Protein AF-A0A554RRV7-F1 (afdb_monomer)

pLDDT: mean 79.74, std 20.58, range [24.09, 98.69]

Secondary structure (DSSP, 8-state):
--HHHHHHHHEEEEEGGGS--TTS--SEE-SGGGGSTT---EE--TTS--EEEEEEEEEEPTT-SBSPPPPPP-SEEEEEE-SSEEEEEEEEESSTT--GGG-EEEEEEETTEEEEE-TT-EEEEEESS-EEEEEEEEEPPPPPPP----------------------------TT--TTSSHHHHHHHHTTTTSHHHHHHHHHHHHHHTSTT-TT--PEEPTTS-GGG-SEEEEESS--HHHHHHTEE-TTSSSHHHHHHHHHHHHHT--GGGEEEEESS-S--B-TTSS-BPPPPHHHHHHHHHHHHHHHHH-TT--EEEEEHHHHHTTHHHHHHH-TTSEEEEE--SSHHHHTT-THHHHHHHHHHHHHHHT---

Nearest PDB structures (foldseek):
  7pwh-assembly1_AAA  TM=6.010E-01  e=2.369E-03  Streptomyces griseus
  1nzc-assembly2_C  TM=7.116E-01  e=1.217E-02  Streptococcus suis
  4liv-assembly1_A-2  TM=4.230E-01  e=2.369E-03  Escherichia coli K-12
  2c0z-assembly1_A-2  TM=5.271E-01  e=1.217E-02  Streptomyces niveus NCIMB 11891
  1dzt-assembly1_B  TM=5.351E-01  e=1.977E-02  Salmonella enterica subsp. enterica serovar Typhimurium

Mean predicted aligned error: 16.97 Å

Structure (mmCIF, N/CA/C/O backbone):
data_AF-A0A554RRV7-F1
#
_entry.id   AF-A0A554RRV7-F1
#
loop_
_atom_site.group_PDB
_atom_site.id
_atom_site.type_symbol
_atom_site.label_atom_id
_atom_site.label_alt_id
_atom_site.label_comp_id
_atom_site.label_asym_id
_atom_site.label_entity_id
_atom_site.label_seq_id
_atom_site.pdbx_PDB_ins_code
_atom_site.Cartn_x
_atom_site.Cartn_y
_atom_site.Cartn_z
_atom_site.occupancy
_atom_site.B_iso_or_equiv
_atom_site.auth_seq_id
_atom_site.auth_comp_id
_atom_site.auth_asym_id
_atom_site.auth_atom_id
_atom_site.pdbx_PDB_model_num
ATOM 1 N N . MET A 1 1 ? 14.641 5.296 -44.514 1.00 53.41 1 MET A N 1
ATOM 2 C CA . MET A 1 1 ? 15.667 5.953 -43.671 1.00 53.41 1 MET A CA 1
ATOM 3 C C . MET A 1 1 ? 16.506 4.840 -43.055 1.00 53.41 1 MET A C 1
ATOM 5 O O . MET A 1 1 ? 15.909 3.837 -42.683 1.00 53.41 1 MET A O 1
ATOM 9 N N . GLN A 1 2 ? 17.839 4.934 -43.034 1.00 66.88 2 GLN A N 1
ATOM 10 C CA . GLN A 1 2 ? 18.681 3.851 -42.491 1.00 66.88 2 GLN A CA 1
ATOM 11 C C . GLN A 1 2 ? 18.382 3.661 -40.984 1.00 66.88 2 GLN A C 1
ATOM 13 O O . GLN A 1 2 ? 18.232 4.675 -40.298 1.00 66.88 2 GLN A O 1
ATOM 18 N N . PRO A 1 3 ? 18.301 2.432 -40.436 1.00 64.88 3 PRO A N 1
ATOM 19 C CA . PRO A 1 3 ? 17.929 2.182 -39.032 1.00 64.88 3 PRO A CA 1
ATOM 20 C C . PRO A 1 3 ? 18.721 3.010 -38.006 1.00 64.88 3 PRO A C 1
ATOM 22 O O . PRO A 1 3 ? 18.150 3.574 -37.072 1.00 64.88 3 PRO A O 1
ATOM 25 N N . LYS A 1 4 ? 20.026 3.200 -38.239 1.00 63.03 4 LYS A N 1
ATOM 26 C CA . LYS A 1 4 ? 20.892 4.066 -37.418 1.00 63.03 4 LYS A CA 1
ATOM 27 C C . LYS A 1 4 ? 20.501 5.547 -37.427 1.00 63.03 4 LYS A C 1
ATOM 29 O O . LYS A 1 4 ? 20.642 6.209 -36.404 1.00 63.03 4 LYS A O 1
ATOM 34 N N . GLN A 1 5 ? 19.998 6.071 -38.544 1.00 63.53 5 GLN A N 1
ATOM 35 C CA . GLN A 1 5 ? 19.524 7.459 -38.627 1.00 63.53 5 GLN A CA 1
ATOM 36 C C . GLN A 1 5 ? 18.229 7.658 -37.829 1.00 63.53 5 GLN A C 1
ATOM 38 O O . GLN A 1 5 ? 18.055 8.707 -37.218 1.00 63.53 5 GLN A O 1
ATOM 43 N N . LEU A 1 6 ? 17.356 6.644 -37.784 1.00 66.81 6 LEU A N 1
ATOM 44 C CA . LEU A 1 6 ? 16.133 6.677 -36.977 1.00 66.81 6 LEU A CA 1
ATOM 45 C C . LEU A 1 6 ? 16.454 6.667 -35.473 1.00 66.81 6 LEU A C 1
ATOM 47 O O . LEU A 1 6 ? 15.858 7.417 -34.706 1.00 66.81 6 LEU A O 1
ATOM 51 N N . LEU A 1 7 ? 17.433 5.856 -35.055 1.00 73.31 7 LEU A N 1
ATOM 52 C CA . LEU A 1 7 ? 17.905 5.828 -33.667 1.00 73.31 7 LEU A CA 1
ATOM 53 C C . LEU A 1 7 ? 18.587 7.136 -33.265 1.00 73.31 7 LEU A C 1
ATOM 55 O O . LEU A 1 7 ? 18.308 7.644 -32.187 1.00 73.31 7 LEU A O 1
ATOM 59 N N . ALA A 1 8 ? 19.416 7.718 -34.133 1.00 65.06 8 ALA A N 1
ATOM 60 C CA . ALA A 1 8 ? 20.088 8.989 -33.857 1.00 65.06 8 ALA A CA 1
ATOM 61 C C . ALA A 1 8 ? 19.119 10.175 -33.669 1.00 65.06 8 ALA A C 1
ATOM 63 O O . ALA A 1 8 ? 19.478 11.157 -33.032 1.00 65.06 8 ALA A O 1
ATOM 64 N N . GLN A 1 9 ? 17.896 10.091 -34.204 1.00 68.56 9 GLN A N 1
ATOM 65 C CA . GLN A 1 9 ? 16.844 11.095 -33.995 1.00 68.56 9 GLN A CA 1
ATOM 66 C C . GLN A 1 9 ? 16.010 10.841 -32.731 1.00 68.56 9 GLN A C 1
ATOM 68 O O . GLN A 1 9 ? 15.385 11.763 -32.214 1.00 68.56 9 GLN A O 1
ATOM 73 N N . ASN A 1 10 ? 15.984 9.598 -32.242 1.00 75.94 10 ASN A N 1
ATOM 74 C CA . ASN A 1 10 ? 15.117 9.160 -31.146 1.00 75.94 10 ASN A CA 1
ATOM 75 C C . ASN A 1 10 ? 15.860 8.823 -29.855 1.00 75.94 10 ASN A C 1
ATOM 77 O O . ASN A 1 10 ? 15.196 8.501 -28.870 1.00 75.94 10 ASN A O 1
ATOM 81 N N . VAL A 1 11 ? 17.191 8.856 -29.858 1.00 82.50 11 VAL A N 1
ATOM 82 C CA . VAL A 1 11 ? 18.039 8.586 -28.700 1.00 82.50 11 VAL A CA 1
ATOM 83 C C . VAL A 1 11 ? 19.031 9.728 -28.546 1.00 82.50 11 VAL A C 1
ATOM 85 O O . VAL A 1 11 ? 19.747 10.080 -29.479 1.00 82.50 11 VAL A O 1
ATOM 88 N N . GLU A 1 12 ? 19.082 10.285 -27.348 1.00 84.88 12 GLU A N 1
ATOM 89 C CA . GLU A 1 12 ? 19.907 11.427 -26.999 1.00 84.88 12 GLU A CA 1
ATOM 90 C C . GLU A 1 12 ? 20.758 11.109 -25.773 1.00 84.88 12 GLU A C 1
ATOM 92 O O . GLU A 1 12 ? 20.279 10.496 -24.820 1.00 84.88 12 GLU A O 1
ATOM 97 N N . PHE A 1 13 ? 22.012 11.557 -25.780 1.00 87.69 13 PHE A N 1
ATOM 98 C CA . PHE A 1 13 ? 22.973 11.333 -24.702 1.00 87.69 13 PHE A CA 1
ATOM 99 C C . PHE A 1 13 ? 23.538 12.661 -24.205 1.00 87.69 13 PHE A C 1
ATOM 101 O O . PHE A 1 13 ? 23.663 13.613 -24.974 1.00 87.69 13 PHE A O 1
ATOM 108 N N . GLY A 1 14 ? 23.948 12.718 -22.942 1.00 85.44 14 GLY A N 1
ATOM 109 C CA . GLY A 1 14 ? 24.644 13.882 -22.404 1.00 85.44 14 GLY A CA 1
ATOM 110 C C . GLY A 1 14 ? 25.081 13.688 -20.961 1.00 85.44 14 GLY A C 1
ATOM 111 O O . GLY A 1 14 ? 25.009 12.587 -20.422 1.00 85.44 14 GLY A O 1
ATOM 112 N N . ASN A 1 15 ? 25.538 14.766 -20.327 1.00 85.69 15 ASN A N 1
ATOM 113 C CA . ASN A 1 15 ? 25.838 14.785 -18.899 1.00 85.69 15 ASN A CA 1
ATOM 114 C C . ASN A 1 15 ? 25.137 15.975 -18.251 1.00 85.69 15 ASN A C 1
ATOM 116 O O . ASN A 1 15 ? 25.365 17.108 -18.658 1.00 85.69 15 ASN A O 1
ATOM 120 N N . ALA A 1 16 ? 24.305 15.718 -17.244 1.00 79.00 16 ALA A N 1
ATOM 121 C CA . ALA A 1 16 ? 23.486 16.730 -16.586 1.00 79.00 16 ALA A CA 1
ATOM 122 C C . ALA A 1 16 ? 24.318 17.866 -15.969 1.00 79.00 16 ALA A C 1
ATOM 124 O O . ALA A 1 16 ? 23.889 19.012 -16.004 1.00 79.00 16 ALA A O 1
ATOM 125 N N . GLY A 1 17 ? 25.517 17.568 -15.457 1.00 71.31 17 GLY A N 1
ATOM 126 C CA . GLY A 1 17 ? 26.434 18.574 -14.913 1.00 71.31 17 GLY A CA 1
ATOM 127 C C . GLY A 1 17 ? 27.217 19.352 -15.974 1.00 71.31 17 GLY A C 1
ATOM 128 O O . GLY A 1 17 ? 27.840 20.353 -15.646 1.00 71.31 17 GLY A O 1
ATOM 129 N N . GLY A 1 18 ? 27.204 18.899 -17.230 1.00 68.94 18 GLY A N 1
ATOM 130 C CA . GLY A 1 18 ? 27.850 19.573 -18.359 1.00 68.94 18 GLY A CA 1
ATOM 131 C C . GLY A 1 18 ? 26.887 20.348 -19.258 1.00 68.94 18 GLY A C 1
ATOM 132 O O . GLY A 1 18 ? 27.328 20.888 -20.269 1.00 68.94 18 GLY A O 1
ATOM 133 N N . LEU A 1 19 ? 25.588 20.365 -18.942 1.00 71.00 19 LEU A N 1
ATOM 134 C CA . LEU A 1 19 ? 24.603 21.124 -19.706 1.00 71.00 19 LEU A CA 1
ATOM 135 C C . LEU A 1 19 ? 24.594 22.585 -19.265 1.00 71.00 19 LEU A C 1
ATOM 137 O O . LEU A 1 19 ? 24.569 22.882 -18.071 1.00 71.00 19 LEU A O 1
ATOM 141 N N . ASP A 1 20 ? 24.539 23.485 -20.241 1.00 66.19 20 ASP A N 1
ATOM 142 C CA . ASP A 1 20 ? 24.200 24.875 -19.977 1.00 66.19 20 ASP A CA 1
ATOM 143 C C . ASP A 1 20 ? 22.692 24.980 -19.722 1.00 66.19 20 ASP A C 1
ATOM 145 O O . ASP A 1 20 ? 21.862 24.790 -20.615 1.00 66.19 20 ASP A O 1
ATOM 149 N N . THR A 1 21 ? 22.349 25.200 -18.457 1.00 66.12 21 THR A N 1
ATOM 150 C CA . THR A 1 21 ? 20.963 25.334 -17.988 1.00 66.12 21 THR A CA 1
ATOM 151 C C . THR A 1 21 ? 20.521 26.791 -17.868 1.00 66.12 21 THR A C 1
ATOM 153 O O . THR A 1 21 ? 19.436 27.036 -17.336 1.00 66.12 21 THR A O 1
ATOM 156 N N . ASP A 1 22 ? 21.358 27.745 -18.297 1.00 63.75 22 ASP A N 1
ATOM 157 C CA . ASP A 1 22 ? 21.140 29.187 -18.142 1.00 63.75 22 ASP A CA 1
ATOM 158 C C . ASP A 1 22 ? 20.790 29.584 -16.692 1.00 63.75 22 ASP A C 1
ATOM 160 O O . ASP A 1 22 ? 19.808 30.261 -16.397 1.00 63.75 22 ASP A O 1
ATOM 164 N N . GLY A 1 23 ? 21.545 29.040 -15.732 1.00 56.34 23 GLY A N 1
ATOM 165 C CA . GLY A 1 23 ? 21.371 29.312 -14.299 1.00 56.34 23 GLY A CA 1
ATOM 166 C C . GLY A 1 23 ? 20.131 28.687 -13.644 1.00 56.34 23 GLY A C 1
ATOM 167 O O . GLY A 1 23 ? 19.972 28.796 -12.429 1.00 56.34 23 GLY A O 1
ATOM 168 N N . THR A 1 24 ? 19.270 27.999 -14.399 1.00 66.06 24 THR A N 1
ATOM 169 C CA . THR A 1 24 ? 18.028 27.424 -13.857 1.00 66.06 24 THR A CA 1
ATOM 170 C C . THR A 1 24 ? 18.251 26.124 -13.081 1.00 66.06 24 THR A C 1
ATOM 172 O O . THR A 1 24 ? 17.445 25.774 -12.219 1.00 66.06 24 THR A O 1
ATOM 175 N N . GLY A 1 25 ? 19.323 25.386 -13.395 1.00 62.72 25 GLY A N 1
ATOM 176 C CA . GLY A 1 25 ? 19.598 24.057 -12.843 1.00 62.72 25 GLY A CA 1
ATOM 177 C C . GLY A 1 25 ? 18.693 22.943 -13.386 1.00 62.72 25 GLY A C 1
ATOM 178 O O . GLY A 1 25 ? 18.878 21.777 -13.034 1.00 62.72 25 GLY A O 1
ATOM 179 N N . TRP A 1 26 ? 17.733 23.265 -14.257 1.00 69.94 26 TRP A N 1
ATOM 180 C CA . TRP A 1 26 ? 16.861 22.294 -14.917 1.00 69.94 26 TRP A CA 1
ATOM 181 C C . TRP A 1 26 ? 17.445 21.915 -16.280 1.00 69.94 26 TRP A C 1
ATOM 183 O O . TRP A 1 26 ? 18.065 22.741 -16.933 1.00 69.94 26 TRP A O 1
ATOM 193 N N . PHE A 1 27 ? 17.246 20.677 -16.740 1.00 69.25 27 PHE A N 1
ATOM 194 C CA . PHE A 1 27 ? 17.651 20.250 -18.095 1.00 69.25 27 PHE A CA 1
ATOM 195 C C . PHE A 1 27 ? 16.566 19.471 -18.866 1.00 69.25 27 PHE A C 1
ATOM 197 O O . PHE A 1 27 ? 16.765 19.043 -20.009 1.00 69.25 27 PHE A O 1
ATOM 204 N N . ILE A 1 28 ? 15.395 19.320 -18.239 1.00 72.31 28 ILE A N 1
ATOM 205 C CA . ILE A 1 28 ? 14.138 18.797 -18.790 1.00 72.31 28 ILE A CA 1
ATOM 206 C C . ILE A 1 28 ? 12.999 19.585 -18.141 1.00 72.31 28 ILE A C 1
ATOM 208 O O . ILE A 1 28 ? 13.049 19.831 -16.935 1.00 72.31 28 ILE A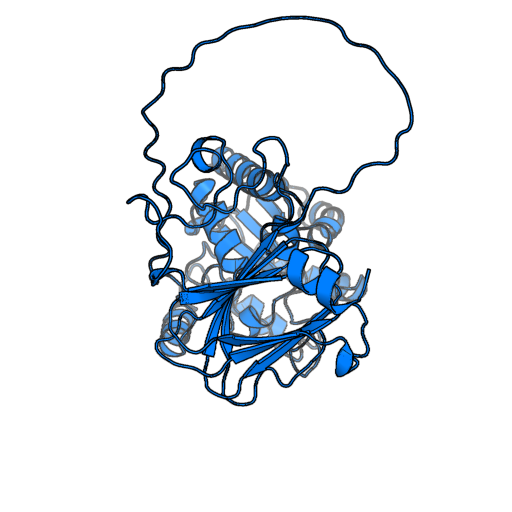 O 1
ATOM 212 N N . GLY A 1 29 ? 11.959 19.936 -18.899 1.00 65.75 29 GLY A N 1
ATOM 213 C CA . GLY A 1 29 ? 10.767 20.552 -18.319 1.00 65.75 29 GLY A CA 1
ATOM 214 C C . GLY A 1 29 ? 9.536 20.529 -19.229 1.00 65.75 29 GLY A C 1
ATOM 215 O O . GLY A 1 29 ? 9.589 20.098 -20.379 1.00 65.75 29 GLY A O 1
ATOM 216 N N . PHE A 1 30 ? 8.403 20.945 -18.662 1.00 59.19 30 PHE A N 1
ATOM 217 C CA . PHE A 1 30 ? 7.052 20.681 -19.188 1.00 59.19 30 PHE A CA 1
ATOM 218 C C . PHE A 1 30 ? 6.216 21.956 -19.411 1.00 59.19 30 PHE A C 1
ATOM 220 O O . PHE A 1 30 ? 5.005 21.873 -19.564 1.00 59.19 30 PHE A O 1
ATOM 227 N N . ASN A 1 31 ? 6.843 23.136 -19.379 1.00 56.94 31 ASN A N 1
ATOM 228 C CA . ASN A 1 31 ? 6.156 24.428 -19.481 1.00 56.94 31 ASN A CA 1
ATOM 229 C C . ASN A 1 31 ? 6.753 25.292 -20.593 1.00 56.94 31 ASN A C 1
ATOM 231 O O . ASN A 1 31 ? 7.929 25.157 -20.933 1.00 56.94 31 ASN A O 1
ATOM 235 N N . ASP A 1 32 ? 5.974 26.260 -21.071 1.00 60.59 32 ASP A N 1
ATOM 236 C CA . ASP A 1 32 ? 6.357 27.169 -22.158 1.00 60.59 32 ASP A CA 1
ATOM 237 C C . ASP A 1 32 ? 7.656 27.950 -21.905 1.00 60.59 32 ASP A C 1
ATOM 239 O O . ASP A 1 32 ? 8.372 28.255 -22.854 1.00 60.59 32 ASP A O 1
ATOM 243 N N . TRP A 1 33 ? 8.025 28.213 -20.646 1.00 59.53 33 TRP A N 1
ATOM 244 C CA . TRP A 1 33 ? 9.301 28.867 -20.315 1.00 59.53 33 TRP A CA 1
ATOM 245 C C . TRP A 1 33 ? 10.529 28.048 -20.747 1.00 59.53 33 TRP A C 1
ATOM 247 O O . TRP A 1 33 ? 11.594 28.614 -20.954 1.00 59.53 33 TRP A O 1
ATOM 257 N N . THR A 1 34 ? 10.368 26.737 -20.955 1.00 60.34 34 THR A N 1
ATOM 258 C CA . THR A 1 34 ? 11.420 25.846 -21.471 1.00 60.34 34 THR A CA 1
ATOM 259 C C . THR A 1 34 ? 11.583 25.897 -22.993 1.00 60.34 34 THR A C 1
ATOM 261 O O . THR A 1 34 ? 12.466 25.238 -23.533 1.00 60.34 34 THR A O 1
ATOM 264 N N . LYS A 1 35 ? 10.734 26.663 -23.700 1.00 55.41 35 LYS A N 1
ATOM 265 C CA . LYS A 1 35 ? 10.824 26.887 -25.154 1.00 55.41 35 LYS A CA 1
ATOM 266 C C . LYS A 1 35 ? 11.796 28.014 -25.522 1.00 55.41 35 LYS A C 1
ATOM 268 O O . LYS A 1 35 ? 12.204 28.098 -26.678 1.00 55.41 35 LYS A O 1
ATOM 273 N N . ASN A 1 36 ? 12.115 28.907 -24.584 1.00 53.72 36 ASN A N 1
ATOM 274 C CA . ASN A 1 36 ? 12.809 30.153 -24.896 1.00 53.72 36 ASN A CA 1
ATOM 275 C C . ASN A 1 36 ? 14.337 29.995 -24.766 1.00 53.72 36 ASN A C 1
ATOM 277 O O . ASN A 1 36 ? 14.803 29.447 -23.762 1.00 53.72 36 ASN A O 1
ATOM 281 N N . PRO A 1 37 ? 15.132 30.491 -25.737 1.00 52.69 37 PRO A N 1
ATOM 282 C CA . PRO A 1 37 ? 16.577 30.642 -25.578 1.00 52.69 37 PRO A CA 1
ATOM 283 C C . PRO A 1 37 ? 16.911 31.470 -24.324 1.00 52.69 37 PRO A C 1
ATOM 285 O O . PRO A 1 37 ? 16.136 32.367 -23.985 1.00 52.69 37 PRO A O 1
ATOM 288 N N . PRO A 1 38 ? 18.040 31.193 -23.651 1.00 48.72 38 PRO A N 1
ATOM 289 C CA . PRO A 1 38 ? 19.128 30.288 -24.044 1.00 48.72 38 PRO A CA 1
ATOM 290 C C . PRO A 1 38 ? 18.877 28.827 -23.645 1.00 48.72 38 PRO A C 1
ATOM 292 O O . PRO A 1 38 ? 19.744 27.975 -23.812 1.00 48.72 38 PRO A O 1
ATOM 295 N N . SER A 1 39 ? 17.697 28.520 -23.106 1.00 47.38 39 SER A N 1
ATOM 296 C CA . SER A 1 39 ? 17.454 27.254 -22.436 1.00 47.38 39 SER A CA 1
ATOM 297 C C . SER A 1 39 ? 17.430 26.086 -23.446 1.00 47.38 39 SER A C 1
ATOM 299 O O . SER A 1 39 ? 16.502 25.917 -24.233 1.00 47.38 39 SER A O 1
ATOM 301 N N . HIS A 1 40 ? 18.473 25.244 -23.444 1.00 48.38 40 HIS A N 1
ATOM 302 C CA . HIS A 1 40 ? 18.541 23.984 -24.208 1.00 48.38 40 HIS A CA 1
ATOM 303 C C . HIS A 1 40 ? 17.686 22.876 -23.560 1.00 48.38 40 HIS A C 1
ATOM 305 O O . HIS A 1 40 ? 18.043 21.694 -23.542 1.00 48.38 40 HIS A O 1
ATOM 311 N N . LEU A 1 41 ? 16.564 23.264 -22.957 1.00 48.28 41 LEU A N 1
ATOM 312 C CA . LEU A 1 41 ? 15.729 22.378 -22.168 1.00 48.28 41 LEU A CA 1
ATOM 313 C C . LEU A 1 41 ? 14.930 21.466 -23.085 1.00 48.28 41 LEU A C 1
ATOM 315 O O . LEU A 1 41 ? 14.350 21.875 -24.090 1.00 48.28 41 LEU A O 1
ATOM 319 N N . ARG A 1 42 ? 14.858 20.195 -22.700 1.00 61.75 42 ARG A N 1
ATOM 320 C CA . ARG A 1 42 ? 14.011 19.225 -23.393 1.00 61.75 42 ARG A CA 1
ATOM 321 C C . ARG A 1 42 ? 12.567 19.499 -23.008 1.00 61.75 42 ARG A C 1
ATOM 323 O O . ARG A 1 42 ? 12.110 19.055 -21.956 1.00 61.75 42 ARG A O 1
ATOM 330 N N . HIS A 1 43 ? 11.896 20.266 -23.857 1.00 50.56 43 HIS A N 1
ATOM 331 C CA . HIS A 1 43 ? 10.513 20.681 -23.689 1.00 50.56 43 HIS A CA 1
ATOM 332 C C . HIS A 1 43 ? 9.531 19.562 -24.075 1.00 50.56 43 HIS A C 1
ATOM 334 O O . HIS A 1 43 ? 9.651 18.906 -25.120 1.00 50.56 43 HIS A O 1
ATOM 340 N N . VAL A 1 44 ? 8.528 19.362 -23.226 1.00 58.28 44 VAL A N 1
ATOM 341 C CA . VAL A 1 44 ? 7.301 18.618 -23.530 1.00 58.28 44 VAL A CA 1
ATOM 342 C C . VAL A 1 44 ? 6.159 19.639 -23.587 1.00 58.28 44 VAL A C 1
ATOM 344 O O . VAL A 1 44 ? 6.016 20.373 -22.612 1.00 58.28 44 VAL A O 1
ATOM 347 N N . PRO A 1 45 ? 5.373 19.714 -24.683 1.00 55.69 45 PRO A N 1
ATOM 348 C CA . PRO A 1 45 ? 4.300 20.700 -24.821 1.00 55.69 45 PRO A CA 1
ATOM 349 C C . PRO A 1 45 ? 3.309 20.684 -23.659 1.00 55.69 45 PRO A C 1
ATOM 351 O O . PRO A 1 45 ? 2.848 19.616 -23.265 1.00 55.69 45 PRO A O 1
ATOM 354 N N . THR A 1 46 ? 2.955 21.865 -23.151 1.00 51.12 46 THR A N 1
ATOM 355 C CA . THR A 1 46 ? 2.031 22.058 -22.020 1.00 51.12 46 THR A CA 1
ATOM 356 C C . THR A 1 46 ? 0.657 21.409 -22.277 1.00 51.12 46 THR A C 1
ATOM 358 O O . THR A 1 46 ? 0.028 20.859 -21.376 1.00 51.12 46 THR A O 1
ATOM 361 N N . GLU A 1 47 ? 0.202 21.419 -23.531 1.00 54.19 47 GLU A N 1
ATOM 362 C CA . GLU A 1 47 ? -1.027 20.782 -24.017 1.00 54.19 47 GLU A CA 1
ATOM 363 C C . GLU A 1 47 ? -0.921 19.255 -24.209 1.00 54.19 47 GLU A C 1
ATOM 365 O O . GLU A 1 47 ? -1.932 18.562 -24.364 1.00 54.19 47 GLU A O 1
ATOM 370 N N . GLU A 1 48 ? 0.293 18.702 -24.190 1.00 55.84 48 GLU A N 1
ATOM 371 C CA . GLU A 1 48 ? 0.540 17.268 -24.261 1.00 55.84 48 GLU A CA 1
ATOM 372 C C . GLU A 1 48 ? 0.418 16.668 -22.857 1.00 55.84 48 GLU A C 1
ATOM 374 O O . GLU A 1 48 ? 1.392 16.548 -22.112 1.00 55.84 48 GLU A O 1
ATOM 379 N N . LEU A 1 49 ? -0.813 16.285 -22.488 1.00 55.00 49 LEU A N 1
ATOM 380 C CA . LEU A 1 49 ? -1.075 15.581 -21.232 1.00 55.00 49 LEU A CA 1
ATOM 381 C C . LEU A 1 49 ? -0.060 14.444 -21.065 1.00 55.00 49 LEU A C 1
ATOM 383 O O . LEU A 1 49 ? 0.113 13.617 -21.954 1.00 55.00 49 LEU A O 1
ATOM 387 N N . THR A 1 50 ? 0.621 14.400 -19.927 1.00 62.66 50 THR A N 1
ATOM 388 C CA . THR A 1 50 ? 1.568 13.331 -19.619 1.00 62.66 50 THR A CA 1
ATOM 389 C C . THR A 1 50 ? 0.847 12.250 -18.821 1.00 62.66 50 THR A C 1
ATOM 391 O O . THR A 1 50 ? 0.282 12.523 -17.766 1.00 62.66 50 THR A O 1
ATOM 394 N N . ALA A 1 51 ? 0.856 11.011 -19.310 1.00 60.56 51 ALA A N 1
ATOM 395 C CA . ALA A 1 51 ? 0.260 9.866 -18.630 1.00 60.56 51 ALA A CA 1
ATOM 396 C C . ALA A 1 51 ? 1.337 8.876 -18.171 1.00 60.56 51 ALA A C 1
ATOM 398 O O . ALA A 1 51 ? 2.389 8.727 -18.797 1.00 60.56 51 ALA A O 1
ATOM 399 N N . GLY A 1 52 ? 1.056 8.165 -17.076 1.00 62.41 52 GLY A N 1
ATOM 400 C CA . GLY A 1 52 ? 1.901 7.062 -16.619 1.00 62.41 52 GLY A CA 1
ATOM 401 C C . GLY A 1 52 ? 3.329 7.473 -16.247 1.00 62.41 52 GLY A C 1
ATOM 402 O O . GLY A 1 52 ? 4.258 6.706 -16.510 1.00 62.41 52 GLY A O 1
ATOM 403 N N . LEU A 1 53 ? 3.512 8.664 -15.656 1.00 80.44 53 LEU A N 1
ATOM 404 C CA . LEU A 1 53 ? 4.805 9.097 -15.121 1.00 80.44 53 LEU A CA 1
ATOM 405 C C . LEU A 1 53 ? 5.294 8.086 -14.073 1.00 80.44 53 LEU A C 1
ATOM 407 O O . LEU A 1 53 ? 4.621 7.813 -13.081 1.00 80.44 53 LEU A O 1
ATOM 411 N N . CYS A 1 54 ? 6.473 7.529 -14.307 1.00 73.06 54 CYS A N 1
ATOM 412 C CA . CYS A 1 54 ? 7.127 6.560 -13.444 1.00 73.06 54 CYS A CA 1
ATOM 413 C C . CYS A 1 54 ? 8.541 7.047 -13.142 1.00 73.06 54 CYS A C 1
ATOM 415 O O . CYS A 1 54 ? 9.278 7.386 -14.066 1.00 73.06 54 CYS A O 1
ATOM 417 N N . VAL A 1 55 ? 8.947 7.000 -11.876 1.00 89.88 55 VAL A N 1
ATOM 418 C CA . VAL A 1 55 ? 10.335 7.230 -11.464 1.00 89.88 55 VAL A CA 1
ATOM 419 C C . VAL A 1 55 ? 10.791 6.040 -10.632 1.00 89.88 55 VAL A C 1
ATOM 421 O O . VAL A 1 55 ? 10.055 5.567 -9.768 1.00 89.88 55 VAL A O 1
ATOM 424 N N . LYS A 1 56 ? 11.992 5.537 -10.905 1.00 83.88 56 LYS A N 1
ATOM 425 C CA . LYS A 1 56 ? 12.663 4.525 -10.083 1.00 83.88 56 LYS A CA 1
ATOM 426 C C . LYS A 1 56 ? 14.152 4.818 -10.020 1.00 83.88 56 LYS A C 1
ATOM 428 O O . LYS A 1 56 ? 14.701 5.339 -10.982 1.00 83.88 56 LYS A O 1
ATOM 433 N N . TRP A 1 57 ? 14.819 4.403 -8.956 1.00 91.12 57 TRP A N 1
ATOM 434 C CA . TRP A 1 57 ? 16.271 4.246 -8.945 1.00 91.12 57 TRP A CA 1
ATOM 435 C C . TRP A 1 57 ? 16.609 2.822 -8.530 1.00 91.12 57 TRP A C 1
ATOM 437 O O . TRP A 1 57 ? 15.868 2.198 -7.768 1.00 91.12 57 TRP A O 1
ATOM 447 N N . PHE A 1 58 ? 17.696 2.284 -9.065 1.00 87.44 58 PHE A N 1
ATOM 448 C CA . PHE A 1 58 ? 18.145 0.945 -8.717 1.00 87.44 58 PHE A CA 1
ATOM 449 C C . PHE A 1 58 ? 19.667 0.875 -8.730 1.00 87.44 58 PHE A C 1
ATOM 451 O O . PHE A 1 58 ? 20.300 1.317 -9.690 1.00 87.44 58 PHE A O 1
ATOM 458 N N . CYS A 1 59 ? 20.230 0.310 -7.662 1.00 90.06 59 CYS A N 1
ATOM 459 C CA . CYS A 1 59 ? 21.648 -0.002 -7.555 1.00 90.06 59 CYS A CA 1
ATOM 460 C C . CYS A 1 59 ? 21.889 -1.395 -8.132 1.00 90.06 59 CYS A C 1
ATOM 462 O O . CYS A 1 59 ? 21.592 -2.409 -7.504 1.00 90.06 59 CYS A O 1
ATOM 464 N N . HIS A 1 60 ? 22.413 -1.427 -9.343 1.00 89.81 60 HIS A N 1
ATOM 465 C CA . HIS A 1 60 ? 22.836 -2.632 -10.020 1.00 89.81 60 HIS A CA 1
ATOM 466 C C . HIS A 1 60 ? 24.200 -3.099 -9.488 1.00 89.81 60 HIS A C 1
ATOM 468 O O . HIS A 1 60 ? 25.129 -2.287 -9.456 1.00 89.81 60 HIS A O 1
ATOM 474 N N . PRO A 1 61 ? 24.362 -4.373 -9.084 1.00 87.88 61 PRO A N 1
ATOM 475 C CA . PRO A 1 61 ? 25.687 -4.960 -8.901 1.00 87.88 61 PRO A CA 1
ATOM 476 C C . PRO A 1 61 ? 26.376 -5.173 -10.259 1.00 87.88 61 PRO A C 1
ATOM 478 O O . PRO A 1 61 ? 25.721 -5.195 -11.301 1.00 87.88 61 PRO A O 1
ATOM 481 N N . ALA A 1 62 ? 27.696 -5.373 -10.251 1.00 91.69 62 ALA A N 1
ATOM 482 C CA . ALA A 1 62 ? 28.428 -5.753 -11.459 1.00 91.69 62 ALA A CA 1
ATOM 483 C C . ALA A 1 62 ? 27.853 -7.046 -12.067 1.00 91.69 62 ALA A C 1
ATOM 485 O O . ALA A 1 62 ? 27.478 -7.972 -11.349 1.00 91.69 62 ALA A O 1
ATOM 486 N N . GLY A 1 63 ? 27.773 -7.098 -13.393 1.00 88.88 63 GLY A N 1
ATOM 487 C CA . GLY A 1 63 ? 27.145 -8.178 -14.148 1.00 88.88 63 GLY A CA 1
ATOM 488 C C . GLY A 1 63 ? 25.615 -8.108 -14.223 1.00 88.88 63 GLY A C 1
ATOM 489 O O . GLY A 1 63 ? 25.019 -8.956 -14.877 1.00 88.88 63 GLY A O 1
ATOM 490 N N . ASN A 1 64 ? 24.956 -7.129 -13.592 1.00 86.56 64 ASN A N 1
ATOM 491 C CA . ASN A 1 64 ? 23.511 -6.922 -13.689 1.00 86.56 64 ASN A CA 1
ATOM 492 C C . ASN A 1 64 ? 23.208 -5.494 -14.178 1.00 86.56 64 ASN A C 1
ATOM 494 O O . ASN A 1 64 ? 23.839 -4.561 -13.704 1.00 86.56 64 ASN A O 1
ATOM 498 N N . PRO A 1 65 ? 22.242 -5.265 -15.081 1.00 86.25 65 PRO A N 1
ATOM 499 C CA . PRO A 1 65 ? 21.604 -6.259 -15.939 1.00 86.25 65 PRO A CA 1
ATOM 500 C C . PRO A 1 65 ? 22.625 -6.858 -16.920 1.00 86.25 65 PRO A C 1
ATOM 502 O O . PRO A 1 65 ? 23.717 -6.310 -17.077 1.00 86.25 65 PRO A O 1
ATOM 505 N N . ASN A 1 66 ? 22.287 -7.978 -17.560 1.00 92.50 66 ASN A N 1
ATOM 506 C CA . ASN A 1 66 ? 23.194 -8.700 -18.462 1.00 92.50 66 ASN A CA 1
ATOM 507 C C . ASN A 1 66 ? 22.604 -8.851 -19.870 1.00 92.50 66 ASN A C 1
ATOM 509 O O . ASN A 1 66 ? 22.546 -9.940 -20.438 1.00 92.50 66 ASN A O 1
ATOM 513 N N . GLY A 1 67 ? 22.120 -7.744 -20.429 1.00 90.25 67 GLY A N 1
ATOM 514 C CA . GLY A 1 67 ? 21.609 -7.708 -21.794 1.00 90.25 67 GLY A CA 1
ATOM 515 C C . GLY A 1 67 ? 20.199 -8.266 -21.964 1.00 90.25 67 GLY A C 1
ATOM 516 O O . GLY A 1 67 ? 19.795 -8.499 -23.104 1.00 90.25 67 GLY A O 1
ATOM 517 N N . GLU A 1 68 ? 19.427 -8.454 -20.884 1.00 89.06 68 GLU A N 1
ATOM 518 C CA . GLU A 1 68 ? 18.032 -8.872 -21.017 1.00 89.06 68 GLU A CA 1
ATOM 519 C C . GLU A 1 68 ? 17.236 -7.796 -21.765 1.00 89.06 68 GLU A C 1
ATOM 521 O O . GLU A 1 68 ? 17.148 -6.641 -21.324 1.00 89.06 68 GLU A O 1
ATOM 526 N N . SER A 1 69 ? 16.644 -8.187 -22.896 1.00 81.06 69 SER A N 1
ATOM 527 C CA . SER A 1 69 ? 15.826 -7.291 -23.710 1.00 81.06 69 SER A CA 1
ATOM 528 C C . SER A 1 69 ? 14.613 -6.812 -22.917 1.00 81.06 69 SER A C 1
ATOM 530 O O . SER A 1 69 ? 13.916 -7.597 -22.266 1.00 81.06 69 SER A O 1
ATOM 532 N N . LYS A 1 70 ? 14.373 -5.502 -22.940 1.00 84.69 70 LYS A N 1
ATOM 533 C CA . LYS A 1 70 ? 13.193 -4.897 -22.323 1.00 84.69 70 LYS A CA 1
ATOM 534 C C . LYS A 1 70 ? 12.049 -4.827 -23.340 1.00 84.69 70 LYS A C 1
ATOM 536 O O . LYS A 1 70 ? 12.306 -4.815 -24.545 1.00 84.69 70 LYS A O 1
ATOM 541 N N . PRO A 1 71 ? 10.785 -4.754 -22.877 1.00 81.81 71 PRO A N 1
ATOM 542 C CA . PRO A 1 71 ? 9.661 -4.491 -23.766 1.00 81.81 71 PRO A CA 1
ATOM 543 C C . PRO A 1 71 ? 9.903 -3.242 -24.616 1.00 81.81 71 PRO A C 1
ATOM 545 O O . PRO A 1 71 ? 10.587 -2.309 -24.182 1.00 81.81 71 PRO A O 1
ATOM 548 N N . LEU A 1 72 ? 9.310 -3.229 -25.811 1.00 82.62 72 LEU A N 1
ATOM 549 C CA . LEU A 1 72 ? 9.340 -2.077 -26.704 1.00 82.62 72 LEU A CA 1
ATOM 550 C C . LEU A 1 72 ? 8.911 -0.813 -25.948 1.00 82.62 72 LEU A C 1
ATOM 552 O O . LEU A 1 72 ? 7.920 -0.818 -25.217 1.00 82.62 72 LEU A O 1
ATOM 556 N N . SER A 1 73 ? 9.662 0.272 -26.118 1.00 81.44 73 SER A N 1
ATOM 557 C CA . SER A 1 73 ? 9.358 1.522 -25.423 1.00 81.44 73 SER A CA 1
ATOM 558 C C . SER A 1 73 ? 8.038 2.100 -25.944 1.00 81.44 73 SER A C 1
ATOM 560 O O . SER A 1 73 ? 7.932 2.443 -27.115 1.00 81.44 73 SER A O 1
ATOM 562 N N . GLU A 1 74 ? 7.021 2.215 -25.091 1.00 75.81 74 GLU A N 1
ATOM 563 C CA . GLU A 1 74 ? 5.715 2.798 -25.459 1.00 75.81 74 GLU A CA 1
ATOM 564 C C . GLU A 1 74 ? 5.681 4.330 -25.319 1.00 75.81 74 GLU A C 1
ATOM 566 O O . GLU A 1 74 ? 4.849 5.003 -25.924 1.00 75.81 74 GLU A O 1
ATOM 571 N N . GLY A 1 75 ? 6.597 4.888 -24.525 1.00 77.62 75 GLY A N 1
ATOM 572 C CA . GLY A 1 75 ? 6.693 6.313 -24.216 1.00 77.62 75 GLY A CA 1
ATOM 573 C C . GLY A 1 75 ? 8.141 6.794 -24.183 1.00 77.62 75 GLY A C 1
ATOM 574 O O . GLY A 1 75 ? 9.054 6.080 -24.600 1.00 77.62 75 GLY A O 1
ATOM 575 N N . ARG A 1 76 ? 8.358 8.009 -23.676 1.00 84.69 76 ARG A N 1
ATOM 576 C CA . ARG A 1 76 ? 9.701 8.552 -23.459 1.00 84.69 76 ARG A CA 1
ATOM 577 C C . ARG A 1 76 ? 10.292 8.000 -22.168 1.00 84.69 76 ARG A C 1
ATOM 579 O O . ARG A 1 76 ? 9.596 7.884 -21.158 1.00 84.69 76 ARG A O 1
ATOM 586 N N . THR A 1 77 ? 11.578 7.681 -22.200 1.00 88.75 77 THR A N 1
ATOM 587 C CA . THR A 1 77 ? 12.327 7.220 -21.031 1.00 88.75 77 THR A CA 1
ATOM 588 C C . THR A 1 77 ? 13.654 7.955 -20.946 1.00 88.75 77 THR A C 1
ATOM 590 O O . THR A 1 77 ? 14.297 8.192 -21.961 1.00 88.75 77 THR A O 1
ATOM 593 N N . MET A 1 78 ? 14.058 8.308 -19.733 1.00 91.62 78 MET A N 1
ATOM 594 C CA . MET A 1 78 ? 15.375 8.821 -19.396 1.00 91.62 78 MET A CA 1
ATOM 595 C C . MET A 1 78 ? 16.010 7.904 -18.360 1.00 91.62 78 MET A C 1
ATOM 597 O O . MET A 1 78 ? 15.367 7.597 -17.359 1.00 91.62 78 MET A O 1
ATOM 601 N N . SER A 1 79 ? 17.276 7.551 -18.544 1.00 95.06 79 SER A N 1
ATOM 602 C CA . SER A 1 79 ? 18.110 6.929 -17.516 1.00 95.06 79 SER A CA 1
ATOM 603 C C . SER A 1 79 ? 19.319 7.812 -17.226 1.00 95.06 79 SER A C 1
ATOM 605 O O . SER A 1 79 ? 19.972 8.273 -18.155 1.00 95.06 79 SER A O 1
ATOM 607 N N . VAL A 1 80 ? 19.609 8.036 -15.945 1.00 95.00 80 VAL A N 1
ATOM 608 C CA . VAL A 1 80 ? 20.694 8.886 -15.438 1.00 95.00 80 VAL A CA 1
ATOM 609 C C . VAL A 1 80 ? 21.556 8.070 -14.480 1.00 95.00 80 VAL A C 1
ATOM 611 O O . VAL A 1 80 ? 21.033 7.442 -13.557 1.00 95.00 80 VAL A O 1
ATOM 614 N N . LEU A 1 81 ? 22.870 8.094 -14.676 1.00 93.56 81 LEU A N 1
ATOM 615 C CA . LEU A 1 81 ? 23.837 7.538 -13.738 1.00 93.56 81 LEU A CA 1
ATOM 616 C C . LEU A 1 81 ? 23.984 8.486 -12.544 1.00 93.56 81 LEU A C 1
ATOM 618 O O . LEU A 1 81 ? 24.453 9.609 -12.694 1.00 93.56 81 LEU A O 1
ATOM 622 N N . VAL A 1 82 ? 23.591 8.035 -11.355 1.00 91.06 82 VAL A N 1
ATOM 623 C CA . VAL A 1 82 ? 23.625 8.845 -10.119 1.00 91.06 82 VAL A CA 1
ATOM 624 C C . VAL A 1 82 ? 24.675 8.360 -9.116 1.00 91.06 82 VAL A C 1
ATOM 626 O O . VAL A 1 82 ? 24.761 8.872 -8.006 1.00 91.06 82 VAL A O 1
ATOM 629 N N . SER A 1 83 ? 25.500 7.381 -9.493 1.00 83.62 83 SER A N 1
ATOM 630 C CA . SER A 1 83 ? 26.688 6.979 -8.731 1.00 83.62 83 SER A CA 1
ATOM 631 C C . SER A 1 83 ? 27.966 7.660 -9.265 1.00 83.62 83 SER A C 1
ATOM 633 O O . SER A 1 83 ? 28.008 8.004 -10.447 1.00 83.62 83 SER A O 1
ATOM 635 N N . PRO A 1 84 ? 29.016 7.849 -8.435 1.00 69.75 84 PRO A N 1
ATOM 636 C CA . PRO A 1 84 ? 30.203 8.655 -8.770 1.00 69.75 84 PRO A CA 1
ATOM 637 C C . PRO A 1 84 ? 30.988 8.207 -10.016 1.00 69.75 84 PRO A C 1
ATOM 639 O O . PRO A 1 84 ? 31.377 9.044 -10.828 1.00 69.75 84 PRO A O 1
ATOM 642 N N . ALA A 1 85 ? 31.194 6.898 -10.182 1.00 71.50 85 ALA A N 1
ATOM 643 C CA . ALA A 1 85 ? 31.819 6.287 -11.353 1.00 71.50 85 ALA A CA 1
ATOM 644 C C . ALA A 1 85 ? 31.237 4.886 -11.562 1.00 71.50 85 ALA A C 1
ATOM 646 O O . ALA A 1 85 ? 30.958 4.182 -10.590 1.00 71.50 85 ALA A O 1
ATOM 647 N N . SER A 1 86 ? 31.005 4.506 -12.815 1.00 86.62 86 SER A N 1
ATOM 648 C CA . SER A 1 86 ? 30.489 3.184 -13.164 1.00 86.62 86 SER A CA 1
ATOM 649 C C . SER A 1 86 ? 30.789 2.845 -14.623 1.00 86.62 86 SER A C 1
ATOM 651 O O . SER A 1 86 ? 31.336 3.655 -15.365 1.00 86.62 86 SER A O 1
ATOM 653 N N . GLU A 1 87 ? 30.384 1.659 -15.058 1.00 92.81 87 GLU A N 1
ATOM 654 C CA . GLU A 1 87 ? 30.313 1.290 -16.462 1.00 92.81 87 GLU A CA 1
ATOM 655 C C . GLU A 1 87 ? 28.946 0.662 -16.724 1.00 92.81 87 GLU A C 1
ATOM 657 O O . GLU A 1 87 ? 28.749 -0.539 -16.547 1.00 92.81 87 GLU A O 1
ATOM 662 N N . PHE A 1 88 ? 27.983 1.496 -17.119 1.00 95.81 88 PHE A N 1
ATOM 663 C CA . PHE A 1 88 ? 26.626 1.056 -17.428 1.00 95.81 88 PHE A CA 1
ATOM 664 C C . PHE A 1 88 ? 26.324 1.307 -18.902 1.00 95.81 88 PHE A C 1
ATOM 666 O O . PHE A 1 88 ? 26.112 2.444 -19.328 1.00 95.81 88 PHE A O 1
ATOM 673 N N . ARG A 1 89 ? 26.343 0.243 -19.704 1.00 96.81 89 ARG A N 1
ATOM 674 C CA . ARG A 1 89 ? 26.124 0.315 -21.150 1.00 96.81 89 ARG A CA 1
ATOM 675 C C . ARG A 1 89 ? 24.666 0.054 -21.477 1.00 96.81 89 ARG A C 1
ATOM 677 O O . ARG A 1 89 ? 24.093 -0.916 -21.000 1.00 96.81 89 ARG A O 1
ATOM 684 N N . ILE A 1 90 ? 24.085 0.882 -22.332 1.00 96.00 90 ILE A N 1
ATOM 685 C CA . ILE A 1 90 ? 22.738 0.705 -22.863 1.00 96.00 90 ILE A CA 1
ATOM 686 C C . ILE A 1 90 ? 22.841 0.624 -24.382 1.00 96.00 90 ILE A C 1
ATOM 688 O O . ILE A 1 90 ? 23.498 1.441 -25.026 1.00 96.00 90 ILE A O 1
ATOM 692 N N . GLU A 1 91 ? 22.200 -0.393 -24.937 1.00 95.31 91 GLU A N 1
ATOM 693 C CA . GLU A 1 91 ? 22.088 -0.622 -26.368 1.00 95.31 91 GLU A CA 1
ATOM 694 C C . GLU A 1 91 ? 20.649 -0.401 -26.815 1.00 95.31 91 GLU A C 1
ATOM 696 O O . GLU A 1 91 ? 19.710 -0.779 -26.113 1.00 95.31 91 GLU A O 1
ATOM 701 N N . PHE A 1 92 ? 20.494 0.175 -28.002 1.00 93.00 92 PHE A N 1
ATOM 702 C CA . PHE A 1 92 ? 19.229 0.536 -28.622 1.00 93.00 92 PHE A CA 1
ATOM 703 C C . PHE A 1 92 ? 19.139 -0.068 -30.016 1.00 93.00 92 PHE A C 1
ATOM 705 O O . PHE A 1 92 ? 20.125 -0.084 -30.754 1.00 93.00 92 PHE A O 1
ATOM 712 N N . SER A 1 93 ? 17.949 -0.525 -30.391 1.00 91.56 93 SER A N 1
ATOM 713 C CA . SER A 1 93 ? 17.680 -1.049 -31.725 1.00 91.56 93 SER A CA 1
ATOM 714 C C . SER A 1 93 ? 16.265 -0.708 -32.190 1.00 91.56 93 SER A C 1
ATOM 716 O O . SER A 1 93 ? 15.371 -0.413 -31.392 1.00 91.56 93 SER A O 1
ATOM 718 N N . THR A 1 94 ? 16.072 -0.742 -33.506 1.00 86.69 94 THR A N 1
ATOM 719 C CA . THR A 1 94 ? 14.747 -0.667 -34.142 1.00 86.69 94 THR A CA 1
ATOM 720 C C . THR A 1 94 ? 14.076 -2.038 -34.247 1.00 86.69 94 THR A C 1
ATOM 722 O O . THR A 1 94 ? 12.889 -2.110 -34.553 1.00 86.69 94 THR A O 1
ATOM 725 N N . SER A 1 95 ? 14.810 -3.117 -33.953 1.00 87.38 95 SER A N 1
ATOM 726 C CA . SER A 1 95 ? 14.326 -4.494 -34.003 1.00 87.38 95 SER A CA 1
ATOM 727 C C . SER A 1 95 ? 14.647 -5.242 -32.702 1.00 87.38 95 SER A C 1
ATOM 729 O O . SER A 1 95 ? 15.559 -4.871 -31.957 1.00 87.38 95 SER A O 1
ATOM 731 N N . ALA A 1 96 ? 13.882 -6.293 -32.397 1.00 87.00 96 ALA A N 1
ATOM 732 C CA . ALA A 1 96 ? 14.041 -7.056 -31.157 1.00 87.00 96 ALA A CA 1
ATOM 733 C C . ALA A 1 96 ? 15.322 -7.914 -31.145 1.00 87.00 96 ALA A C 1
ATOM 735 O O . ALA A 1 96 ? 15.771 -8.350 -30.086 1.00 87.00 96 ALA A O 1
ATOM 736 N N . GLU A 1 97 ? 15.910 -8.145 -32.317 1.00 89.06 97 GLU A N 1
ATOM 737 C CA . GLU A 1 97 ? 17.061 -9.015 -32.549 1.00 89.06 97 GLU A CA 1
ATOM 738 C C . GLU A 1 97 ? 18.406 -8.336 -32.252 1.00 89.06 97 GLU A C 1
ATOM 740 O O . GLU A 1 97 ? 19.419 -9.026 -32.165 1.00 89.06 97 GLU A O 1
ATOM 745 N N . PHE A 1 98 ? 18.439 -7.004 -32.083 1.00 90.00 98 PHE A N 1
ATOM 746 C CA . PHE A 1 98 ? 19.676 -6.233 -31.867 1.00 90.00 98 PHE A CA 1
ATOM 747 C C . PHE A 1 98 ? 20.770 -6.576 -32.884 1.00 90.00 98 PHE A C 1
ATOM 749 O O . PHE A 1 98 ? 21.909 -6.904 -32.536 1.00 90.00 98 PHE A O 1
ATOM 756 N N . VAL A 1 99 ? 20.414 -6.506 -34.167 1.00 86.94 99 VAL A N 1
ATOM 757 C CA . VAL A 1 99 ? 21.354 -6.776 -35.252 1.00 86.94 99 VAL A CA 1
ATOM 758 C C . VAL A 1 99 ? 22.553 -5.810 -35.140 1.00 86.94 99 VAL A C 1
ATOM 760 O O . VAL A 1 99 ? 22.340 -4.596 -35.032 1.00 86.94 99 VAL A O 1
ATOM 763 N N . PRO A 1 100 ? 23.817 -6.290 -35.138 1.00 82.06 100 PRO A N 1
ATOM 764 C CA . PRO A 1 100 ? 24.972 -5.460 -34.772 1.00 82.06 100 PRO A CA 1
ATOM 765 C C . PRO A 1 100 ? 25.145 -4.188 -35.608 1.00 82.06 100 PRO A C 1
ATOM 767 O O . PRO A 1 100 ? 25.534 -3.145 -35.086 1.00 82.06 100 PRO A O 1
ATOM 770 N N . HIS A 1 101 ? 24.831 -4.242 -36.905 1.00 80.81 101 HIS A N 1
ATOM 771 C CA . HIS A 1 101 ? 24.958 -3.086 -37.794 1.00 80.81 101 HIS A CA 1
ATOM 772 C C . HIS A 1 101 ? 23.881 -2.013 -37.572 1.00 80.81 101 HIS A C 1
ATOM 774 O O . HIS A 1 101 ? 24.132 -0.862 -37.933 1.00 80.81 101 HIS A O 1
ATOM 780 N N . ASP A 1 102 ? 22.779 -2.349 -36.896 1.00 82.31 102 ASP A N 1
ATOM 781 C CA . ASP A 1 102 ? 21.639 -1.466 -36.608 1.00 82.31 102 ASP A CA 1
ATOM 782 C C . ASP A 1 102 ? 21.516 -1.097 -35.124 1.00 82.31 102 ASP A C 1
ATOM 784 O O . ASP A 1 102 ? 20.588 -0.392 -34.729 1.00 82.31 102 ASP A O 1
ATOM 788 N N . THR A 1 103 ? 22.458 -1.552 -34.296 1.00 89.12 103 THR A N 1
ATOM 789 C CA . THR A 1 103 ? 22.466 -1.285 -32.856 1.00 89.12 103 THR A CA 1
ATOM 790 C C . THR A 1 103 ? 23.262 -0.020 -32.544 1.00 89.12 103 THR A C 1
ATOM 792 O O . THR A 1 103 ? 24.395 0.158 -32.999 1.00 89.12 103 THR A O 1
ATOM 795 N N . LEU A 1 104 ? 22.672 0.863 -31.740 1.00 88.69 104 LEU A N 1
ATOM 796 C CA . LEU A 1 104 ? 23.326 2.035 -31.165 1.00 88.69 104 LEU A CA 1
ATOM 797 C C . LEU A 1 104 ? 23.680 1.739 -29.708 1.00 88.69 104 LEU A C 1
ATOM 799 O O . LEU A 1 104 ? 22.806 1.379 -28.928 1.00 88.69 104 LEU A O 1
ATOM 803 N N . SER A 1 105 ? 24.944 1.902 -29.330 1.00 91.94 105 SER A N 1
ATOM 804 C CA . SER A 1 105 ? 25.422 1.641 -27.970 1.00 91.94 105 SER A CA 1
ATOM 805 C C . SER A 1 105 ? 25.939 2.918 -27.325 1.00 91.94 105 SER A C 1
ATOM 807 O O . SER A 1 105 ? 26.684 3.671 -27.951 1.00 91.94 105 SER A O 1
ATOM 809 N N . HIS A 1 106 ? 25.619 3.117 -26.050 1.00 94.06 106 HIS A N 1
ATOM 810 C CA . HIS A 1 106 ? 26.161 4.201 -25.242 1.00 94.06 106 HIS A CA 1
ATOM 811 C C . HIS A 1 106 ? 26.477 3.727 -23.825 1.00 94.06 106 HIS A C 1
ATOM 813 O O . HIS A 1 106 ? 25.734 2.931 -23.256 1.00 94.06 106 HIS A O 1
ATOM 819 N N . THR A 1 107 ? 27.571 4.218 -23.248 1.00 95.81 107 THR A N 1
ATOM 820 C CA . THR A 1 107 ? 28.020 3.813 -21.912 1.00 95.81 107 THR A CA 1
ATOM 821 C C . THR A 1 107 ? 28.080 5.015 -20.988 1.00 95.81 107 THR A C 1
ATOM 823 O O . THR A 1 107 ? 28.867 5.930 -21.220 1.00 95.81 107 THR A O 1
ATOM 826 N N . LEU A 1 108 ? 27.290 4.964 -19.919 1.00 95.06 108 LEU A N 1
ATOM 827 C CA . LEU A 1 108 ? 27.296 5.938 -18.835 1.00 95.06 108 LEU A CA 1
ATOM 828 C C . LEU A 1 108 ? 28.484 5.631 -17.920 1.00 95.06 108 LEU A C 1
ATOM 830 O O . LEU A 1 108 ? 28.597 4.504 -17.424 1.00 95.06 108 LEU A O 1
ATOM 834 N N . ARG A 1 109 ? 29.373 6.609 -17.718 1.00 93.25 109 ARG A N 1
ATOM 835 C CA . ARG A 1 109 ? 30.607 6.430 -16.933 1.00 93.25 109 ARG A CA 1
ATOM 836 C C . ARG A 1 109 ? 30.760 7.401 -15.776 1.00 93.25 109 ARG A C 1
ATOM 838 O O . ARG A 1 109 ? 31.340 7.051 -14.750 1.00 93.25 109 ARG A O 1
ATOM 845 N N . ARG A 1 110 ? 30.249 8.616 -15.937 1.00 87.88 110 ARG A N 1
ATOM 846 C CA . ARG A 1 110 ? 30.364 9.702 -14.966 1.00 87.88 110 ARG A CA 1
ATOM 847 C C . ARG A 1 110 ? 29.018 9.967 -14.321 1.00 87.88 110 ARG A C 1
ATOM 849 O O . ARG A 1 110 ? 27.983 9.911 -14.984 1.00 87.88 110 ARG A O 1
ATOM 856 N N . HIS A 1 111 ? 29.045 10.330 -13.045 1.00 87.81 111 HIS A N 1
ATOM 857 C CA . HIS A 1 111 ? 27.873 10.882 -12.380 1.00 87.81 111 HIS A CA 1
ATOM 858 C C . HIS A 1 111 ? 27.215 11.979 -13.238 1.00 87.81 111 HIS A C 1
ATOM 860 O O . HIS A 1 111 ? 27.884 12.882 -13.748 1.00 87.81 111 HIS A O 1
ATOM 866 N N . GLY A 1 112 ? 25.898 11.890 -13.402 1.00 82.50 112 GLY A N 1
ATOM 867 C CA . GLY A 1 112 ? 25.102 12.784 -14.233 1.00 82.50 112 GLY A CA 1
ATOM 868 C C . GLY A 1 112 ? 25.046 12.409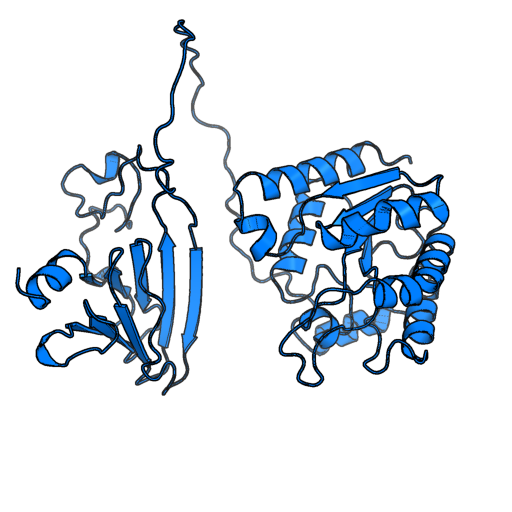 -15.715 1.00 82.50 112 GLY A C 1
ATOM 869 O O . GLY A 1 112 ? 24.263 13.031 -16.430 1.00 82.50 112 GLY A O 1
ATOM 870 N N . ASP A 1 113 ? 25.810 11.419 -16.196 1.00 91.75 113 ASP A N 1
ATOM 871 C CA . ASP A 1 113 ? 25.641 10.912 -17.563 1.00 91.75 113 ASP A CA 1
ATOM 872 C C . ASP A 1 113 ? 24.209 10.387 -17.724 1.00 91.75 113 ASP A C 1
ATOM 874 O O . ASP A 1 113 ? 23.713 9.628 -16.886 1.00 91.75 113 ASP A O 1
ATOM 878 N N . PHE A 1 114 ? 23.538 10.786 -18.799 1.00 92.25 114 PHE A N 1
ATOM 879 C CA . PHE A 1 114 ? 22.171 10.378 -19.082 1.00 92.25 114 PHE A CA 1
ATOM 880 C C . PHE A 1 114 ? 21.994 9.929 -20.526 1.00 92.25 114 PHE A C 1
ATOM 882 O O . PHE A 1 114 ? 22.727 10.320 -21.436 1.00 92.25 114 PHE A O 1
ATOM 889 N N . VAL A 1 115 ? 20.939 9.147 -20.722 1.00 93.00 115 VAL A N 1
ATOM 890 C CA . VAL A 1 115 ? 20.371 8.837 -22.027 1.00 93.00 115 VAL A CA 1
ATOM 891 C C . VAL A 1 115 ? 18.860 9.012 -21.991 1.00 93.00 115 VAL A C 1
ATOM 893 O O . VAL A 1 115 ? 18.212 8.645 -21.010 1.00 93.00 115 VAL A O 1
ATOM 896 N N . ILE A 1 116 ? 18.297 9.567 -23.058 1.00 89.06 116 ILE A N 1
ATOM 897 C CA . ILE A 1 116 ? 16.864 9.780 -23.247 1.00 89.06 116 ILE A CA 1
ATOM 898 C C . ILE A 1 116 ? 16.462 9.139 -24.564 1.00 89.06 116 ILE A C 1
ATOM 900 O O . ILE A 1 116 ? 17.150 9.309 -25.563 1.00 89.06 116 ILE A O 1
ATOM 904 N N . TRP A 1 117 ? 15.351 8.409 -24.581 1.00 89.00 117 TRP A N 1
ATOM 905 C CA . TRP A 1 117 ? 14.837 7.813 -25.804 1.00 89.00 117 TRP A CA 1
ATOM 906 C C . TRP A 1 117 ? 13.316 7.851 -25.902 1.00 89.00 117 TRP A C 1
ATOM 908 O O . TRP A 1 117 ? 12.600 7.919 -24.899 1.00 89.00 117 TRP A O 1
ATOM 918 N N . GLY A 1 118 ? 12.834 7.849 -27.142 1.00 82.38 118 GLY A N 1
ATOM 919 C CA . GLY A 1 118 ? 11.418 7.897 -27.489 1.00 82.38 118 GLY A CA 1
ATOM 920 C C . GLY A 1 118 ? 10.732 6.528 -27.614 1.00 82.38 118 GLY A C 1
ATOM 921 O O . GLY A 1 118 ? 11.362 5.478 -27.453 1.00 82.38 118 GLY A O 1
ATOM 922 N N . PRO A 1 119 ? 9.424 6.533 -27.926 1.00 80.69 119 PRO A N 1
ATOM 923 C CA . PRO A 1 119 ? 8.673 5.314 -28.192 1.00 80.69 119 PRO A CA 1
ATOM 924 C C . PRO A 1 119 ? 9.168 4.591 -29.456 1.00 80.69 119 PRO A C 1
ATOM 926 O O . PRO A 1 119 ? 9.772 5.199 -30.338 1.00 80.69 119 PRO A O 1
ATOM 929 N N . GLY A 1 120 ? 8.877 3.294 -29.566 1.00 80.81 120 GLY A N 1
ATOM 930 C CA . GLY A 1 120 ? 9.248 2.459 -30.714 1.00 80.81 120 GLY A CA 1
ATOM 931 C C . GLY A 1 120 ? 10.708 1.995 -30.721 1.00 80.81 120 GLY A C 1
ATOM 932 O O . GLY A 1 120 ? 11.168 1.466 -31.727 1.00 80.81 120 GLY A O 1
ATOM 933 N N . VAL A 1 121 ? 11.434 2.176 -29.614 1.00 85.88 121 VAL A N 1
ATOM 934 C CA . VAL A 1 121 ? 12.844 1.780 -29.478 1.00 85.88 121 VAL A CA 1
ATOM 935 C C . VAL A 1 121 ? 12.970 0.561 -28.561 1.00 85.88 121 VAL A C 1
ATOM 937 O O . VAL A 1 121 ? 12.508 0.588 -27.411 1.00 85.88 121 VAL A O 1
ATOM 940 N N . PHE A 1 122 ? 13.609 -0.502 -29.055 1.00 89.75 122 PHE A N 1
ATOM 941 C CA . PHE A 1 122 ? 14.057 -1.628 -28.234 1.00 89.75 122 PHE A CA 1
ATOM 942 C C . PHE A 1 122 ? 15.332 -1.241 -27.496 1.00 89.75 122 PHE A C 1
ATOM 944 O O . PHE A 1 122 ? 16.190 -0.564 -28.062 1.00 89.75 122 PHE A O 1
ATOM 951 N N . HIS A 1 123 ? 15.473 -1.677 -26.245 1.00 94.06 123 HIS A N 1
ATOM 952 C CA . HIS A 1 123 ? 16.690 -1.432 -25.478 1.00 94.06 123 HIS A CA 1
ATOM 953 C C . HIS A 1 123 ? 17.055 -2.601 -24.560 1.00 94.06 123 HIS A C 1
ATOM 955 O O . HIS A 1 123 ? 16.193 -3.346 -24.084 1.00 94.06 123 HIS A O 1
ATOM 961 N N . ARG A 1 124 ? 18.354 -2.739 -24.303 1.00 95.31 124 ARG A N 1
ATOM 962 C CA . ARG A 1 124 ? 18.931 -3.658 -23.315 1.00 95.31 124 ARG A CA 1
ATOM 963 C C . ARG A 1 124 ? 20.114 -2.986 -22.635 1.00 95.31 124 ARG A C 1
ATOM 965 O O . ARG A 1 124 ? 20.722 -2.084 -23.206 1.00 95.31 124 ARG A O 1
ATOM 972 N N . ALA A 1 125 ? 20.429 -3.398 -21.415 1.00 95.88 125 ALA A N 1
ATOM 973 C CA . ALA A 1 125 ? 21.480 -2.770 -20.626 1.00 95.88 125 ALA A CA 1
ATOM 974 C C . ALA A 1 125 ? 22.452 -3.802 -20.050 1.00 95.88 125 ALA A C 1
ATOM 976 O O . ALA A 1 125 ? 22.085 -4.957 -19.841 1.00 95.88 125 ALA A O 1
ATOM 977 N N . PHE A 1 126 ? 23.673 -3.355 -19.780 1.00 96.19 126 PHE A N 1
ATOM 978 C CA . PHE A 1 126 ? 24.780 -4.143 -19.258 1.00 96.19 126 PHE A CA 1
ATOM 979 C C . PHE A 1 126 ? 25.463 -3.363 -18.133 1.00 96.19 126 PHE A C 1
ATOM 981 O O . PHE A 1 126 ? 25.975 -2.265 -18.368 1.00 96.19 126 PHE A O 1
ATOM 988 N N . GLY A 1 127 ? 25.479 -3.917 -16.922 1.00 93.25 127 GLY A N 1
ATOM 989 C CA . GLY A 1 127 ? 26.225 -3.348 -15.798 1.00 93.25 127 GLY A CA 1
ATOM 990 C C . GLY A 1 127 ? 27.630 -3.932 -15.729 1.00 93.25 127 GLY A C 1
ATOM 991 O O . GLY A 1 127 ? 27.832 -4.947 -15.076 1.00 93.25 127 GLY A O 1
ATOM 992 N N . GLY A 1 128 ? 28.610 -3.321 -16.394 1.00 91.00 128 GLY A N 1
ATOM 993 C CA . GLY A 1 128 ? 30.014 -3.746 -16.309 1.00 91.00 128 GLY A CA 1
ATOM 994 C C . GLY A 1 128 ? 30.617 -3.529 -14.916 1.00 91.00 128 GLY A C 1
ATOM 995 O O . GLY A 1 128 ? 31.441 -4.317 -14.460 1.00 91.00 128 GLY A O 1
ATOM 996 N N . GLN A 1 129 ? 30.150 -2.500 -14.206 1.00 92.06 129 GLN A N 1
ATOM 997 C CA . GLN A 1 129 ? 30.499 -2.192 -12.817 1.00 92.06 129 GLN A CA 1
ATOM 998 C C . GLN A 1 129 ? 29.234 -1.891 -11.998 1.00 92.06 129 GLN A C 1
ATOM 1000 O O . GLN A 1 129 ? 28.172 -1.673 -12.589 1.00 92.06 129 GLN A O 1
ATOM 1005 N N . PRO A 1 130 ? 29.319 -1.837 -10.652 1.00 89.44 130 PRO A N 1
ATOM 1006 C CA . PRO A 1 130 ? 28.195 -1.398 -9.839 1.00 89.44 130 PRO A CA 1
ATOM 1007 C C . PRO A 1 130 ? 27.730 0.002 -10.254 1.00 89.44 130 PRO A C 1
ATOM 1009 O O . PRO A 1 130 ? 28.542 0.919 -10.389 1.00 89.44 130 PRO A O 1
ATOM 1012 N N . ALA A 1 131 ? 26.430 0.165 -10.483 1.00 93.12 131 ALA A N 1
ATOM 1013 C CA . ALA A 1 131 ? 25.848 1.389 -11.028 1.00 93.12 131 ALA A CA 1
ATOM 1014 C C . ALA A 1 131 ? 24.532 1.711 -10.329 1.00 93.12 131 ALA A C 1
ATOM 1016 O O . ALA A 1 131 ? 23.659 0.849 -10.250 1.00 93.12 131 ALA A O 1
ATOM 1017 N N . CYS A 1 132 ? 24.329 2.951 -9.886 1.00 93.31 132 CYS A N 1
ATOM 1018 C CA . CYS A 1 132 ? 22.993 3.404 -9.501 1.00 93.31 132 CYS A CA 1
ATOM 1019 C C . CYS A 1 132 ? 22.370 4.194 -10.649 1.00 93.31 132 CYS A C 1
ATOM 1021 O O . CYS A 1 132 ? 22.901 5.235 -11.041 1.00 93.31 132 CYS A O 1
ATOM 1023 N N . ILE A 1 133 ? 21.252 3.702 -11.185 1.00 96.50 133 ILE A N 1
ATOM 1024 C CA . ILE A 1 133 ? 20.556 4.325 -12.314 1.00 96.50 133 ILE A CA 1
ATOM 1025 C C . ILE A 1 133 ? 19.204 4.865 -11.860 1.00 96.50 133 ILE A C 1
ATOM 1027 O O . ILE A 1 133 ? 18.321 4.093 -11.482 1.00 96.50 133 ILE A O 1
ATOM 1031 N N . LEU A 1 134 ? 19.016 6.182 -11.957 1.00 95.00 134 LEU A N 1
ATOM 1032 C CA . LEU A 1 134 ? 17.712 6.837 -11.868 1.00 95.00 134 LEU A CA 1
ATOM 1033 C C . LEU A 1 134 ? 17.036 6.759 -13.238 1.00 95.00 134 LEU A C 1
ATOM 1035 O O . LEU A 1 134 ? 17.614 7.159 -14.238 1.00 95.00 134 LEU A O 1
ATOM 1039 N N . THR A 1 135 ? 15.812 6.250 -13.307 1.00 93.75 135 THR A N 1
ATOM 1040 C CA . THR A 1 135 ? 15.030 6.159 -14.541 1.00 93.75 135 THR A CA 1
ATOM 1041 C C . THR A 1 135 ? 13.701 6.879 -14.388 1.00 93.75 135 THR A C 1
ATOM 1043 O O . THR A 1 135 ? 12.941 6.584 -13.465 1.00 93.75 135 THR A O 1
ATOM 1046 N N . VAL A 1 136 ? 13.404 7.770 -15.329 1.00 91.19 136 VAL A N 1
ATOM 1047 C CA . VAL A 1 136 ? 12.131 8.482 -15.462 1.00 91.19 136 VAL A CA 1
ATOM 1048 C C . VAL A 1 136 ? 11.465 8.028 -16.758 1.00 91.19 136 VAL A C 1
ATOM 1050 O O . VAL A 1 136 ? 12.103 8.032 -17.803 1.00 91.19 136 VAL A O 1
ATOM 1053 N N . ARG A 1 137 ? 10.193 7.633 -16.719 1.00 85.88 137 ARG A N 1
ATOM 1054 C CA . ARG A 1 137 ? 9.420 7.226 -17.901 1.00 85.88 137 ARG A CA 1
ATOM 1055 C C . ARG A 1 137 ? 8.072 7.917 -17.915 1.00 85.88 137 ARG A C 1
ATOM 1057 O O . ARG A 1 137 ? 7.436 8.013 -16.872 1.00 85.88 137 ARG A O 1
ATOM 1064 N N . TRP A 1 138 ? 7.614 8.336 -19.085 1.00 82.94 138 TRP A N 1
ATOM 1065 C CA . TRP A 1 138 ? 6.293 8.924 -19.268 1.00 82.94 138 TRP A CA 1
ATOM 1066 C C . TRP A 1 138 ? 5.758 8.670 -20.678 1.00 82.94 138 TRP A C 1
ATOM 1068 O O . TRP A 1 138 ? 6.521 8.404 -21.603 1.00 82.94 138 TRP A O 1
ATOM 1078 N N . SER A 1 139 ? 4.438 8.705 -20.848 1.00 71.44 139 SER A N 1
ATOM 1079 C CA . SER A 1 139 ? 3.774 8.387 -22.120 1.00 71.44 139 SER A CA 1
ATOM 1080 C C . SER A 1 139 ? 2.748 9.450 -22.503 1.00 71.44 139 SER A C 1
ATOM 1082 O O . SER A 1 139 ? 2.281 10.214 -21.658 1.00 71.44 139 SER A O 1
ATOM 1084 N N . ARG A 1 140 ? 2.354 9.452 -23.779 1.00 61.91 140 ARG A N 1
ATOM 1085 C CA . ARG A 1 140 ? 1.165 10.171 -24.253 1.00 61.91 140 ARG A CA 1
ATOM 1086 C C . ARG A 1 140 ? -0.093 9.378 -23.861 1.00 61.91 140 ARG A C 1
ATOM 1088 O O . ARG A 1 140 ? -0.105 8.166 -24.082 1.00 61.91 140 ARG A O 1
ATOM 1095 N N . PRO A 1 141 ? -1.156 9.991 -23.317 1.00 54.28 141 PRO A N 1
ATOM 1096 C CA . PRO A 1 141 ? -2.441 9.329 -23.163 1.00 54.28 141 PRO A CA 1
ATOM 1097 C C . PRO A 1 141 ? -2.943 8.895 -24.543 1.00 54.28 141 PRO A C 1
ATOM 1099 O O . PRO A 1 141 ? -2.902 9.662 -25.507 1.00 54.28 141 PRO A O 1
ATOM 1102 N N . GLY A 1 142 ? -3.359 7.633 -24.655 1.00 50.69 142 GLY A N 1
ATOM 1103 C CA . GLY A 1 142 ? -3.758 7.040 -25.930 1.00 50.69 142 GLY A CA 1
ATOM 1104 C C . GLY A 1 142 ? -4.890 7.824 -26.601 1.00 50.69 142 GLY A C 1
ATOM 1105 O O . GLY A 1 142 ? -5.886 8.164 -25.961 1.00 50.69 142 GLY A O 1
ATOM 1106 N N . ARG A 1 143 ? -4.760 8.092 -27.909 1.00 36.44 143 ARG A N 1
ATOM 1107 C CA . ARG A 1 143 ? -5.857 8.633 -28.725 1.00 36.44 143 ARG A CA 1
ATOM 1108 C C . ARG A 1 143 ? -7.014 7.631 -28.719 1.00 36.44 143 ARG A C 1
ATOM 1110 O O . ARG A 1 143 ? -6.870 6.530 -29.244 1.00 36.44 143 ARG A O 1
ATOM 1117 N N . ARG A 1 144 ? -8.177 8.015 -28.179 1.00 33.16 144 ARG A N 1
ATOM 1118 C CA . ARG A 1 144 ? -9.434 7.330 -28.515 1.00 33.16 144 ARG A CA 1
ATOM 1119 C C . ARG A 1 144 ? -9.688 7.504 -30.012 1.00 33.16 144 ARG A C 1
ATOM 1121 O O . ARG A 1 144 ? -9.627 8.620 -30.524 1.00 33.16 144 ARG A O 1
ATOM 1128 N N . GLY A 1 145 ? -9.980 6.396 -30.690 1.00 29.08 145 GLY A N 1
ATOM 1129 C CA . GLY A 1 145 ? -10.594 6.412 -32.011 1.00 29.08 145 GLY A CA 1
ATOM 1130 C C . GLY A 1 145 ? -11.897 7.209 -31.969 1.00 29.08 145 GLY A C 1
ATOM 1131 O O . GLY A 1 145 ? -12.683 7.093 -31.029 1.00 29.08 145 GLY A O 1
ATOM 1132 N N . SER A 1 146 ? -12.064 8.059 -32.975 1.00 30.09 146 SER A N 1
ATOM 1133 C CA . SER A 1 146 ? -13.239 8.892 -33.198 1.00 30.09 146 SER A CA 1
ATOM 1134 C C . SER A 1 146 ? -14.483 8.030 -33.415 1.00 30.09 146 SER A C 1
ATOM 1136 O O . SER A 1 146 ? -14.505 7.202 -34.324 1.00 30.09 146 SER A O 1
ATOM 1138 N N . ALA A 1 147 ? -15.521 8.271 -32.613 1.00 27.11 147 ALA A N 1
ATOM 1139 C CA . ALA A 1 147 ? -16.908 8.024 -32.981 1.00 27.11 147 ALA A CA 1
ATOM 1140 C C . ALA A 1 147 ? -17.824 9.051 -32.276 1.00 27.11 147 ALA A C 1
ATOM 1142 O O . ALA A 1 147 ? -18.210 8.876 -31.127 1.00 27.11 147 ALA A O 1
ATOM 1143 N N . ILE A 1 148 ? -18.091 10.132 -33.021 1.00 29.33 148 ILE A N 1
ATOM 1144 C CA . ILE A 1 148 ? -19.349 10.887 -33.218 1.00 29.33 148 ILE A CA 1
ATOM 1145 C C . ILE A 1 148 ? -20.186 11.445 -32.036 1.00 29.33 148 ILE A C 1
ATOM 1147 O O . ILE A 1 148 ? -20.817 10.703 -31.296 1.00 29.33 148 ILE A O 1
ATOM 1151 N N . ASN A 1 149 ? -20.323 12.787 -32.097 1.00 26.08 149 ASN A N 1
ATOM 1152 C CA . ASN A 1 149 ? -21.479 13.678 -31.831 1.00 26.08 149 ASN A CA 1
ATOM 1153 C C . ASN A 1 149 ? -22.035 13.802 -30.394 1.00 26.08 149 ASN A C 1
ATOM 1155 O O . ASN A 1 149 ? -22.274 12.815 -29.724 1.00 26.08 149 ASN A O 1
ATOM 1159 N N . GLY A 1 150 ? -22.372 14.981 -29.863 1.00 24.28 150 GLY A N 1
ATOM 1160 C CA . GLY A 1 150 ? -22.376 16.347 -30.381 1.00 24.28 150 GLY A CA 1
ATOM 1161 C C . GLY A 1 150 ? -23.061 17.300 -29.381 1.00 24.28 150 GLY A C 1
ATOM 1162 O O . GLY A 1 150 ? -23.878 16.871 -28.577 1.00 24.28 150 GLY A O 1
ATOM 1163 N N . HIS A 1 151 ? -22.736 18.591 -29.513 1.00 24.86 151 HIS A N 1
ATOM 1164 C CA . HIS A 1 151 ? -23.463 19.791 -29.050 1.00 24.86 151 HIS A CA 1
ATOM 1165 C C . HIS A 1 151 ? -23.370 20.241 -27.579 1.00 24.86 151 HIS A C 1
ATOM 1167 O O . HIS A 1 151 ? -23.805 19.574 -26.651 1.00 24.86 151 HIS A O 1
ATOM 1173 N N . GLY A 1 152 ? -22.915 21.491 -27.424 1.00 25.08 152 GLY A N 1
ATOM 1174 C CA . GLY A 1 152 ? -23.057 22.309 -26.219 1.00 25.08 152 GLY A CA 1
ATOM 1175 C C . GLY A 1 152 ? -22.236 23.598 -26.316 1.00 25.08 152 GLY A C 1
ATOM 1176 O O . GLY A 1 152 ? -21.031 23.578 -26.105 1.00 25.08 152 GLY A O 1
ATOM 1177 N N . ARG A 1 153 ? -22.885 24.702 -26.708 1.00 26.00 153 ARG A N 1
ATOM 1178 C CA . ARG A 1 153 ? -22.348 26.075 -26.784 1.00 26.00 153 ARG A CA 1
ATOM 1179 C C . ARG A 1 153 ? -22.238 26.729 -25.396 1.00 26.00 153 ARG A C 1
ATOM 1181 O O . ARG A 1 153 ? -23.072 26.457 -24.543 1.00 26.00 153 ARG A O 1
ATOM 1188 N N . GLY A 1 154 ? -21.362 27.740 -25.307 1.00 24.09 154 GLY A N 1
ATOM 1189 C CA . GLY A 1 154 ? -21.396 28.847 -24.329 1.00 24.09 154 GLY A CA 1
ATOM 1190 C C . GLY A 1 154 ? -20.667 28.533 -23.021 1.00 24.09 154 GLY A C 1
ATOM 1191 O O . GLY A 1 154 ? -20.707 27.410 -22.556 1.00 24.09 154 GLY A O 1
ATOM 1192 N N . SER A 1 155 ? -19.960 29.439 -22.357 1.00 25.72 155 SER A N 1
ATOM 1193 C CA . SER A 1 155 ? -19.721 30.874 -22.518 1.00 25.72 155 SER A CA 1
ATOM 1194 C C . SER A 1 155 ? -18.601 31.252 -21.542 1.00 25.72 155 SER A C 1
ATOM 1196 O O . SER A 1 155 ? -18.357 30.551 -20.564 1.00 25.72 155 SER A O 1
ATOM 1198 N N . ARG A 1 156 ? -17.930 32.369 -21.828 1.00 27.27 156 ARG A N 1
ATOM 1199 C CA . ARG A 1 156 ? -16.856 32.980 -21.038 1.00 27.27 156 ARG A CA 1
ATOM 1200 C C . ARG A 1 156 ? -17.247 33.186 -19.569 1.00 27.27 156 ARG A C 1
ATOM 1202 O O . ARG A 1 156 ? -18.351 33.643 -19.289 1.00 27.27 156 ARG A O 1
ATOM 1209 N N . GLY A 1 157 ? -16.287 32.947 -18.683 1.00 25.42 157 GLY A N 1
ATOM 1210 C CA . GLY A 1 157 ? -16.275 33.406 -17.300 1.00 25.42 157 GLY A CA 1
ATOM 1211 C C . GLY A 1 157 ? -14.823 33.575 -16.878 1.00 25.42 157 GLY A C 1
ATOM 1212 O O . GLY A 1 157 ? -14.162 32.605 -16.526 1.00 25.42 157 GLY A O 1
ATOM 1213 N N . GLU A 1 158 ? -14.315 34.797 -17.014 1.00 26.98 158 GLU A N 1
ATOM 1214 C CA . GLU A 1 158 ? -13.095 35.234 -16.346 1.00 26.98 158 GLU A CA 1
ATOM 1215 C C . GLU A 1 158 ? -13.358 35.230 -14.839 1.00 26.98 158 GLU A C 1
ATOM 1217 O O . GLU A 1 158 ? -14.290 35.878 -14.366 1.00 26.98 158 GLU A O 1
ATOM 1222 N N . SER A 1 159 ? -12.528 34.526 -14.079 1.00 25.19 159 SER A N 1
ATOM 1223 C CA . SER A 1 159 ? -12.380 34.773 -12.649 1.00 25.19 159 SER A CA 1
ATOM 1224 C C . SER A 1 159 ? -10.898 34.762 -12.319 1.00 25.19 159 SER A C 1
ATOM 1226 O O . SER A 1 159 ? -10.239 33.721 -12.344 1.00 25.19 159 SER A O 1
ATOM 1228 N N . GLN A 1 160 ? -10.397 35.966 -12.061 1.00 28.08 160 GLN A N 1
ATOM 1229 C CA . GLN A 1 160 ? -9.133 36.240 -11.399 1.00 28.08 160 GLN A CA 1
ATOM 1230 C C . GLN A 1 160 ? -9.015 35.381 -10.136 1.00 28.08 160 GLN A C 1
ATOM 1232 O O . GLN A 1 160 ? -9.884 35.439 -9.269 1.00 28.08 160 GLN A O 1
ATOM 1237 N N . HIS A 1 161 ? -7.925 34.626 -10.018 1.00 27.53 161 HIS A N 1
ATOM 1238 C CA . HIS A 1 161 ? -7.443 34.162 -8.727 1.00 27.53 161 HIS A CA 1
ATOM 1239 C C . HIS A 1 161 ? -5.968 34.530 -8.580 1.00 27.53 161 HIS A C 1
ATOM 1241 O O . HIS A 1 161 ? -5.112 34.151 -9.378 1.00 27.53 161 HIS A O 1
ATOM 1247 N N . ASP A 1 162 ? -5.766 35.344 -7.554 1.00 27.48 162 ASP A N 1
ATOM 1248 C CA . ASP A 1 162 ? -4.545 35.878 -6.973 1.00 27.48 162 ASP A CA 1
ATOM 1249 C C . ASP A 1 162 ? -3.492 34.774 -6.723 1.00 27.48 162 ASP A C 1
ATOM 1251 O O . ASP A 1 162 ? -3.829 33.733 -6.144 1.00 27.48 162 ASP A O 1
ATOM 1255 N N . PRO A 1 163 ? -2.229 34.933 -7.163 1.00 29.08 163 PRO A N 1
ATOM 1256 C CA . PRO A 1 163 ? -1.174 33.983 -6.861 1.00 29.08 163 PRO A CA 1
ATOM 1257 C C . PRO A 1 163 ? -0.589 34.290 -5.476 1.00 29.08 163 PRO A C 1
ATOM 1259 O O . PRO A 1 163 ? -0.477 35.444 -5.088 1.00 29.08 163 PRO A O 1
ATOM 1262 N N . LEU A 1 164 ? -0.085 33.251 -4.800 1.00 31.17 164 LEU A N 1
ATOM 1263 C CA . LEU A 1 164 ? 0.699 33.297 -3.550 1.00 31.17 164 LEU A CA 1
ATOM 1264 C C . LEU A 1 164 ? -0.119 33.189 -2.254 1.00 31.17 164 LEU A C 1
ATOM 1266 O O . LEU A 1 164 ? -0.331 34.159 -1.541 1.00 31.17 164 LEU A O 1
ATOM 1270 N N . THR A 1 165 ? -0.473 31.958 -1.877 1.00 33.06 165 THR A N 1
ATOM 1271 C CA . THR A 1 165 ? -0.324 31.433 -0.497 1.00 33.06 165 THR A CA 1
ATOM 1272 C C . THR A 1 165 ? -0.711 29.955 -0.460 1.00 33.06 165 THR A C 1
ATOM 1274 O O . THR A 1 165 ? -1.732 29.543 0.071 1.00 33.06 165 THR A O 1
ATOM 1277 N N . ALA A 1 166 ? 0.142 29.110 -1.026 1.00 25.47 166 ALA A N 1
ATOM 1278 C CA . ALA A 1 166 ? 0.196 27.707 -0.643 1.00 25.47 166 ALA A CA 1
ATOM 1279 C C . ALA A 1 166 ? 1.637 27.253 -0.836 1.00 25.47 166 ALA A C 1
ATOM 1281 O O . ALA A 1 166 ? 2.009 26.704 -1.873 1.00 25.47 166 ALA A O 1
ATOM 1282 N N . SER A 1 167 ? 2.464 27.537 0.174 1.00 27.39 167 SER A N 1
ATOM 1283 C CA . SER A 1 167 ? 3.703 26.799 0.401 1.00 27.39 167 SER A CA 1
ATOM 1284 C C . SER A 1 167 ? 3.309 25.339 0.606 1.00 27.39 167 SER A C 1
ATOM 1286 O O . SER A 1 167 ? 3.054 24.876 1.717 1.00 27.39 167 SER A O 1
ATOM 1288 N N . THR A 1 168 ? 3.143 24.632 -0.506 1.00 26.62 168 THR A N 1
ATOM 1289 C CA . THR A 1 168 ? 2.935 23.197 -0.509 1.00 26.62 168 THR A CA 1
ATOM 1290 C C . THR A 1 168 ? 4.313 22.636 -0.244 1.00 26.62 168 THR A C 1
ATOM 1292 O O . THR A 1 168 ? 5.132 22.506 -1.151 1.00 26.62 168 THR A O 1
ATOM 1295 N N . PHE A 1 169 ? 4.593 22.405 1.036 1.00 25.38 169 PHE A N 1
ATOM 1296 C CA . PHE A 1 169 ? 5.680 21.552 1.479 1.00 25.38 169 PHE A CA 1
ATOM 1297 C C . PHE A 1 169 ? 5.621 20.274 0.637 1.00 25.38 169 PHE A C 1
ATOM 1299 O O . PHE A 1 169 ? 4.783 19.406 0.868 1.00 25.38 169 PHE A O 1
ATOM 1306 N N . ILE A 1 170 ? 6.484 20.171 -0.371 1.00 25.95 170 ILE A N 1
ATOM 1307 C CA . ILE A 1 170 ? 6.798 18.893 -0.993 1.00 25.95 170 ILE A CA 1
ATOM 1308 C C . ILE A 1 170 ? 7.504 18.125 0.122 1.00 25.95 170 ILE A C 1
ATOM 1310 O O . ILE A 1 170 ? 8.571 18.572 0.561 1.00 25.95 170 ILE A O 1
ATOM 1314 N N . PRO A 1 171 ? 6.935 17.033 0.659 1.00 27.78 171 PRO A N 1
ATOM 1315 C CA . PRO A 1 171 ? 7.629 16.296 1.686 1.00 27.78 171 PRO A CA 1
ATOM 1316 C C . PRO A 1 171 ? 8.873 15.707 1.032 1.00 27.78 171 PRO A C 1
ATOM 1318 O O . PRO A 1 171 ? 8.806 14.789 0.216 1.00 27.78 171 PRO A O 1
ATOM 1321 N N . VAL A 1 172 ? 10.031 16.254 1.399 1.00 26.39 172 VAL A N 1
ATOM 1322 C CA . VAL A 1 172 ? 11.283 15.510 1.375 1.00 26.39 172 VAL A CA 1
ATOM 1323 C C . VAL A 1 172 ? 10.975 14.202 2.096 1.00 26.39 172 VAL A C 1
ATOM 1325 O O . VAL A 1 172 ? 10.587 14.239 3.266 1.00 26.39 172 VAL A O 1
ATOM 1328 N N . PHE A 1 173 ? 11.103 13.063 1.411 1.00 27.62 173 PHE A N 1
ATOM 1329 C CA . PHE A 1 173 ? 11.124 11.754 2.058 1.00 27.62 173 PHE A CA 1
ATOM 1330 C C . PHE A 1 173 ? 12.294 11.758 3.046 1.00 27.62 173 PHE A C 1
ATOM 1332 O O . PHE A 1 173 ? 13.421 11.403 2.711 1.00 27.62 173 PHE A O 1
ATOM 1339 N N . ARG A 1 174 ? 12.05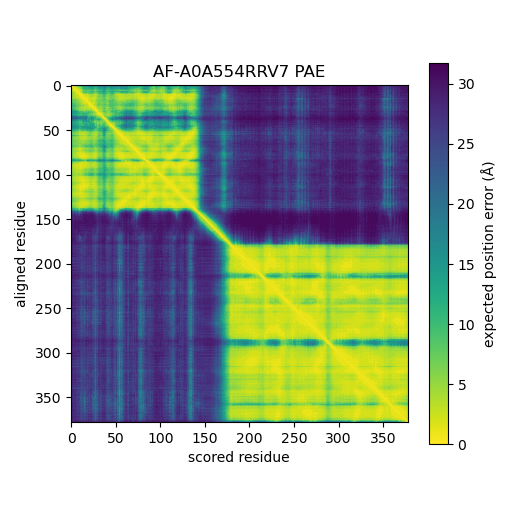3 12.218 4.275 1.00 26.92 174 ARG A N 1
ATOM 1340 C CA . ARG A 1 174 ? 12.963 11.958 5.377 1.00 26.92 174 ARG A CA 1
ATOM 1341 C C . ARG A 1 174 ? 12.836 10.471 5.661 1.00 26.92 174 ARG A C 1
ATOM 1343 O O . ARG A 1 174 ? 11.733 9.968 5.849 1.00 26.92 174 ARG A O 1
ATOM 1350 N N . ALA A 1 175 ? 13.969 9.785 5.690 1.00 33.41 175 ALA A N 1
ATOM 1351 C CA . ALA A 1 175 ? 14.124 8.377 6.036 1.00 33.41 175 ALA A CA 1
ATOM 1352 C C . ALA A 1 175 ? 13.750 8.067 7.507 1.00 33.41 175 ALA A C 1
ATOM 1354 O O . ALA A 1 175 ? 14.495 7.379 8.194 1.00 33.41 175 ALA A O 1
ATOM 1355 N N . ARG A 1 176 ? 12.644 8.615 8.030 1.00 39.84 176 ARG A N 1
ATOM 1356 C CA . ARG A 1 176 ? 12.256 8.461 9.435 1.00 39.84 176 ARG A CA 1
ATOM 1357 C C . ARG A 1 176 ? 11.330 7.281 9.730 1.00 39.84 176 ARG A C 1
ATOM 1359 O O . ARG A 1 176 ? 11.361 6.851 10.869 1.00 39.84 176 ARG A O 1
ATOM 1366 N N . ASP A 1 177 ? 10.615 6.680 8.769 1.00 41.75 177 ASP A N 1
ATOM 1367 C CA . ASP A 1 177 ? 9.528 5.744 9.138 1.00 41.75 177 ASP A CA 1
ATOM 1368 C C . ASP A 1 177 ? 9.411 4.434 8.322 1.00 41.75 177 ASP A C 1
ATOM 1370 O O . ASP A 1 177 ? 8.309 3.937 8.071 1.00 41.75 177 ASP A O 1
ATOM 1374 N N . GLN A 1 178 ? 10.529 3.799 7.950 1.00 51.19 178 GLN A N 1
ATOM 1375 C CA . GLN A 1 178 ? 10.519 2.359 7.616 1.00 51.19 178 GLN A CA 1
ATOM 1376 C C . GLN A 1 178 ? 10.779 1.535 8.888 1.00 51.19 178 GLN A C 1
ATOM 1378 O O . GLN A 1 178 ? 11.822 0.910 9.050 1.00 51.19 178 GLN A O 1
ATOM 1383 N N . VAL A 1 179 ? 9.829 1.588 9.828 1.00 63.84 179 VAL A N 1
ATOM 1384 C CA . VAL A 1 179 ? 9.985 1.100 11.216 1.00 63.84 179 VAL A CA 1
ATOM 1385 C C . VAL A 1 179 ? 9.973 -0.437 11.322 1.00 63.84 179 VAL A C 1
ATOM 1387 O O . VAL A 1 179 ? 10.095 -0.969 12.411 1.00 63.84 179 VAL A O 1
ATOM 1390 N N . LEU A 1 180 ? 9.853 -1.182 10.219 1.00 80.62 180 LEU A N 1
ATOM 1391 C CA . LEU A 1 180 ? 10.005 -2.648 10.197 1.00 80.62 180 LEU A CA 1
ATOM 1392 C C . LEU A 1 180 ? 10.989 -3.106 9.103 1.00 80.62 180 LEU A C 1
ATOM 1394 O O . LEU A 1 180 ? 10.764 -4.113 8.437 1.00 80.62 180 LEU A O 1
ATOM 1398 N N . ALA A 1 181 ? 12.053 -2.329 8.870 1.00 72.06 181 ALA A N 1
ATOM 1399 C CA . ALA A 1 181 ? 13.117 -2.664 7.915 1.00 72.06 181 ALA A CA 1
ATOM 1400 C C . ALA A 1 181 ? 14.337 -3.365 8.545 1.00 72.06 181 ALA A C 1
ATOM 1402 O O . ALA A 1 181 ? 15.198 -3.839 7.806 1.00 72.06 181 ALA A O 1
ATOM 1403 N N . SER A 1 182 ? 14.425 -3.423 9.879 1.00 79.88 182 SER A N 1
ATOM 1404 C CA . SER A 1 182 ? 15.505 -4.084 10.621 1.00 79.88 182 SER A CA 1
ATOM 1405 C C . SER A 1 182 ? 14.956 -5.064 11.655 1.00 79.88 182 SER A C 1
ATOM 1407 O O . SER A 1 182 ? 13.866 -4.859 12.195 1.00 79.88 182 SER A O 1
ATOM 1409 N N . ASP A 1 183 ? 15.746 -6.090 11.973 1.00 83.81 183 ASP A N 1
ATOM 1410 C CA . ASP A 1 183 ? 15.403 -7.085 12.996 1.00 83.81 183 ASP A CA 1
ATOM 1411 C C . ASP A 1 183 ? 15.180 -6.435 14.366 1.00 83.81 183 ASP A C 1
ATOM 1413 O O . ASP A 1 183 ? 14.227 -6.766 15.063 1.00 83.81 183 ASP A O 1
ATOM 1417 N N . GLU A 1 184 ? 15.994 -5.436 14.723 1.00 84.31 184 GLU A N 1
ATOM 1418 C CA . GLU A 1 184 ? 15.831 -4.667 15.963 1.00 84.31 184 GLU A CA 1
ATOM 1419 C C . GLU A 1 184 ? 14.446 -4.012 16.049 1.00 84.31 184 GLU A C 1
ATOM 1421 O O . GLU A 1 184 ? 13.778 -4.075 17.082 1.00 84.31 184 GLU A O 1
ATOM 1426 N N . ALA A 1 185 ? 13.979 -3.415 14.952 1.00 85.19 185 ALA A N 1
ATOM 1427 C CA . ALA A 1 185 ? 12.693 -2.738 14.936 1.00 85.19 185 ALA A CA 1
ATOM 1428 C C . ALA A 1 185 ? 11.516 -3.734 14.947 1.00 85.19 185 ALA A C 1
ATOM 1430 O O . ALA A 1 185 ? 10.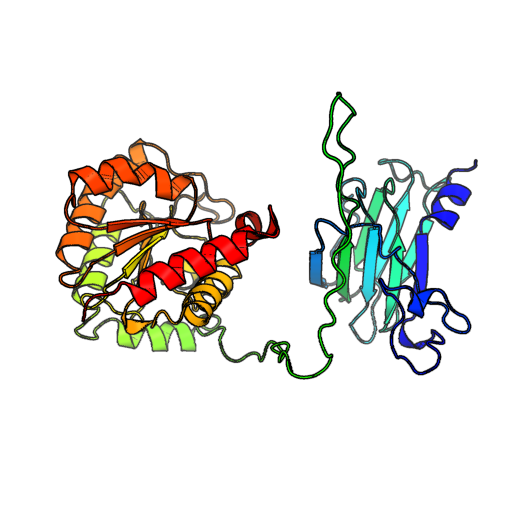484 -3.470 15.573 1.00 85.19 185 ALA A O 1
ATOM 1431 N N . VAL A 1 186 ? 11.687 -4.904 14.319 1.00 89.31 186 VAL A N 1
ATOM 1432 C CA . VAL A 1 186 ? 10.737 -6.026 14.390 1.00 89.31 186 VAL A CA 1
ATOM 1433 C C . VAL A 1 186 ? 10.651 -6.585 15.812 1.00 89.31 186 VAL A C 1
ATOM 1435 O O . VAL A 1 186 ? 9.546 -6.784 16.316 1.00 89.31 186 VAL A O 1
ATOM 1438 N N . GLU A 1 187 ? 11.773 -6.781 16.502 1.00 88.50 187 GLU A N 1
ATOM 1439 C CA . GLU A 1 187 ? 11.785 -7.292 17.877 1.00 88.50 187 GLU A CA 1
ATOM 1440 C C . GLU A 1 187 ? 11.247 -6.269 18.882 1.00 88.50 187 GLU A C 1
ATOM 1442 O O . GLU A 1 187 ? 10.429 -6.613 19.740 1.00 88.50 187 GLU A O 1
ATOM 1447 N N . ALA A 1 188 ? 11.572 -4.984 18.710 1.00 89.00 188 ALA A N 1
ATOM 1448 C CA . ALA A 1 188 ? 10.947 -3.906 19.473 1.00 89.00 188 ALA A CA 1
ATOM 1449 C C . ALA A 1 188 ? 9.421 -3.872 19.270 1.00 89.00 188 ALA A C 1
ATOM 1451 O O . ALA A 1 188 ? 8.666 -3.626 20.214 1.00 89.00 188 ALA A O 1
ATOM 1452 N N . ARG A 1 189 ? 8.937 -4.160 18.052 1.00 92.75 189 ARG A N 1
ATOM 1453 C CA . ARG A 1 189 ? 7.501 -4.307 17.784 1.00 92.75 189 ARG A CA 1
ATOM 1454 C C . ARG A 1 189 ? 6.927 -5.550 18.458 1.00 92.75 189 ARG A C 1
ATOM 1456 O O . ARG A 1 189 ? 5.858 -5.468 19.059 1.00 92.75 189 ARG A O 1
ATOM 1463 N N . ARG A 1 190 ? 7.628 -6.684 18.398 1.00 93.25 190 ARG A N 1
ATOM 1464 C CA . ARG A 1 190 ? 7.201 -7.957 18.994 1.00 93.25 190 ARG A CA 1
ATOM 1465 C C . ARG A 1 190 ? 7.028 -7.854 20.502 1.00 93.25 190 ARG A C 1
ATOM 1467 O O . ARG A 1 190 ? 6.014 -8.342 20.998 1.00 93.25 190 ARG A O 1
ATOM 1474 N N . ALA A 1 191 ? 7.928 -7.162 21.200 1.00 92.75 191 ALA A N 1
ATOM 1475 C CA . ALA A 1 191 ? 7.849 -6.945 22.647 1.00 92.75 191 ALA A CA 1
ATOM 1476 C C . ALA A 1 191 ? 6.522 -6.301 23.099 1.00 92.75 191 ALA A C 1
ATOM 1478 O O . ALA A 1 191 ? 6.082 -6.497 24.229 1.00 92.75 191 ALA A O 1
ATOM 1479 N N . ARG A 1 192 ? 5.845 -5.581 22.199 1.00 94.00 192 ARG A N 1
ATOM 1480 C CA . ARG A 1 192 ? 4.567 -4.901 22.445 1.00 94.00 192 ARG A CA 1
ATOM 1481 C C . ARG A 1 192 ? 3.333 -5.761 22.162 1.00 94.00 192 ARG A C 1
ATOM 1483 O O . ARG A 1 192 ? 2.212 -5.323 22.398 1.00 94.00 192 ARG A O 1
ATOM 1490 N N . SER A 1 193 ? 3.507 -6.987 21.667 1.00 93.25 193 SER A N 1
ATOM 1491 C CA . SER A 1 193 ? 2.399 -7.887 21.292 1.00 93.25 193 SER A CA 1
ATOM 1492 C C . SER A 1 193 ? 1.529 -8.302 22.482 1.00 93.25 193 SER A C 1
ATOM 1494 O O . SER A 1 193 ? 0.399 -8.740 22.295 1.00 93.25 193 SER A O 1
ATOM 1496 N N . PHE A 1 194 ? 2.034 -8.126 23.701 1.00 92.69 194 PHE A N 1
ATOM 1497 C CA . PHE A 1 194 ? 1.327 -8.438 24.941 1.00 92.69 194 PHE A CA 1
ATOM 1498 C C . PHE A 1 194 ? 0.591 -7.228 25.537 1.00 92.69 194 PHE A C 1
ATOM 1500 O O . PHE A 1 194 ? 0.010 -7.344 26.614 1.00 92.69 194 PHE A O 1
ATOM 1507 N N . GLU A 1 195 ? 0.604 -6.064 24.869 1.00 96.19 195 GLU A N 1
ATOM 1508 C CA . GLU A 1 195 ? -0.163 -4.902 25.328 1.00 96.19 195 GLU A CA 1
ATOM 1509 C C . GLU A 1 195 ? -1.668 -5.248 25.405 1.00 96.19 195 GLU A C 1
ATOM 1511 O O . GLU A 1 195 ? -2.197 -5.895 24.491 1.00 96.19 195 GLU A O 1
ATOM 1516 N N . PRO A 1 196 ? -2.393 -4.821 26.462 1.00 97.31 196 PRO A N 1
ATOM 1517 C CA . PRO A 1 196 ? -3.756 -5.293 26.723 1.00 97.31 196 PRO A CA 1
ATOM 1518 C C . PRO A 1 196 ? -4.739 -5.097 25.566 1.00 97.31 196 PRO A C 1
ATOM 1520 O O . PRO A 1 196 ? -5.612 -5.934 25.348 1.00 97.31 196 PRO A O 1
ATOM 1523 N N . HIS A 1 197 ? -4.602 -4.010 24.800 1.00 97.56 197 HIS A N 1
ATOM 1524 C CA . HIS A 1 197 ? -5.507 -3.720 23.689 1.00 97.56 197 HIS A CA 1
ATOM 1525 C C . HIS A 1 197 ? -5.277 -4.623 22.472 1.00 97.56 197 HIS A C 1
ATOM 1527 O O . HIS A 1 197 ? -6.166 -4.711 21.632 1.00 97.56 197 HIS A O 1
ATOM 1533 N N . VAL A 1 198 ? -4.125 -5.288 22.341 1.00 97.75 198 VAL A N 1
ATOM 1534 C CA . VAL A 1 198 ? -3.808 -6.143 21.182 1.00 97.75 198 VAL A CA 1
ATOM 1535 C C . VAL A 1 198 ? -3.710 -7.629 21.538 1.00 97.75 198 VAL A C 1
ATOM 1537 O O . VAL A 1 198 ? -3.851 -8.464 20.649 1.00 97.75 198 VAL A O 1
ATOM 1540 N N . ALA A 1 199 ? -3.551 -7.983 22.815 1.00 96.75 199 ALA A N 1
ATOM 1541 C CA . ALA A 1 199 ? -3.329 -9.362 23.261 1.00 96.75 199 ALA A CA 1
ATOM 1542 C C . ALA A 1 199 ? -4.375 -10.370 22.737 1.00 96.75 199 ALA A C 1
ATOM 1544 O O . ALA A 1 199 ? -4.009 -11.426 22.222 1.00 96.75 199 ALA A O 1
ATOM 1545 N N . LEU A 1 200 ? -5.672 -10.034 22.789 1.00 97.81 200 LEU A N 1
ATOM 1546 C CA . LEU A 1 200 ? -6.737 -10.907 22.265 1.00 97.81 200 LEU A CA 1
ATOM 1547 C C . LEU A 1 200 ? -6.651 -11.104 20.746 1.00 97.81 200 LEU A C 1
ATOM 1549 O O . LEU A 1 200 ? -6.956 -12.183 20.241 1.00 97.81 200 LEU A O 1
ATOM 1553 N N . LEU A 1 201 ? -6.209 -10.077 20.017 1.00 98.44 201 LEU A N 1
ATOM 1554 C CA . LEU A 1 201 ? -6.020 -10.165 18.573 1.00 98.44 201 LEU A CA 1
ATOM 1555 C C . LEU A 1 201 ? -4.797 -11.020 18.223 1.00 98.44 201 LEU A C 1
ATOM 1557 O O . LEU A 1 201 ? -4.845 -11.789 17.266 1.00 98.44 201 LEU A O 1
ATOM 1561 N N . GLN A 1 202 ? -3.727 -10.954 19.021 1.00 97.62 202 GLN A N 1
ATOM 1562 C CA . GLN A 1 202 ? -2.581 -11.849 18.838 1.00 97.62 202 GLN A CA 1
ATOM 1563 C C . GLN A 1 202 ? -2.955 -13.306 19.103 1.00 97.62 202 GLN A C 1
ATOM 1565 O O . GLN A 1 202 ? -2.640 -14.165 18.285 1.00 97.62 202 GLN A O 1
ATOM 1570 N N . ALA A 1 203 ? -3.710 -13.578 20.171 1.00 97.06 203 ALA A N 1
ATOM 1571 C CA . ALA A 1 203 ? -4.212 -14.921 20.456 1.00 97.06 203 ALA A CA 1
ATOM 1572 C C . ALA A 1 203 ? -5.124 -15.457 19.334 1.00 97.06 203 ALA A C 1
ATOM 1574 O O . ALA A 1 203 ? -5.144 -16.658 19.058 1.00 97.06 203 ALA A O 1
ATOM 1575 N N . LEU A 1 204 ? -5.884 -14.583 18.662 1.00 97.62 204 LEU A N 1
ATOM 1576 C CA . LEU A 1 204 ? -6.614 -14.946 17.447 1.00 97.62 204 LEU A CA 1
ATOM 1577 C C . LEU A 1 204 ? -5.652 -15.308 16.306 1.00 97.62 204 LEU A C 1
ATOM 1579 O O . LEU A 1 204 ? -5.792 -16.385 15.734 1.00 97.62 204 LEU A O 1
ATOM 1583 N N . ALA A 1 205 ? -4.663 -14.464 16.000 1.00 96.38 205 ALA A N 1
ATOM 1584 C CA . ALA A 1 205 ? -3.682 -14.735 14.944 1.00 96.38 205 ALA A CA 1
ATOM 1585 C C . ALA A 1 205 ? -2.926 -16.060 15.167 1.00 96.38 205 ALA A C 1
ATOM 1587 O O . ALA A 1 205 ? -2.761 -16.840 14.229 1.00 96.38 205 ALA A O 1
ATOM 1588 N N . GLU A 1 206 ? -2.539 -16.358 16.410 1.00 94.62 206 GLU A N 1
ATOM 1589 C CA . GLU A 1 206 ? -1.883 -17.614 16.793 1.00 94.62 206 GLU A CA 1
ATOM 1590 C C . GLU A 1 206 ? -2.776 -18.837 16.557 1.00 94.62 206 GLU A C 1
ATOM 1592 O O . GLU A 1 206 ? -2.323 -19.826 15.981 1.00 94.62 206 GLU A O 1
ATOM 1597 N N . ARG A 1 207 ? -4.063 -18.772 16.926 1.00 95.81 207 ARG A N 1
ATOM 1598 C CA . ARG A 1 207 ? -5.008 -19.871 16.666 1.00 95.81 207 ARG A CA 1
ATOM 1599 C C . ARG A 1 207 ? -5.265 -20.089 15.183 1.00 95.81 207 ARG A C 1
ATOM 1601 O O . ARG A 1 207 ? -5.363 -21.240 14.763 1.00 95.81 207 ARG A O 1
ATOM 1608 N N . ILE A 1 208 ? -5.348 -19.015 14.395 1.00 95.31 208 ILE A N 1
ATOM 1609 C CA . ILE A 1 208 ? -5.458 -19.139 12.938 1.00 95.31 208 ILE A CA 1
ATOM 1610 C C . ILE A 1 208 ? -4.194 -19.819 12.393 1.00 95.31 208 ILE A C 1
ATOM 1612 O O . ILE A 1 208 ? -4.308 -20.766 11.622 1.00 95.31 208 ILE A O 1
ATOM 1616 N N . GLY A 1 209 ? -3.003 -19.397 12.829 1.00 92.25 209 GLY A N 1
ATOM 1617 C CA . GLY A 1 209 ? -1.728 -19.994 12.415 1.00 92.25 209 GLY A CA 1
ATOM 1618 C C . GLY A 1 209 ? -1.552 -21.460 12.829 1.00 92.25 209 GLY A C 1
ATOM 1619 O O . GLY A 1 209 ? -0.894 -22.214 12.125 1.00 92.25 209 GLY A O 1
ATOM 1620 N N . ALA A 1 210 ? -2.167 -21.889 13.934 1.00 91.56 210 ALA A N 1
ATOM 1621 C CA . ALA A 1 210 ? -2.184 -23.290 14.365 1.00 91.56 210 ALA A CA 1
ATOM 1622 C C . ALA A 1 210 ? -3.245 -24.146 13.641 1.00 91.56 210 ALA A C 1
ATOM 1624 O O . ALA A 1 210 ? -3.304 -25.364 13.833 1.00 91.56 210 ALA A O 1
ATOM 1625 N N . SER A 1 211 ? -4.115 -23.528 12.838 1.00 90.44 211 SER A N 1
ATOM 1626 C CA . SER A 1 211 ? -5.138 -24.238 12.072 1.00 90.44 211 SER A CA 1
ATOM 1627 C C . SER A 1 211 ? -4.550 -24.912 10.830 1.00 90.44 211 SER A C 1
ATOM 1629 O O . SER A 1 211 ? -3.508 -24.523 10.307 1.00 90.44 211 SER A O 1
ATOM 1631 N N . ARG A 1 212 ? -5.267 -25.905 10.293 1.00 84.62 212 ARG A N 1
ATOM 1632 C CA . ARG A 1 212 ? -4.881 -26.574 9.037 1.00 84.62 212 ARG A CA 1
ATOM 1633 C C . ARG A 1 212 ? -4.983 -25.663 7.809 1.00 84.62 212 ARG A C 1
ATOM 1635 O O . ARG A 1 212 ? -4.498 -26.038 6.747 1.00 84.62 212 ARG A O 1
ATOM 1642 N N . ASP A 1 213 ? -5.622 -24.504 7.947 1.00 80.38 213 ASP A N 1
ATOM 1643 C CA . ASP A 1 213 ? -5.869 -23.575 6.846 1.00 80.38 213 ASP A CA 1
ATOM 1644 C C . ASP A 1 213 ? -4.666 -22.660 6.560 1.00 80.38 213 ASP A C 1
ATOM 1646 O O . ASP A 1 213 ? -4.605 -22.064 5.486 1.00 80.38 213 ASP A O 1
ATOM 1650 N N . ALA A 1 214 ? -3.710 -22.560 7.494 1.00 81.00 214 ALA A N 1
ATOM 1651 C CA . ALA A 1 214 ? -2.608 -21.599 7.453 1.00 81.00 214 ALA A CA 1
ATOM 1652 C C . ALA A 1 214 ? -1.225 -22.256 7.669 1.00 81.00 214 ALA A C 1
ATOM 1654 O O . ALA A 1 214 ? -0.542 -21.931 8.641 1.00 81.00 214 ALA A O 1
ATOM 1655 N N . PRO A 1 215 ? -0.780 -23.164 6.777 1.00 67.94 215 PRO A N 1
ATOM 1656 C CA . PRO A 1 215 ? 0.469 -23.913 6.961 1.00 67.94 215 PRO A CA 1
ATOM 1657 C C . PRO A 1 215 ? 1.719 -23.021 7.046 1.00 67.94 215 PRO A C 1
ATOM 1659 O O . PRO A 1 215 ? 2.641 -23.338 7.791 1.00 67.94 215 PRO A O 1
ATOM 1662 N N . ASP A 1 216 ? 1.718 -21.879 6.352 1.00 71.38 216 ASP A N 1
ATOM 1663 C CA . ASP A 1 216 ? 2.833 -20.917 6.330 1.00 71.38 216 ASP A CA 1
ATOM 1664 C C . ASP A 1 216 ? 2.729 -19.845 7.433 1.00 71.38 216 ASP A C 1
ATOM 1666 O O . ASP A 1 216 ? 3.484 -18.870 7.461 1.00 71.38 216 ASP A O 1
ATOM 1670 N N . GLY A 1 217 ? 1.769 -20.008 8.347 1.00 76.50 217 GLY A N 1
ATOM 1671 C CA . GLY A 1 217 ? 1.505 -19.085 9.439 1.00 76.50 217 GLY A CA 1
ATOM 1672 C C . GLY A 1 217 ? 0.698 -17.844 9.046 1.00 76.50 217 GLY A C 1
ATOM 1673 O O . GLY A 1 217 ? 0.268 -17.639 7.907 1.00 76.50 217 GLY A O 1
ATOM 1674 N N . VAL A 1 218 ? 0.456 -17.008 10.055 1.00 91.62 218 VAL A N 1
ATOM 1675 C CA . VAL A 1 218 ? -0.364 -15.795 9.973 1.00 91.62 218 VAL A CA 1
ATOM 1676 C C . VAL A 1 218 ? 0.432 -14.637 10.566 1.00 91.62 218 VAL A C 1
ATOM 1678 O O . VAL A 1 218 ? 0.871 -14.738 11.716 1.00 91.62 218 VAL A O 1
ATOM 1681 N N . PRO A 1 219 ? 0.645 -13.536 9.823 1.00 93.69 219 PRO A N 1
ATOM 1682 C CA . PRO A 1 219 ? 1.278 -12.356 10.390 1.00 93.69 219 PRO A CA 1
ATOM 1683 C C . PRO A 1 219 ? 0.453 -11.788 11.549 1.00 93.69 219 PRO A C 1
ATOM 1685 O O . PRO A 1 219 ? -0.776 -11.828 11.551 1.00 93.69 219 PRO A O 1
ATOM 1688 N N . ARG A 1 220 ? 1.139 -11.217 12.532 1.00 95.69 220 ARG A N 1
ATOM 1689 C CA . ARG A 1 220 ? 0.537 -10.623 13.725 1.00 95.69 220 ARG A CA 1
ATOM 1690 C C . ARG A 1 220 ? -0.215 -9.336 13.411 1.00 95.69 220 ARG A C 1
ATOM 1692 O O . ARG A 1 220 ? 0.091 -8.627 12.449 1.00 95.69 220 ARG A O 1
ATOM 1699 N N . PHE A 1 221 ? -1.140 -8.980 14.296 1.00 97.62 221 PHE A N 1
ATOM 1700 C CA . PHE A 1 221 ? -1.670 -7.618 14.349 1.00 97.62 221 PHE A CA 1
ATOM 1701 C C . PHE A 1 221 ? -0.571 -6.656 14.792 1.00 97.62 221 PHE A C 1
ATOM 1703 O O . PHE A 1 221 ? 0.304 -7.027 15.573 1.00 97.62 221 PHE A O 1
ATOM 1710 N N . ASP A 1 222 ? -0.621 -5.413 14.329 1.00 96.50 222 ASP A N 1
ATOM 1711 C CA . ASP A 1 222 ? 0.332 -4.385 14.734 1.00 96.50 222 ASP A CA 1
ATOM 1712 C C . ASP A 1 222 ? -0.021 -3.790 16.117 1.00 96.50 222 ASP A C 1
ATOM 1714 O O . ASP A 1 222 ? -1.067 -3.155 16.253 1.00 96.50 222 ASP A O 1
ATOM 1718 N N . PRO A 1 223 ? 0.841 -3.910 17.146 1.00 96.19 223 PRO A N 1
ATOM 1719 C CA . PRO A 1 223 ? 0.593 -3.322 18.468 1.00 96.19 223 PRO A CA 1
ATOM 1720 C C . PRO A 1 223 ? 0.444 -1.794 18.497 1.00 96.19 223 PRO A C 1
ATOM 1722 O O . PRO A 1 223 ? -0.094 -1.242 19.459 1.00 96.19 223 PRO A O 1
ATOM 1725 N N . LEU A 1 224 ? 0.920 -1.084 17.469 1.00 95.19 224 LEU A N 1
ATOM 1726 C CA . LEU A 1 224 ? 0.772 0.373 17.381 1.00 95.19 224 LEU A CA 1
ATOM 1727 C C . LEU A 1 224 ? -0.613 0.817 16.896 1.00 95.19 224 LEU A C 1
ATOM 1729 O O . LEU A 1 224 ? -0.968 1.988 17.061 1.00 95.19 224 LEU A O 1
ATOM 1733 N N . ASP A 1 225 ? -1.375 -0.096 16.301 1.00 96.94 225 ASP A N 1
ATOM 1734 C CA . ASP A 1 225 ? -2.748 0.138 15.870 1.00 96.94 225 ASP A CA 1
ATOM 1735 C C . ASP A 1 225 ? -3.711 0.129 17.079 1.00 96.94 225 ASP A C 1
ATOM 1737 O O . ASP A 1 225 ? -3.308 -0.020 18.240 1.00 96.94 225 ASP A O 1
ATOM 1741 N N . GLY A 1 226 ? -4.997 0.372 16.828 1.00 96.88 226 GLY A N 1
ATOM 1742 C CA . GLY A 1 226 ? -6.030 0.517 17.859 1.00 96.88 226 GLY A CA 1
ATOM 1743 C C . GLY A 1 226 ? -6.370 -0.760 18.628 1.00 96.88 226 GLY A C 1
ATOM 1744 O O . GLY A 1 226 ? -6.978 -0.690 19.697 1.00 96.88 226 GLY A O 1
ATOM 1745 N N . GLY A 1 227 ? -5.965 -1.927 18.119 1.00 97.88 227 GLY A N 1
ATOM 1746 C CA . GLY A 1 227 ? -6.309 -3.218 18.711 1.00 97.88 227 GLY A CA 1
ATOM 1747 C C . GLY A 1 227 ? -7.826 -3.393 18.854 1.00 97.88 227 GLY A C 1
ATOM 1748 O O . GLY A 1 227 ? -8.585 -2.962 17.988 1.00 97.88 227 GLY A O 1
ATOM 1749 N N . ILE A 1 228 ? -8.284 -3.965 19.968 1.00 98.12 228 ILE A N 1
ATOM 1750 C CA . ILE A 1 228 ? -9.714 -4.139 20.290 1.00 98.12 228 ILE A CA 1
ATOM 1751 C C . ILE A 1 228 ? -10.479 -2.815 20.439 1.00 98.12 228 ILE A C 1
ATOM 1753 O O . ILE A 1 228 ? -11.706 -2.797 20.373 1.00 98.12 228 ILE A O 1
ATOM 1757 N N . ASN A 1 229 ? -9.765 -1.699 20.622 1.00 97.38 229 ASN A N 1
ATOM 1758 C CA . ASN A 1 229 ? -10.357 -0.367 20.733 1.00 97.38 229 ASN A CA 1
ATOM 1759 C C . ASN A 1 229 ? -10.540 0.321 19.372 1.00 97.38 229 ASN A C 1
ATOM 1761 O O . ASN A 1 229 ? -11.071 1.432 19.328 1.00 97.38 229 ASN A O 1
ATOM 1765 N N . ALA A 1 230 ? -10.101 -0.307 18.276 1.00 98.19 230 ALA A N 1
ATOM 1766 C CA . ALA A 1 230 ? -10.233 0.257 16.943 1.00 98.19 230 ALA A CA 1
ATOM 1767 C C . ALA A 1 230 ? -11.708 0.478 16.571 1.00 98.19 230 ALA A C 1
ATOM 1769 O O . ALA A 1 230 ? -12.575 -0.364 16.805 1.00 98.19 230 ALA A O 1
ATOM 1770 N N . ARG A 1 231 ? -11.974 1.624 15.943 1.00 98.38 231 ARG A N 1
ATOM 1771 C CA . ARG A 1 231 ? -13.287 2.014 15.411 1.00 98.38 231 ARG A CA 1
ATOM 1772 C C . ARG A 1 231 ? -13.412 1.726 13.915 1.00 98.38 231 ARG A C 1
ATOM 1774 O O . ARG A 1 231 ? -14.525 1.662 13.393 1.00 98.38 231 ARG A O 1
ATOM 1781 N N . VAL A 1 232 ? -12.284 1.522 13.237 1.00 98.69 232 VAL A N 1
ATOM 1782 C CA . VAL A 1 232 ? -12.180 1.262 11.802 1.00 98.69 232 VAL A CA 1
ATOM 1783 C C . VAL A 1 232 ? -11.344 0.012 11.551 1.00 98.69 232 VAL A C 1
ATOM 1785 O O . VAL A 1 232 ? -10.201 -0.081 11.994 1.00 98.69 232 VAL A O 1
ATOM 1788 N N . LEU A 1 233 ? -11.887 -0.920 10.773 1.00 98.56 233 LEU A N 1
ATOM 1789 C CA . LEU A 1 233 ? -11.151 -2.055 10.221 1.00 98.56 233 LEU A CA 1
ATOM 1790 C C . LEU A 1 233 ? -10.830 -1.768 8.753 1.00 98.56 233 LEU A C 1
ATOM 1792 O O . LEU A 1 233 ? -11.736 -1.702 7.921 1.00 98.56 233 LEU A O 1
ATOM 1796 N N . LEU A 1 234 ? -9.548 -1.626 8.419 1.00 98.25 234 LEU A N 1
ATOM 1797 C CA . LEU A 1 234 ? -9.091 -1.596 7.029 1.00 98.25 234 LEU A CA 1
ATOM 1798 C C . LEU A 1 234 ? -8.863 -3.037 6.566 1.00 98.25 234 LEU A C 1
ATOM 1800 O O . LEU A 1 234 ? -7.909 -3.683 7.003 1.00 98.25 234 LEU A O 1
ATOM 1804 N N . LEU A 1 235 ? -9.750 -3.541 5.704 1.00 97.44 235 LEU A N 1
ATOM 1805 C CA . LEU A 1 235 ? -9.753 -4.938 5.275 1.00 97.44 235 LEU A CA 1
ATOM 1806 C C . LEU A 1 235 ? -9.228 -5.080 3.841 1.00 97.44 235 LEU A C 1
ATOM 1808 O O . LEU A 1 235 ? -9.820 -4.575 2.882 1.00 97.44 235 LEU A O 1
ATOM 1812 N N . GLN A 1 236 ? -8.122 -5.804 3.703 1.00 94.94 236 GLN A N 1
ATOM 1813 C CA . GLN A 1 236 ? -7.488 -6.160 2.432 1.00 94.94 236 GLN A CA 1
ATOM 1814 C C . GLN A 1 236 ? -7.760 -7.634 2.073 1.00 94.94 236 GLN A C 1
ATOM 1816 O O . GLN A 1 236 ? -8.429 -8.354 2.808 1.00 94.94 236 GLN A O 1
ATOM 1821 N N . GLU A 1 237 ? -7.263 -8.105 0.926 1.00 92.06 237 GLU A N 1
ATOM 1822 C CA . GLU A 1 237 ? -7.516 -9.475 0.447 1.00 92.06 237 GLU A CA 1
ATOM 1823 C C . GLU A 1 237 ? -6.711 -10.533 1.216 1.00 92.06 237 GLU A C 1
ATOM 1825 O O . GLU A 1 237 ? -7.298 -11.321 1.950 1.00 92.06 237 GLU A O 1
ATOM 1830 N N . ALA A 1 238 ? -5.383 -10.526 1.069 1.00 91.69 238 ALA A N 1
ATOM 1831 C CA . ALA A 1 238 ? -4.458 -11.480 1.683 1.00 91.69 238 ALA A CA 1
ATOM 1832 C C . ALA A 1 238 ? -3.099 -10.805 1.975 1.00 91.69 238 ALA A C 1
ATOM 1834 O O . ALA A 1 238 ? -2.781 -9.802 1.319 1.00 91.69 238 ALA A O 1
ATOM 1835 N N . PRO A 1 239 ? -2.307 -11.301 2.944 1.00 90.25 239 PRO A N 1
ATOM 1836 C CA . PRO A 1 239 ? -1.001 -10.745 3.269 1.00 90.25 239 PRO A CA 1
ATOM 1837 C C . PRO A 1 239 ? -0.037 -10.724 2.076 1.00 90.25 239 PRO A C 1
ATOM 1839 O O . PRO A 1 239 ? 0.069 -11.682 1.311 1.00 90.25 239 PRO A O 1
ATOM 1842 N N . GLY A 1 240 ? 0.705 -9.620 1.949 1.00 85.19 240 GLY A N 1
ATOM 1843 C CA . GLY A 1 240 ? 1.824 -9.476 1.012 1.00 85.19 240 GLY A CA 1
ATOM 1844 C C . GLY A 1 240 ? 3.095 -10.204 1.489 1.00 85.19 240 GLY A C 1
ATOM 1845 O O . GLY A 1 240 ? 3.227 -10.442 2.690 1.00 85.19 240 GLY A O 1
ATOM 1846 N N . PRO A 1 241 ? 4.102 -10.452 0.622 1.00 78.62 241 PRO A N 1
ATOM 1847 C CA . PRO A 1 241 ? 5.352 -11.104 1.042 1.00 78.62 241 PRO A CA 1
ATOM 1848 C C . PRO A 1 241 ? 6.113 -10.289 2.100 1.00 78.62 241 PRO A C 1
ATOM 1850 O O . PRO A 1 241 ? 6.815 -10.835 2.940 1.00 78.62 241 PRO A O 1
ATOM 1853 N N . ARG A 1 242 ? 5.945 -8.961 2.101 1.00 80.62 242 ARG A N 1
ATOM 1854 C CA . ARG A 1 242 ? 6.570 -8.059 3.079 1.00 80.62 242 ARG A CA 1
ATOM 1855 C C . ARG A 1 242 ? 5.928 -8.136 4.461 1.00 80.62 242 ARG A C 1
ATOM 1857 O O . ARG A 1 242 ? 6.644 -8.019 5.443 1.00 80.62 242 ARG A O 1
ATOM 1864 N N . ALA A 1 243 ? 4.621 -8.385 4.526 1.00 78.75 243 ALA A N 1
ATOM 1865 C CA . ALA A 1 243 ? 3.925 -8.624 5.786 1.00 78.75 243 ALA A CA 1
ATOM 1866 C C . ALA A 1 243 ? 4.300 -9.985 6.391 1.00 78.75 243 ALA A C 1
ATOM 1868 O O . ALA A 1 243 ? 4.434 -10.102 7.604 1.00 78.75 243 ALA A O 1
ATOM 1869 N N . VAL A 1 244 ? 4.531 -10.994 5.543 1.00 79.94 244 VAL A N 1
ATOM 1870 C CA . VAL A 1 244 ? 5.106 -12.280 5.971 1.00 79.94 244 VAL A CA 1
ATOM 1871 C C . VAL A 1 244 ? 6.534 -12.081 6.482 1.00 79.94 244 VAL A C 1
ATOM 1873 O O . VAL A 1 244 ? 6.849 -12.520 7.580 1.00 79.94 244 VAL A O 1
ATOM 1876 N N . GLY A 1 245 ? 7.368 -11.347 5.738 1.00 80.12 245 GLY A N 1
ATOM 1877 C CA . GLY A 1 245 ? 8.760 -11.088 6.115 1.00 80.12 245 GLY A CA 1
ATOM 1878 C C . GLY A 1 245 ? 8.927 -10.315 7.427 1.00 80.12 245 GLY A C 1
ATOM 1879 O O . GLY A 1 245 ? 9.809 -10.647 8.208 1.00 80.12 245 GLY A O 1
ATOM 1880 N N . SER A 1 246 ? 8.083 -9.312 7.699 1.00 83.12 246 SER A N 1
ATOM 1881 C CA . SER A 1 246 ? 8.108 -8.595 8.985 1.00 83.12 246 SER A CA 1
ATOM 1882 C C . SER A 1 246 ? 7.384 -9.343 10.108 1.00 83.12 246 SER A C 1
ATOM 1884 O O . SER A 1 246 ? 7.592 -9.048 11.283 1.00 83.12 246 SER A O 1
ATOM 1886 N N . GLY A 1 247 ? 6.499 -10.280 9.760 1.00 91.12 247 GLY A N 1
ATOM 1887 C CA . GLY A 1 247 ? 5.612 -10.960 10.695 1.00 91.12 247 GLY A CA 1
ATOM 1888 C C . GLY A 1 247 ? 4.456 -10.095 11.207 1.00 91.12 247 GLY A C 1
ATOM 1889 O O . GLY A 1 247 ? 3.827 -10.491 12.187 1.00 91.12 247 GLY A O 1
ATOM 1890 N N . PHE A 1 248 ? 4.161 -8.946 10.580 1.00 94.50 248 PHE A N 1
ATOM 1891 C CA . PHE A 1 248 ? 3.080 -8.034 10.977 1.00 94.50 248 PHE A CA 1
ATOM 1892 C C . PHE A 1 248 ? 2.243 -7.531 9.790 1.00 94.50 248 PHE A C 1
ATOM 1894 O O . PHE A 1 248 ? 2.764 -7.154 8.735 1.00 94.50 248 PHE A O 1
ATOM 1901 N N . ILE A 1 249 ? 0.930 -7.399 9.998 1.00 95.31 249 ILE A N 1
ATOM 1902 C CA . ILE A 1 249 ? 0.052 -6.589 9.143 1.00 95.31 249 ILE A CA 1
ATOM 1903 C C . ILE A 1 249 ? 0.153 -5.128 9.599 1.00 95.31 249 ILE A C 1
ATOM 1905 O O . ILE A 1 249 ? -0.501 -4.726 10.558 1.00 95.31 249 ILE A O 1
ATOM 1909 N N . SER A 1 250 ? 1.003 -4.330 8.941 1.00 92.88 250 SER A N 1
ATOM 1910 C CA . SER A 1 250 ? 1.380 -2.996 9.429 1.00 92.88 250 SER A CA 1
ATOM 1911 C C . SER A 1 250 ? 1.515 -1.940 8.327 1.00 92.88 250 SER A C 1
ATOM 1913 O O . SER A 1 250 ? 2.001 -2.217 7.230 1.00 92.88 250 SER A O 1
ATOM 1915 N N . SER A 1 251 ? 1.174 -0.689 8.665 1.00 88.81 251 SER A N 1
ATOM 1916 C CA . SER A 1 251 ? 1.546 0.511 7.891 1.00 88.81 251 SER A CA 1
ATOM 1917 C C . SER A 1 251 ? 3.055 0.776 7.860 1.00 88.81 251 SER A C 1
ATOM 1919 O O . SER A 1 251 ? 3.513 1.553 7.022 1.00 88.81 251 SER A O 1
ATOM 1921 N N . ASP A 1 252 ? 3.818 0.154 8.762 1.00 88.00 252 ASP A N 1
ATOM 1922 C CA . ASP A 1 252 ? 5.268 0.315 8.900 1.00 88.00 252 ASP A CA 1
ATOM 1923 C C . ASP A 1 252 ? 6.085 -0.700 8.100 1.00 88.00 252 ASP A C 1
ATOM 1925 O O . ASP A 1 252 ? 7.316 -0.625 8.108 1.00 88.00 252 ASP A O 1
ATOM 1929 N N . ASN A 1 253 ? 5.421 -1.621 7.395 1.00 86.12 253 ASN A N 1
ATOM 1930 C CA . ASN A 1 253 ? 6.104 -2.561 6.517 1.00 86.12 253 ASN A CA 1
ATO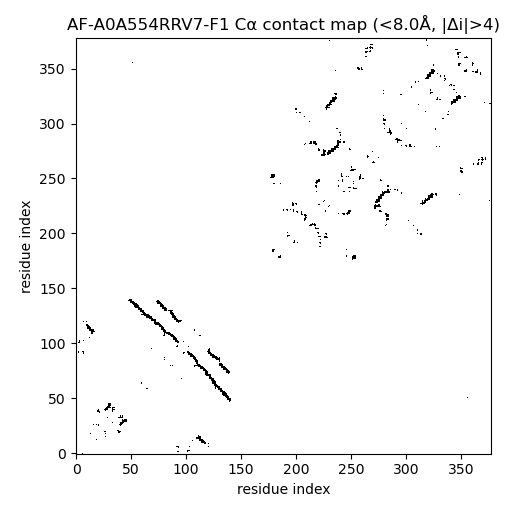M 1931 C C . ASN A 1 253 ? 6.917 -1.801 5.449 1.00 86.12 253 ASN A C 1
ATOM 1933 O O . ASN A 1 253 ? 6.453 -0.771 4.944 1.00 86.12 253 ASN A O 1
ATOM 1937 N N . PRO A 1 254 ? 8.126 -2.280 5.092 1.00 79.25 254 PRO A N 1
ATOM 1938 C CA . PRO A 1 254 ? 9.031 -1.598 4.167 1.00 79.25 254 PRO A CA 1
ATOM 1939 C C . PRO A 1 254 ? 8.587 -1.796 2.709 1.00 79.25 254 PRO A C 1
ATOM 1941 O O . PRO A 1 254 ? 9.292 -2.370 1.875 1.00 79.25 254 PRO A O 1
ATOM 1944 N N . ASP A 1 255 ? 7.371 -1.350 2.400 1.00 76.94 255 ASP A N 1
ATOM 1945 C CA . ASP A 1 255 ? 6.764 -1.435 1.083 1.00 76.94 255 ASP A CA 1
ATOM 1946 C C . ASP A 1 255 ? 5.822 -0.261 0.793 1.00 76.94 255 ASP A C 1
ATOM 1948 O O . ASP A 1 255 ? 5.298 0.421 1.677 1.00 76.94 255 ASP A O 1
ATOM 1952 N N . GLN A 1 256 ? 5.606 -0.011 -0.497 1.00 75.31 256 GLN A N 1
ATOM 1953 C CA . GLN A 1 256 ? 4.849 1.153 -0.943 1.00 75.31 256 GLN A CA 1
ATOM 1954 C C . GLN A 1 256 ? 3.341 1.037 -0.660 1.00 75.31 256 GLN A C 1
ATOM 1956 O O . GLN A 1 256 ? 2.665 2.060 -0.581 1.00 75.31 256 GLN A O 1
ATOM 1961 N N . THR A 1 257 ? 2.794 -0.173 -0.497 1.00 81.62 257 THR A N 1
ATOM 1962 C CA . THR A 1 257 ? 1.379 -0.367 -0.133 1.00 81.62 257 THR A CA 1
ATOM 1963 C C . THR A 1 257 ? 1.141 0.133 1.288 1.00 81.62 257 THR A C 1
ATOM 1965 O O . THR A 1 257 ? 0.224 0.925 1.511 1.00 81.62 257 THR A O 1
ATOM 1968 N N . ALA A 1 258 ? 2.012 -0.256 2.221 1.00 85.38 258 ALA A N 1
ATOM 1969 C CA . ALA A 1 258 ? 1.987 0.202 3.605 1.00 85.38 258 ALA A CA 1
ATOM 1970 C C . ALA A 1 258 ? 2.198 1.726 3.708 1.00 85.38 258 ALA A C 1
ATOM 1972 O O . ALA A 1 258 ? 1.409 2.422 4.353 1.00 85.38 258 ALA A O 1
ATOM 1973 N N . ALA A 1 259 ? 3.176 2.272 2.972 1.00 79.81 259 ALA A N 1
ATOM 1974 C CA . ALA A 1 259 ? 3.415 3.717 2.905 1.00 79.81 259 ALA A CA 1
ATOM 1975 C C . ALA A 1 259 ? 2.201 4.499 2.367 1.00 79.81 259 ALA A C 1
ATOM 1977 O O . ALA A 1 259 ? 1.812 5.520 2.933 1.00 79.81 259 ALA A O 1
ATOM 1978 N N . ASN A 1 260 ? 1.560 4.007 1.302 1.00 84.69 260 ASN A N 1
ATOM 1979 C CA . ASN A 1 260 ? 0.357 4.629 0.748 1.00 84.69 260 ASN A CA 1
ATOM 1980 C C . ASN A 1 260 ? -0.824 4.573 1.727 1.00 84.69 260 ASN A C 1
ATOM 1982 O O . ASN A 1 260 ? -1.548 5.558 1.849 1.00 84.69 260 ASN A O 1
ATOM 1986 N N . ALA A 1 261 ? -1.027 3.445 2.416 1.00 89.25 261 ALA A N 1
ATOM 1987 C CA . ALA A 1 261 ? -2.097 3.296 3.401 1.00 89.25 261 ALA A CA 1
ATOM 1988 C C . ALA A 1 261 ? -1.919 4.261 4.582 1.00 89.25 261 ALA A C 1
ATOM 1990 O O . ALA A 1 261 ? -2.883 4.898 5.008 1.00 89.25 261 ALA A O 1
ATOM 1991 N N . ARG A 1 262 ? -0.683 4.399 5.078 1.00 87.44 262 ARG A N 1
ATOM 1992 C CA . ARG A 1 262 ? -0.322 5.355 6.128 1.00 87.44 262 ARG A CA 1
ATOM 1993 C C . ARG A 1 262 ? -0.616 6.789 5.705 1.00 87.44 262 ARG A C 1
ATOM 1995 O O . ARG A 1 262 ? -1.403 7.461 6.362 1.00 87.44 262 ARG A O 1
ATOM 2002 N N . HIS A 1 263 ? -0.065 7.199 4.563 1.00 85.00 263 HIS A N 1
ATOM 2003 C CA . HIS A 1 263 ? -0.258 8.539 4.024 1.00 85.00 263 HIS A CA 1
ATOM 2004 C C . HIS A 1 263 ? -1.741 8.863 3.804 1.00 85.00 263 HIS A C 1
ATOM 2006 O O . HIS A 1 263 ? -2.175 9.982 4.069 1.00 85.00 263 HIS A O 1
ATOM 2012 N N . ALA A 1 264 ? -2.535 7.889 3.348 1.00 90.69 264 ALA A N 1
ATOM 2013 C CA . ALA A 1 264 ? -3.964 8.085 3.155 1.00 90.69 264 ALA A CA 1
ATOM 2014 C C . ALA A 1 264 ? -4.713 8.300 4.481 1.00 90.69 264 ALA A C 1
ATOM 2016 O O . ALA A 1 264 ? -5.559 9.186 4.550 1.00 90.69 264 ALA A O 1
ATOM 2017 N N . CYS A 1 265 ? -4.374 7.548 5.536 1.00 94.19 265 CYS A N 1
ATOM 2018 C CA . CYS A 1 265 ? -4.947 7.751 6.872 1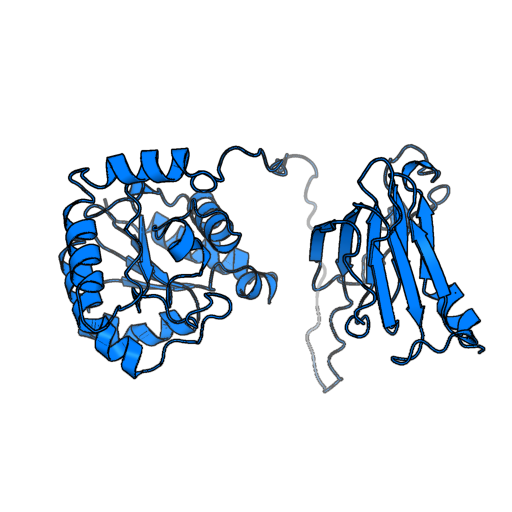.00 94.19 265 CYS A CA 1
ATOM 2019 C C . CYS A 1 265 ? -4.560 9.122 7.447 1.00 94.19 265 CYS A C 1
ATOM 2021 O O . CYS A 1 265 ? -5.428 9.858 7.904 1.00 94.19 265 CYS A O 1
ATOM 2023 N N . GLU A 1 266 ? -3.277 9.489 7.368 1.00 88.75 266 GLU A N 1
ATOM 2024 C CA . GLU A 1 266 ? -2.765 10.785 7.838 1.00 88.75 266 GLU A CA 1
ATOM 2025 C C . GLU A 1 266 ? -3.448 11.952 7.114 1.00 88.75 266 GLU A C 1
ATOM 2027 O O . GLU A 1 266 ? -3.962 12.867 7.752 1.00 88.75 266 GLU A O 1
ATOM 2032 N N . SER A 1 267 ? -3.549 11.879 5.784 1.00 85.44 267 SER A N 1
ATOM 2033 C CA . SER A 1 267 ? -4.200 12.907 4.954 1.00 85.44 267 SER A CA 1
ATOM 2034 C C . SER A 1 267 ? -5.716 13.000 5.168 1.00 85.44 267 SER A C 1
ATOM 2036 O O . SER A 1 267 ? -6.338 14.020 4.851 1.00 85.44 267 SER A O 1
ATOM 2038 N N . ALA A 1 268 ? -6.325 11.928 5.673 1.00 92.69 268 ALA A N 1
ATOM 2039 C CA . ALA A 1 268 ? -7.733 11.869 6.043 1.00 92.69 268 ALA A CA 1
ATOM 2040 C C . ALA A 1 268 ? -7.999 12.339 7.484 1.00 92.69 268 ALA A C 1
ATOM 2042 O O . ALA A 1 268 ? -9.160 12.494 7.853 1.00 92.69 268 ALA A O 1
ATOM 2043 N N . GLY A 1 269 ? -6.957 12.553 8.299 1.00 93.50 269 GLY A N 1
ATOM 2044 C CA . GLY A 1 269 ? -7.103 12.813 9.734 1.00 93.50 269 GLY A CA 1
ATOM 2045 C C . GLY A 1 269 ? -7.543 11.583 10.537 1.00 93.50 269 GLY A C 1
ATOM 2046 O O . GLY A 1 269 ? -8.023 11.720 11.660 1.00 93.50 269 GLY A O 1
ATOM 2047 N N . LEU A 1 270 ? -7.393 10.377 9.981 1.00 95.19 270 LEU A N 1
ATOM 2048 C CA . LEU A 1 270 ? -7.769 9.132 10.642 1.00 95.19 270 LEU A CA 1
ATOM 2049 C C . LEU A 1 270 ? -6.631 8.658 11.555 1.00 95.19 270 LEU A C 1
ATOM 2051 O O . LEU A 1 270 ? -5.579 8.217 11.083 1.00 95.19 270 LEU A O 1
ATOM 2055 N N . SER A 1 271 ? -6.843 8.740 12.870 1.00 95.12 271 SER A N 1
ATOM 2056 C CA . SER A 1 271 ? -5.840 8.350 13.865 1.00 95.12 271 SER A CA 1
ATOM 2057 C C . SER A 1 271 ? -5.475 6.871 13.751 1.00 95.12 271 SER A C 1
ATOM 2059 O O . SER A 1 271 ? -6.338 6.001 13.637 1.00 95.12 271 SER A O 1
ATOM 2061 N N . ARG A 1 272 ? -4.182 6.555 13.889 1.00 94.75 272 ARG A N 1
ATOM 2062 C CA . ARG A 1 272 ? -3.706 5.164 13.941 1.00 94.75 272 ARG A CA 1
ATOM 2063 C C . ARG A 1 272 ? -4.367 4.363 15.067 1.00 94.75 272 ARG A C 1
ATOM 2065 O O . ARG A 1 272 ? -4.616 3.176 14.898 1.00 94.75 272 ARG A O 1
ATOM 2072 N N . ARG A 1 273 ? -4.692 5.016 16.188 1.00 95.56 273 AR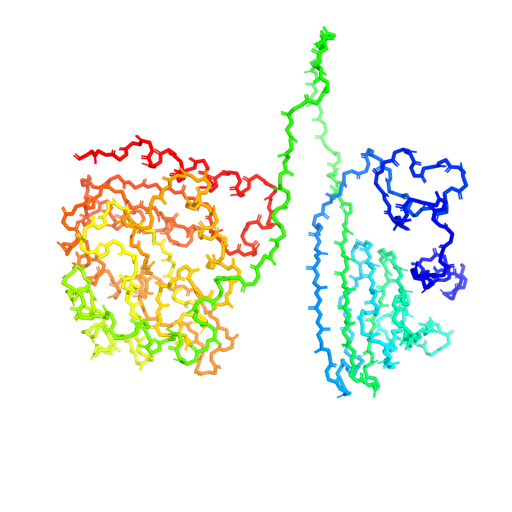G A N 1
ATOM 2073 C CA . ARG A 1 273 ? -5.364 4.386 17.337 1.00 95.56 273 ARG A CA 1
ATOM 2074 C C . ARG A 1 273 ? -6.828 4.037 17.075 1.00 95.56 273 ARG A C 1
ATOM 2076 O O . ARG A 1 273 ? -7.386 3.237 17.812 1.00 95.56 273 ARG A O 1
ATOM 2083 N N . ASP A 1 274 ? -7.426 4.590 16.025 1.00 97.81 274 ASP A N 1
ATOM 2084 C CA . ASP A 1 274 ? -8.783 4.242 15.604 1.00 97.81 274 ASP A CA 1
ATOM 2085 C C . ASP A 1 274 ? -8.818 3.094 14.605 1.00 97.81 274 ASP A C 1
ATOM 2087 O O . ASP A 1 274 ? -9.892 2.574 14.315 1.00 97.81 274 ASP A O 1
ATOM 2091 N N . VAL A 1 275 ? -7.666 2.700 14.069 1.00 98.12 275 VAL A N 1
ATOM 2092 C CA . VAL A 1 275 ? -7.572 1.752 12.967 1.00 98.12 275 VAL A CA 1
ATOM 2093 C C . VAL A 1 275 ? -6.997 0.436 13.453 1.00 98.12 275 VAL A C 1
ATOM 2095 O O . VAL A 1 275 ? -6.026 0.421 14.199 1.00 98.12 275 VAL A O 1
ATOM 2098 N N . VAL A 1 276 ? -7.542 -0.664 12.952 1.00 98.06 276 VAL A N 1
ATOM 2099 C CA . VAL A 1 276 ? -6.854 -1.952 12.872 1.00 98.06 276 VAL A CA 1
ATOM 2100 C C . VAL A 1 276 ? -6.813 -2.393 11.409 1.00 98.06 276 VAL A C 1
ATOM 2102 O O . VAL A 1 276 ? -7.758 -2.167 10.648 1.00 98.06 276 VAL A O 1
ATOM 2105 N N . ARG A 1 277 ? -5.694 -2.981 10.984 1.00 96.56 277 ARG A N 1
ATOM 2106 C CA . ARG A 1 277 ? -5.499 -3.495 9.622 1.00 96.56 277 ARG A CA 1
ATOM 2107 C C . ARG A 1 277 ? -5.535 -5.005 9.630 1.00 96.56 277 ARG A C 1
ATOM 2109 O O . ARG A 1 277 ? -4.926 -5.627 10.495 1.00 96.56 277 ARG A O 1
ATOM 2116 N N . TRP A 1 278 ? -6.225 -5.581 8.654 1.00 97.12 278 TRP A N 1
ATOM 2117 C CA . TRP A 1 278 ? -6.291 -7.027 8.518 1.00 97.12 278 TRP A CA 1
ATOM 2118 C C . TRP A 1 278 ? -6.553 -7.470 7.082 1.00 97.12 278 TRP A C 1
ATOM 2120 O O . TRP A 1 278 ? -6.865 -6.672 6.193 1.00 97.12 278 TRP A O 1
ATOM 2130 N N . ASN A 1 279 ? -6.462 -8.777 6.868 1.00 95.56 279 ASN A N 1
ATOM 2131 C CA . ASN A 1 279 ? -6.751 -9.425 5.604 1.00 95.56 279 ASN A CA 1
ATOM 2132 C C . ASN A 1 279 ? -7.926 -10.384 5.752 1.00 95.56 279 ASN A C 1
ATOM 2134 O O . ASN A 1 279 ? -8.064 -11.088 6.747 1.00 95.56 279 ASN A O 1
ATOM 2138 N N . ALA A 1 280 ? -8.774 -10.417 4.734 1.00 92.62 280 ALA A N 1
ATOM 2139 C CA . ALA A 1 280 ? -9.924 -11.297 4.697 1.00 92.62 280 ALA A CA 1
ATOM 2140 C C . ALA A 1 280 ? -9.548 -12.772 4.668 1.00 92.62 280 ALA A C 1
ATOM 2142 O O . ALA A 1 280 ? -10.208 -13.573 5.315 1.00 92.62 280 ALA A O 1
ATOM 2143 N N . VAL A 1 281 ? -8.499 -13.106 3.917 1.00 94.06 281 VAL A N 1
ATOM 2144 C CA . VAL A 1 281 ? -7.793 -14.376 4.029 1.00 94.06 281 VAL A CA 1
ATOM 2145 C C . VAL A 1 281 ? -6.522 -14.089 4.830 1.00 94.06 281 VAL A C 1
ATOM 2147 O O . VAL A 1 281 ? -5.643 -13.410 4.307 1.00 94.06 281 VAL A O 1
ATOM 2150 N N . PRO A 1 282 ? -6.436 -14.507 6.103 1.00 94.50 282 PRO A N 1
ATOM 2151 C CA . PRO A 1 282 ? -5.390 -14.045 7.020 1.00 94.50 282 PRO A CA 1
ATOM 2152 C C . PRO A 1 282 ? -4.028 -14.720 6.809 1.00 94.50 282 PRO A C 1
ATOM 2154 O O . PRO A 1 282 ? -3.024 -14.232 7.318 1.00 94.50 282 PRO A O 1
ATOM 2157 N N . TRP A 1 283 ? -3.973 -15.820 6.059 1.00 92.38 283 TRP A N 1
ATOM 2158 C CA . TRP A 1 283 ? -2.739 -16.532 5.726 1.00 92.38 283 TRP A CA 1
ATOM 2159 C C . TRP A 1 283 ? -2.224 -16.170 4.334 1.00 92.38 283 TRP A C 1
ATOM 2161 O O . TRP A 1 283 ? -2.953 -15.668 3.473 1.00 92.38 283 TRP A O 1
ATOM 2171 N N . TYR A 1 284 ? -0.939 -16.432 4.114 1.00 88.69 284 TYR A N 1
ATOM 2172 C CA . TYR A 1 284 ? -0.287 -16.180 2.839 1.00 88.69 284 TYR A CA 1
ATOM 2173 C C . TYR A 1 284 ? -0.871 -17.067 1.728 1.00 88.69 284 TYR A C 1
ATOM 2175 O O . TYR A 1 284 ? -1.120 -18.252 1.918 1.00 88.69 284 TYR A O 1
ATOM 2183 N N . LEU A 1 285 ? -1.104 -16.477 0.553 1.00 87.19 285 LEU A N 1
ATOM 2184 C CA . LEU A 1 285 ? -1.614 -17.173 -0.636 1.00 87.19 285 LEU A CA 1
ATOM 2185 C C . LEU A 1 285 ? -0.579 -17.196 -1.766 1.00 87.19 285 LEU A C 1
ATOM 2187 O O . LEU A 1 285 ? -0.943 -17.164 -2.943 1.00 87.19 285 LEU A O 1
ATOM 2191 N N . GLY A 1 286 ? 0.711 -17.145 -1.441 1.00 78.25 286 GLY A N 1
ATOM 2192 C CA . GLY A 1 286 ? 1.756 -17.279 -2.448 1.00 78.25 286 GLY A CA 1
ATOM 2193 C C . GLY A 1 286 ? 2.234 -18.706 -2.647 1.00 78.25 286 GLY A C 1
ATOM 2194 O O . GLY A 1 286 ? 1.712 -19.645 -2.056 1.00 78.25 286 GLY A O 1
ATOM 2195 N N . ASN A 1 287 ? 3.196 -18.861 -3.550 1.00 71.19 287 ASN A N 1
ATOM 2196 C CA . ASN A 1 287 ? 3.951 -20.102 -3.678 1.00 71.19 287 ASN A CA 1
ATOM 2197 C C . ASN A 1 287 ? 4.935 -20.267 -2.509 1.00 71.19 287 ASN A C 1
ATOM 2199 O O . ASN A 1 287 ? 5.281 -19.285 -1.857 1.00 71.19 287 ASN A O 1
ATOM 2203 N N . GLU A 1 288 ? 5.427 -21.492 -2.302 1.00 64.56 288 GLU A N 1
ATOM 2204 C CA . GLU A 1 288 ? 6.416 -21.832 -1.260 1.00 64.56 288 GLU A CA 1
ATOM 2205 C C . GLU A 1 288 ? 7.668 -20.934 -1.315 1.00 64.56 288 GLU A C 1
ATOM 2207 O O . GLU A 1 288 ? 8.260 -20.602 -0.295 1.00 64.56 288 GLU A O 1
ATOM 2212 N N . GLU A 1 289 ? 8.041 -20.467 -2.510 1.00 63.34 289 GLU A N 1
ATOM 2213 C CA . GLU A 1 289 ? 9.178 -19.562 -2.730 1.00 63.34 289 GLU A CA 1
ATOM 2214 C C . GLU A 1 289 ? 8.901 -18.094 -2.335 1.00 63.34 289 GLU A C 1
ATOM 2216 O O . GLU A 1 289 ? 9.804 -17.260 -2.380 1.00 63.34 289 GLU A O 1
ATOM 2221 N N . GLY A 1 290 ? 7.653 -17.727 -2.023 1.00 64.25 290 GLY A N 1
ATOM 2222 C CA . GLY A 1 290 ? 7.260 -16.361 -1.658 1.00 64.25 290 GLY A CA 1
ATOM 2223 C C . GLY A 1 290 ? 7.358 -15.328 -2.793 1.00 64.25 290 GLY A C 1
ATOM 2224 O O . GLY A 1 290 ? 7.293 -14.118 -2.551 1.00 64.25 290 GLY A O 1
ATOM 2225 N N . THR A 1 291 ? 7.531 -15.776 -4.041 1.00 61.84 291 THR A N 1
ATOM 2226 C CA . THR A 1 291 ? 7.818 -14.919 -5.203 1.00 61.84 291 THR A CA 1
ATOM 2227 C C . THR A 1 291 ? 6.561 -14.400 -5.901 1.00 61.84 291 THR A C 1
ATOM 2229 O O . THR A 1 291 ? 6.614 -13.362 -6.569 1.00 61.84 291 THR A O 1
ATOM 2232 N N . LYS A 1 292 ? 5.414 -15.077 -5.750 1.00 65.25 292 LYS A N 1
ATOM 2233 C CA . LYS A 1 292 ? 4.130 -14.677 -6.350 1.00 65.25 292 LYS A CA 1
ATOM 2234 C C . LYS A 1 292 ? 2.959 -14.992 -5.428 1.00 65.25 292 LYS A C 1
ATOM 2236 O O . LYS A 1 292 ? 2.861 -16.104 -4.936 1.00 65.25 292 LYS A O 1
ATOM 2241 N N . ILE A 1 293 ? 2.025 -14.047 -5.294 1.00 75.69 293 ILE A N 1
ATOM 2242 C CA . ILE A 1 293 ? 0.729 -14.244 -4.622 1.00 75.69 293 ILE A CA 1
ATOM 2243 C C . ILE A 1 293 ? -0.347 -14.515 -5.671 1.00 75.69 293 ILE A C 1
ATOM 2245 O O . ILE A 1 293 ? -0.457 -13.762 -6.644 1.00 75.69 293 ILE A O 1
ATOM 2249 N N . ARG A 1 294 ? -1.168 -15.551 -5.464 1.00 85.75 294 ARG A N 1
ATOM 2250 C CA . ARG A 1 294 ? -2.391 -15.754 -6.255 1.00 85.75 294 ARG A CA 1
ATOM 2251 C C . ARG A 1 294 ? -3.584 -15.016 -5.628 1.00 85.75 294 ARG A C 1
ATOM 2253 O O . ARG A 1 294 ? -3.636 -14.872 -4.408 1.00 85.75 294 ARG A O 1
ATOM 2260 N N . PRO A 1 295 ? -4.580 -14.593 -6.426 1.00 84.88 295 PRO A N 1
ATOM 2261 C CA . PRO A 1 295 ? -5.842 -14.091 -5.887 1.00 84.88 295 PRO A CA 1
ATOM 2262 C C . PRO A 1 295 ? -6.533 -15.119 -4.980 1.00 84.88 295 PRO A C 1
ATOM 2264 O O . PRO A 1 295 ? -6.417 -16.333 -5.194 1.00 84.88 295 PRO A O 1
ATOM 2267 N N . ALA A 1 296 ? -7.297 -14.630 -4.004 1.00 88.12 296 ALA A N 1
ATOM 2268 C CA . ALA A 1 296 ? -8.120 -15.468 -3.147 1.00 88.12 296 ALA A CA 1
ATOM 2269 C C . ALA A 1 296 ? -9.256 -16.113 -3.952 1.00 88.12 296 ALA A C 1
ATOM 2271 O O . ALA A 1 296 ? -9.991 -15.456 -4.699 1.00 88.12 296 ALA A O 1
ATOM 2272 N N . THR A 1 297 ? -9.416 -17.423 -3.788 1.00 90.44 297 THR A N 1
ATOM 2273 C CA . THR A 1 297 ? -10.542 -18.171 -4.345 1.00 90.44 297 THR A CA 1
ATOM 2274 C C . THR A 1 297 ? -11.769 -18.036 -3.444 1.00 90.44 297 THR A C 1
ATOM 2276 O O . THR A 1 297 ? -11.692 -17.589 -2.298 1.00 90.44 297 THR A O 1
ATOM 2279 N N . ARG A 1 298 ? -12.934 -18.468 -3.942 1.00 88.19 298 ARG A N 1
ATOM 2280 C CA . ARG A 1 298 ? -14.148 -18.558 -3.112 1.00 88.19 298 ARG A CA 1
ATOM 2281 C C . ARG A 1 298 ? -13.968 -19.497 -1.921 1.00 88.19 298 ARG A C 1
ATOM 2283 O O . ARG A 1 298 ? -14.569 -19.269 -0.878 1.00 88.19 298 ARG A O 1
ATOM 2290 N N . GLU A 1 299 ? -13.167 -20.542 -2.085 1.00 90.12 299 GLU A N 1
ATOM 2291 C CA . GLU A 1 299 ? -12.932 -21.532 -1.041 1.00 90.12 299 GLU A CA 1
ATOM 2292 C C . GLU A 1 299 ? -12.011 -20.991 0.053 1.00 90.12 299 GLU A C 1
ATOM 2294 O O . GLU A 1 299 ? -12.310 -21.177 1.229 1.00 90.12 299 GLU A O 1
ATOM 2299 N N . ASP A 1 300 ? -10.978 -20.222 -0.314 1.00 91.44 300 ASP A N 1
ATOM 2300 C CA . ASP A 1 300 ? -10.139 -19.512 0.664 1.00 91.44 300 ASP A CA 1
ATOM 2301 C C . ASP A 1 300 ? -10.983 -18.573 1.529 1.00 91.44 300 ASP A C 1
ATOM 2303 O O . ASP A 1 300 ? -10.896 -18.606 2.752 1.00 91.44 300 ASP A O 1
ATOM 2307 N N . VAL A 1 301 ? -11.859 -17.784 0.896 1.00 90.50 301 VAL A N 1
ATOM 2308 C CA . VAL A 1 301 ? -12.768 -16.876 1.608 1.00 90.50 301 VAL A CA 1
ATOM 2309 C C . VAL A 1 301 ? -13.723 -17.645 2.518 1.00 90.50 301 VAL A C 1
ATOM 2311 O O . VAL A 1 301 ? -13.929 -17.245 3.659 1.00 90.50 301 VAL A O 1
ATOM 2314 N N . LYS A 1 302 ? -14.292 -18.760 2.041 1.00 90.81 302 LYS A N 1
ATOM 2315 C CA . LYS A 1 302 ? -15.201 -19.592 2.840 1.00 90.81 302 LYS A CA 1
ATOM 2316 C C . LYS A 1 302 ? -14.508 -20.158 4.083 1.00 90.81 302 LYS A C 1
ATOM 2318 O O . LYS A 1 302 ? -15.119 -20.174 5.145 1.00 90.81 302 LYS A O 1
ATOM 2323 N N . ARG A 1 303 ? -13.252 -20.602 3.959 1.00 92.25 303 ARG A N 1
ATOM 2324 C CA . ARG A 1 303 ? -12.442 -21.076 5.095 1.00 92.25 303 ARG A CA 1
ATOM 2325 C C . ARG A 1 303 ? -12.069 -19.950 6.054 1.00 92.25 303 ARG A C 1
ATOM 2327 O O . ARG A 1 303 ? -12.028 -20.164 7.257 1.00 92.25 303 ARG A O 1
ATOM 2334 N N . ALA A 1 304 ? -11.817 -18.752 5.534 1.00 93.25 304 ALA A N 1
ATOM 2335 C CA . ALA A 1 304 ? -11.422 -17.609 6.349 1.00 93.25 304 ALA A CA 1
ATOM 2336 C C . ALA A 1 304 ? -12.599 -16.927 7.075 1.00 93.25 304 ALA A C 1
ATOM 2338 O O . ALA A 1 304 ? -12.402 -16.221 8.061 1.00 93.25 304 ALA A O 1
ATOM 2339 N N . GLU A 1 305 ? -13.831 -17.136 6.609 1.00 94.06 305 GLU A N 1
ATOM 2340 C CA . GLU A 1 305 ? -15.022 -16.467 7.131 1.00 94.06 305 GLU A CA 1
ATOM 2341 C C . GLU A 1 305 ? -15.261 -16.648 8.645 1.00 94.06 305 GLU A C 1
ATOM 2343 O O . GLU A 1 305 ? -15.541 -15.637 9.295 1.00 94.06 305 GLU A O 1
ATOM 2348 N N . PRO A 1 306 ? -15.144 -17.852 9.246 1.00 94.69 306 PRO A N 1
ATOM 2349 C CA . PRO A 1 306 ? -15.316 -18.012 10.691 1.00 94.69 306 PRO A CA 1
ATOM 2350 C C . PRO A 1 306 ? -14.319 -17.170 11.494 1.00 94.69 306 PRO A C 1
ATOM 2352 O O . PRO A 1 306 ? -14.689 -16.558 12.493 1.00 94.69 306 PRO A O 1
ATOM 2355 N N . TRP A 1 307 ? -13.079 -17.065 11.010 1.00 96.06 307 TRP A N 1
ATOM 2356 C CA . TRP A 1 307 ? -12.034 -16.248 11.626 1.00 96.06 307 TRP A CA 1
ATOM 2357 C C . TRP A 1 307 ? -12.327 -14.751 11.513 1.00 96.06 307 TRP A C 1
ATOM 2359 O O . TRP A 1 307 ? -12.098 -14.001 12.459 1.00 96.06 307 TRP A O 1
ATOM 2369 N N . LEU A 1 308 ? -12.883 -14.310 10.379 1.00 96.38 308 LEU A N 1
ATOM 2370 C CA . LEU A 1 308 ? -13.358 -12.935 10.228 1.00 96.38 308 LEU A CA 1
ATOM 2371 C C . LEU A 1 308 ? -14.522 -12.642 11.185 1.00 96.38 308 LEU A C 1
ATOM 2373 O O . LEU A 1 308 ? -14.542 -11.580 11.798 1.00 96.38 308 LEU A O 1
ATOM 2377 N N . ALA A 1 309 ? -15.472 -13.566 11.343 1.00 96.31 309 ALA A N 1
ATOM 2378 C CA . ALA A 1 309 ? -16.580 -13.400 12.282 1.00 96.31 309 ALA A CA 1
ATOM 2379 C C . ALA A 1 309 ? -16.083 -13.271 13.729 1.00 96.31 309 ALA A C 1
ATOM 2381 O O . ALA A 1 309 ? -16.549 -12.397 14.458 1.00 96.31 309 ALA A O 1
ATOM 2382 N N . GLU A 1 310 ? -15.105 -14.086 14.122 1.00 97.50 310 GLU A N 1
ATOM 2383 C CA . GLU A 1 310 ? -14.486 -14.003 15.443 1.00 97.50 310 GLU A CA 1
ATOM 2384 C C . GLU A 1 310 ? -13.713 -12.689 15.643 1.00 97.50 310 GLU A C 1
ATOM 2386 O O . GLU A 1 310 ? -13.879 -12.033 16.670 1.00 97.50 310 GLU A O 1
ATOM 2391 N N . LEU A 1 311 ? -12.942 -12.239 14.644 1.00 98.19 311 LEU A N 1
ATOM 2392 C CA . LEU A 1 311 ? -12.276 -10.934 14.689 1.00 98.19 311 LEU A CA 1
ATOM 2393 C C . LEU A 1 311 ? -13.278 -9.803 14.952 1.00 98.19 311 LEU A C 1
ATOM 2395 O O . LEU A 1 311 ? -13.045 -8.965 15.820 1.00 98.19 311 LEU A O 1
ATOM 2399 N N . LEU A 1 312 ? -14.397 -9.778 14.224 1.00 97.81 312 LEU A N 1
ATOM 2400 C CA . LEU A 1 312 ? -15.409 -8.730 14.379 1.00 97.81 312 LEU A CA 1
ATOM 2401 C C . LEU A 1 312 ? -16.033 -8.721 15.784 1.00 97.81 312 LEU A C 1
ATOM 2403 O O . LEU A 1 312 ? -16.385 -7.651 16.268 1.00 97.81 312 LEU A O 1
ATOM 2407 N N . GLN A 1 313 ? -16.123 -9.872 16.460 1.00 97.19 313 GLN A N 1
ATOM 2408 C CA . GLN A 1 313 ? -16.592 -9.947 17.850 1.00 97.19 313 GLN A CA 1
ATOM 2409 C C . GLN A 1 313 ? -15.576 -9.376 18.850 1.00 97.19 313 GLN A C 1
ATOM 2411 O O . GLN A 1 313 ? -15.974 -8.791 19.856 1.00 97.19 313 GLN A O 1
ATOM 2416 N N . LEU A 1 314 ? -14.272 -9.514 18.581 1.00 98.25 314 LEU A N 1
ATOM 2417 C CA . LEU A 1 314 ? -13.214 -8.957 19.435 1.00 98.25 314 LEU A CA 1
ATOM 2418 C C . LEU A 1 314 ? -13.102 -7.428 19.320 1.00 98.25 314 LEU A C 1
ATOM 2420 O O . LEU A 1 314 ? -12.671 -6.767 20.265 1.00 98.25 314 LEU A O 1
ATOM 2424 N N . LEU A 1 315 ? -13.485 -6.854 18.177 1.00 98.12 315 LEU A N 1
ATOM 2425 C CA . LEU A 1 315 ? -13.432 -5.413 17.919 1.00 98.12 315 LEU A CA 1
ATOM 2426 C C . LEU A 1 315 ? -14.703 -4.712 18.433 1.00 98.12 315 LEU A C 1
ATOM 2428 O O . LEU A 1 315 ? -15.524 -4.217 17.665 1.00 98.12 315 LEU A O 1
ATOM 2432 N N . SER A 1 316 ? -14.866 -4.653 19.754 1.00 93.81 316 SER A N 1
ATOM 2433 C CA . SER A 1 316 ? -16.101 -4.187 20.412 1.00 93.81 316 SER A CA 1
ATOM 2434 C C . SER A 1 316 ? -16.472 -2.721 20.149 1.00 93.81 316 SER A C 1
ATOM 2436 O O . SER A 1 316 ? -17.634 -2.344 20.299 1.00 93.81 316 SER A O 1
ATOM 2438 N N . ARG A 1 317 ? -15.504 -1.884 19.752 1.00 96.88 317 ARG A N 1
ATOM 2439 C CA . ARG A 1 317 ? -15.719 -0.469 19.394 1.00 96.88 317 ARG A CA 1
ATOM 2440 C C . ARG A 1 317 ? -15.826 -0.226 17.887 1.00 96.88 317 ARG A C 1
ATOM 2442 O O . ARG A 1 317 ? -15.897 0.933 17.472 1.00 96.88 317 ARG A O 1
ATOM 2449 N N . LEU A 1 318 ? -15.823 -1.282 17.074 1.00 98.44 318 LEU A N 1
ATOM 2450 C CA . LEU A 1 318 ? -15.829 -1.177 15.621 1.00 98.44 318 LEU A CA 1
ATOM 2451 C C . LEU A 1 318 ? -17.119 -0.520 15.121 1.00 98.44 318 LEU A C 1
ATOM 2453 O O . LEU A 1 318 ? -18.223 -0.918 15.480 1.00 98.44 318 LEU A O 1
ATOM 2457 N N . GLN A 1 319 ? -16.970 0.477 14.255 1.00 98.00 319 GLN A N 1
ATOM 2458 C CA . GLN A 1 319 ? -18.086 1.198 13.639 1.00 98.00 319 GLN A CA 1
ATOM 2459 C C . GLN A 1 319 ? -18.116 0.990 12.124 1.00 98.00 319 GLN A C 1
ATOM 2461 O O . GLN A 1 319 ? -19.194 0.899 11.531 1.00 98.00 319 GLN A O 1
ATOM 2466 N N . VAL A 1 320 ? -16.937 0.916 11.496 1.00 98.44 320 VAL A N 1
ATOM 2467 C CA . VAL A 1 320 ? -16.803 0.882 10.036 1.00 98.44 320 VAL A CA 1
ATOM 2468 C C . VAL A 1 320 ? -15.797 -0.175 9.589 1.00 98.44 320 VAL A C 1
ATOM 2470 O O . VAL A 1 320 ? -14.684 -0.251 10.108 1.00 98.44 320 VAL A O 1
ATOM 2473 N N . VAL A 1 321 ? -16.161 -0.947 8.564 1.00 98.50 321 VAL A N 1
ATOM 2474 C CA . VAL A 1 321 ? -15.229 -1.788 7.801 1.00 98.50 321 VAL A CA 1
ATOM 2475 C C . VAL A 1 321 ? -14.992 -1.152 6.436 1.00 98.50 321 VAL A C 1
ATOM 2477 O O . VAL A 1 321 ? -15.929 -0.970 5.662 1.00 98.50 321 VAL A O 1
ATOM 2480 N N . VAL A 1 322 ? -13.740 -0.834 6.118 1.00 98.50 322 VAL A N 1
ATOM 2481 C CA . VAL A 1 322 ? -13.345 -0.269 4.823 1.00 98.50 322 VAL A CA 1
ATOM 2482 C C . VAL A 1 322 ? -12.725 -1.369 3.967 1.00 98.50 322 VAL A C 1
ATOM 2484 O O . VAL A 1 322 ? -11.641 -1.872 4.260 1.00 98.50 322 VAL A O 1
ATOM 2487 N N . LEU A 1 323 ? -13.410 -1.740 2.887 1.00 98.06 323 LEU A N 1
ATOM 2488 C CA . LEU A 1 323 ? -12.973 -2.758 1.936 1.00 98.06 323 LEU A CA 1
ATOM 2489 C C . LEU A 1 323 ? -12.021 -2.151 0.901 1.00 98.06 323 LEU A C 1
ATOM 2491 O O . LEU A 1 323 ? -12.440 -1.399 0.011 1.00 98.06 323 LEU A O 1
ATOM 2495 N N . MET A 1 324 ? -10.743 -2.515 0.988 1.00 95.69 324 MET A N 1
ATOM 2496 C CA . MET A 1 324 ? -9.690 -1.965 0.137 1.00 95.69 324 MET A CA 1
ATOM 2497 C C . MET A 1 324 ? -9.504 -2.802 -1.134 1.00 95.69 324 MET A C 1
ATOM 2499 O O . MET A 1 324 ? -8.929 -3.890 -1.117 1.00 95.69 324 MET A O 1
ATOM 2503 N N . GLY A 1 325 ? -9.947 -2.269 -2.272 1.00 93.38 325 GLY A N 1
ATOM 2504 C CA . GLY A 1 325 ? -9.807 -2.903 -3.583 1.00 93.38 325 GLY A CA 1
ATOM 2505 C C . GLY A 1 325 ? -10.906 -3.900 -3.949 1.00 93.38 325 GLY A C 1
ATOM 2506 O O . GLY A 1 325 ? -11.633 -4.420 -3.107 1.00 93.38 325 GLY A O 1
ATOM 2507 N N . LYS A 1 326 ? -11.007 -4.208 -5.250 1.00 90.56 326 LYS A N 1
ATOM 2508 C CA . LYS A 1 326 ? -12.095 -5.030 -5.812 1.00 90.56 326 LYS A CA 1
ATOM 2509 C C . LYS A 1 326 ? -12.201 -6.425 -5.192 1.00 90.56 326 LYS A C 1
ATOM 2511 O O . LYS A 1 326 ? -13.309 -6.932 -5.067 1.00 90.56 326 LYS A O 1
ATOM 2516 N N . ASN A 1 327 ? -11.082 -7.043 -4.815 1.00 88.25 327 ASN A N 1
ATOM 2517 C CA . ASN A 1 327 ? -11.103 -8.381 -4.228 1.00 88.25 327 ASN A CA 1
ATOM 2518 C C . ASN A 1 327 ? -11.653 -8.361 -2.797 1.00 88.25 327 ASN A C 1
ATOM 2520 O O . ASN A 1 327 ? -12.567 -9.127 -2.508 1.00 88.25 327 ASN A O 1
ATOM 2524 N N . ALA A 1 328 ? -11.213 -7.422 -1.950 1.00 91.56 328 ALA A N 1
ATOM 2525 C CA . ALA A 1 328 ? -11.801 -7.230 -0.622 1.00 91.56 328 ALA A CA 1
ATOM 2526 C C . ALA A 1 328 ? -13.289 -6.841 -0.713 1.00 91.56 328 ALA A C 1
ATOM 2528 O O . ALA A 1 328 ? -14.120 -7.341 0.038 1.00 91.56 328 ALA A O 1
ATOM 2529 N N . GLN A 1 329 ? -13.670 -6.018 -1.695 1.00 94.06 329 GLN A N 1
ATOM 2530 C CA . GLN A 1 329 ? -15.064 -5.601 -1.897 1.00 94.06 329 GLN A CA 1
ATOM 2531 C C . GLN A 1 329 ? -16.033 -6.767 -2.164 1.00 94.06 329 GLN A C 1
ATOM 2533 O O . GLN A 1 329 ? -17.227 -6.644 -1.878 1.00 94.06 329 GLN A O 1
ATOM 2538 N N . ARG A 1 330 ? -15.543 -7.919 -2.646 1.00 90.00 330 ARG A N 1
ATOM 2539 C CA . ARG A 1 330 ? -16.357 -9.138 -2.824 1.00 90.00 330 ARG A CA 1
ATOM 2540 C C . ARG A 1 330 ? -16.871 -9.718 -1.504 1.00 90.00 330 ARG A C 1
ATOM 2542 O O . ARG A 1 330 ? -17.789 -10.529 -1.538 1.00 90.00 330 ARG A O 1
ATOM 2549 N N . LEU A 1 331 ? -16.330 -9.288 -0.365 1.00 88.25 331 LEU A N 1
ATOM 2550 C CA . LEU A 1 331 ? -16.757 -9.708 0.972 1.00 88.25 331 LEU A CA 1
ATOM 2551 C C . LEU A 1 331 ? -17.935 -8.906 1.508 1.00 88.25 331 LEU A C 1
ATOM 2553 O O . LEU A 1 331 ? -18.477 -9.266 2.548 1.00 88.25 331 LEU A O 1
ATOM 2557 N N . ALA A 1 332 ? -18.370 -7.846 0.822 1.00 93.56 332 ALA A N 1
ATOM 2558 C CA . ALA A 1 332 ? -19.510 -7.053 1.273 1.00 93.56 332 ALA A CA 1
ATOM 2559 C C . ALA A 1 332 ? -20.768 -7.904 1.584 1.00 93.56 332 ALA A C 1
ATOM 2561 O O . ALA A 1 332 ? -21.391 -7.655 2.616 1.00 93.56 332 ALA A O 1
ATOM 2562 N N . PRO A 1 333 ? -21.138 -8.937 0.791 1.00 92.62 333 PRO A N 1
ATOM 2563 C CA . PRO A 1 333 ? -22.252 -9.825 1.139 1.00 92.62 333 PRO A CA 1
ATOM 2564 C C . PRO A 1 333 ? -22.000 -10.666 2.398 1.00 92.62 333 PRO A C 1
ATOM 2566 O O . PRO A 1 333 ? -22.934 -10.915 3.156 1.00 92.62 333 PRO A O 1
ATOM 2569 N N . VAL A 1 334 ? -20.752 -11.087 2.634 1.00 91.56 334 VAL A N 1
ATOM 2570 C CA . VAL A 1 334 ? -20.357 -11.830 3.842 1.00 91.56 334 VAL A CA 1
ATOM 2571 C C . VAL A 1 334 ? -20.497 -10.929 5.065 1.00 91.56 334 VAL A C 1
ATOM 2573 O O . VAL A 1 334 ? -21.208 -11.294 5.997 1.00 91.56 334 VAL A O 1
ATOM 2576 N N . LEU A 1 335 ? -19.928 -9.719 5.022 1.00 94.81 335 LEU A N 1
ATOM 2577 C CA . LEU A 1 335 ? -20.040 -8.724 6.095 1.00 94.81 335 LEU A CA 1
ATOM 2578 C C . LEU A 1 335 ? -21.495 -8.364 6.397 1.00 94.81 335 LEU A C 1
ATOM 2580 O O . LEU A 1 335 ? -21.885 -8.336 7.558 1.00 94.81 335 LEU A O 1
ATOM 2584 N N . LYS A 1 336 ? -22.329 -8.184 5.365 1.00 94.88 336 LYS A N 1
ATOM 2585 C CA . LYS A 1 336 ? -23.765 -7.928 5.544 1.00 94.88 336 LYS A CA 1
ATOM 2586 C C . LYS A 1 336 ? -24.479 -9.062 6.288 1.00 94.88 336 LYS A C 1
ATOM 2588 O O . LYS A 1 336 ? -25.459 -8.802 6.974 1.00 94.88 336 LYS A O 1
ATOM 2593 N N . ARG A 1 337 ? -24.016 -10.308 6.154 1.00 94.25 337 ARG A N 1
ATOM 2594 C CA . ARG A 1 337 ? -24.595 -11.459 6.857 1.00 94.25 337 ARG A CA 1
ATOM 2595 C C . ARG A 1 337 ? -24.075 -11.592 8.287 1.00 94.25 337 ARG A C 1
ATOM 2597 O O . ARG A 1 337 ? -24.879 -11.814 9.182 1.00 94.25 337 ARG A O 1
ATOM 2604 N N . ILE A 1 338 ? -22.762 -11.496 8.495 1.00 93.94 338 ILE A N 1
ATOM 2605 C CA . ILE A 1 338 ? -22.145 -11.773 9.806 1.00 93.94 338 ILE A CA 1
ATOM 2606 C C . ILE A 1 338 ? -22.122 -10.552 10.734 1.00 93.94 338 ILE A C 1
ATOM 2608 O O . ILE A 1 338 ? -22.062 -10.709 11.947 1.00 93.94 338 ILE A O 1
ATOM 2612 N N . ALA A 1 339 ? -22.195 -9.340 10.180 1.00 94.31 339 ALA A N 1
ATOM 2613 C CA . ALA A 1 339 ? -22.191 -8.087 10.926 1.00 94.31 339 ALA A CA 1
ATOM 2614 C C . ALA A 1 339 ? -23.071 -7.016 10.241 1.00 94.31 339 ALA A C 1
ATOM 2616 O O . ALA A 1 339 ? -22.575 -5.963 9.837 1.00 94.31 339 ALA A O 1
ATOM 2617 N N . PRO A 1 340 ? -24.395 -7.249 10.114 1.00 95.31 340 PRO A N 1
ATOM 2618 C CA . PRO A 1 340 ? -25.320 -6.345 9.414 1.00 95.31 340 PRO A CA 1
ATOM 2619 C C . PRO A 1 340 ? -25.402 -4.928 10.003 1.00 95.31 340 PRO A C 1
ATOM 2621 O O . PRO A 1 340 ? -25.893 -4.021 9.338 1.00 95.31 340 PRO A O 1
ATOM 2624 N N . HIS A 1 341 ? -24.962 -4.746 11.250 1.00 93.81 341 HIS A N 1
ATOM 2625 C CA . HIS A 1 341 ? -24.975 -3.472 11.965 1.00 93.81 341 HIS A CA 1
ATOM 2626 C C . HIS A 1 341 ? -23.772 -2.575 11.631 1.00 93.81 341 HIS A C 1
ATOM 2628 O O . HIS A 1 341 ? -23.813 -1.382 11.928 1.00 93.81 341 HIS A O 1
ATOM 2634 N N . LEU A 1 342 ? -22.704 -3.123 11.038 1.00 95.75 342 LEU A N 1
ATOM 2635 C CA . LEU A 1 342 ? -21.509 -2.355 10.699 1.00 95.75 342 LEU A CA 1
ATOM 2636 C C . LEU A 1 342 ? -21.707 -1.582 9.396 1.00 95.75 342 LEU A C 1
ATOM 2638 O O . LEU A 1 342 ? -22.189 -2.115 8.392 1.00 95.75 342 LEU A O 1
ATOM 2642 N N . ARG A 1 343 ? -21.254 -0.327 9.387 1.00 96.62 343 ARG A N 1
ATOM 2643 C CA . ARG A 1 343 ? -21.116 0.448 8.154 1.00 96.62 343 ARG A CA 1
ATOM 2644 C C . ARG A 1 343 ? -19.996 -0.173 7.317 1.00 96.62 343 ARG A C 1
ATOM 2646 O O . ARG A 1 343 ? -18.915 -0.453 7.833 1.00 96.62 343 ARG A O 1
ATOM 2653 N N . VAL A 1 344 ? -20.240 -0.380 6.025 1.00 97.88 344 VAL A N 1
ATOM 2654 C CA . VAL A 1 344 ? -19.247 -0.945 5.101 1.00 97.88 344 VAL A CA 1
ATOM 2655 C C . VAL A 1 344 ? -18.948 0.062 4.003 1.00 97.88 344 VAL A C 1
ATOM 2657 O O . VAL A 1 344 ? -19.821 0.365 3.194 1.00 97.88 344 VAL A O 1
ATOM 2660 N N . GLU A 1 345 ? -17.702 0.520 3.951 1.00 98.06 345 GLU A N 1
ATOM 2661 C CA . GLU A 1 345 ? -17.204 1.442 2.931 1.00 98.06 345 GLU A CA 1
ATOM 2662 C C . GLU A 1 345 ? -16.309 0.735 1.919 1.00 98.06 345 GLU A C 1
ATOM 2664 O O . GLU A 1 345 ? -15.736 -0.326 2.183 1.00 98.06 345 GLU A O 1
ATOM 2669 N N . ARG A 1 346 ? -16.194 1.315 0.724 1.00 97.94 346 ARG A N 1
ATOM 2670 C CA . ARG A 1 346 ? -15.403 0.756 -0.376 1.00 97.94 346 ARG A CA 1
ATOM 2671 C C . ARG A 1 346 ? -14.428 1.789 -0.885 1.00 97.94 346 ARG A C 1
ATOM 2673 O O . ARG A 1 346 ? -14.790 2.937 -1.082 1.00 97.94 346 ARG A O 1
ATOM 2680 N N . THR A 1 347 ? -13.210 1.349 -1.159 1.00 97.12 347 THR A N 1
ATOM 2681 C CA . THR A 1 347 ? -12.160 2.240 -1.645 1.00 97.12 347 THR A CA 1
ATOM 2682 C C . THR A 1 347 ? -11.226 1.519 -2.622 1.00 97.12 347 THR A C 1
ATOM 2684 O O . THR A 1 347 ? -11.170 0.277 -2.601 1.00 97.12 347 THR A O 1
ATOM 2687 N N . PRO A 1 348 ? -10.492 2.227 -3.503 1.00 94.00 348 PRO A N 1
ATOM 2688 C CA . PRO A 1 348 ? -9.396 1.635 -4.257 1.00 94.00 348 PRO A CA 1
ATOM 2689 C C . PRO A 1 348 ? -8.361 0.967 -3.343 1.00 94.00 348 PRO A C 1
ATOM 2691 O O . PRO A 1 348 ? -8.164 1.340 -2.191 1.00 94.00 348 PRO A O 1
ATOM 2694 N N . HIS A 1 349 ? -7.659 -0.042 -3.860 1.00 92.12 349 HIS A N 1
ATOM 2695 C CA . HIS A 1 349 ? -6.568 -0.658 -3.103 1.00 92.12 349 HIS A CA 1
ATOM 2696 C C . HIS A 1 349 ? -5.384 0.316 -2.976 1.00 92.12 349 HIS A C 1
ATOM 2698 O O . HIS A 1 349 ? -5.067 1.027 -3.927 1.00 92.12 349 HIS A O 1
ATOM 2704 N N . CYS A 1 350 ? -4.675 0.298 -1.846 1.00 87.25 350 CYS A N 1
ATOM 2705 C CA . CYS A 1 350 ? -3.539 1.188 -1.574 1.00 87.25 350 CYS A CA 1
ATOM 2706 C C . CYS A 1 350 ? -2.216 0.765 -2.251 1.00 87.25 350 CYS A C 1
ATOM 2708 O O . CYS A 1 350 ? -1.212 1.467 -2.149 1.00 87.25 350 CYS A O 1
ATOM 2710 N N . SER A 1 351 ? -2.180 -0.359 -2.976 1.00 83.25 351 SER A N 1
ATOM 2711 C CA . SER A 1 351 ? -0.975 -0.782 -3.713 1.00 83.25 351 SER A CA 1
ATOM 2712 C C . SER A 1 351 ? -0.611 0.195 -4.838 1.00 83.25 351 SER A C 1
ATOM 2714 O O . SER A 1 351 ? -1.526 0.715 -5.485 1.00 83.25 351 SER A O 1
ATOM 2716 N N . PRO A 1 352 ? 0.679 0.327 -5.198 1.00 69.31 352 PRO A N 1
ATOM 2717 C CA . PRO A 1 352 ? 1.119 1.159 -6.323 1.00 69.31 352 PRO A CA 1
ATOM 2718 C C . PRO A 1 352 ? 0.401 0.839 -7.629 1.00 69.31 352 PRO A C 1
ATOM 2720 O O . PRO A 1 352 ? -0.060 1.744 -8.311 1.00 69.31 352 PRO A O 1
ATOM 2723 N N . LEU A 1 353 ? 0.246 -0.451 -7.948 1.00 74.88 353 LEU A N 1
ATOM 2724 C CA . LEU A 1 353 ? -0.427 -0.895 -9.169 1.00 74.88 353 LEU A CA 1
ATOM 2725 C C . LEU A 1 353 ? -1.870 -0.378 -9.248 1.00 74.88 353 LEU A C 1
ATOM 2727 O O . LEU A 1 353 ? -2.331 0.041 -10.305 1.00 74.88 353 LEU A O 1
ATOM 2731 N N . ALA A 1 354 ? -2.583 -0.402 -8.123 1.00 77.25 354 ALA A N 1
ATOM 2732 C CA . ALA A 1 354 ? -3.964 0.046 -8.067 1.00 77.25 354 ALA A CA 1
ATOM 2733 C C . ALA A 1 354 ? -4.085 1.572 -8.094 1.00 77.25 354 ALA A C 1
ATOM 2735 O O . ALA A 1 354 ? -4.945 2.069 -8.817 1.00 77.25 354 ALA A O 1
ATOM 2736 N N . LEU A 1 355 ? -3.248 2.297 -7.347 1.00 70.06 355 LEU A N 1
ATOM 2737 C CA . LEU A 1 355 ? -3.309 3.760 -7.281 1.00 70.06 355 LEU A CA 1
ATOM 2738 C C . LEU A 1 355 ? -2.780 4.426 -8.553 1.00 70.06 355 LEU A C 1
ATOM 2740 O O . LEU A 1 355 ? -3.360 5.403 -8.998 1.00 70.06 355 LEU A O 1
ATOM 2744 N N . ASN A 1 356 ? -1.747 3.872 -9.187 1.00 68.75 356 ASN A N 1
ATOM 2745 C CA . ASN A 1 356 ? -1.166 4.444 -10.407 1.00 68.75 356 ASN A CA 1
ATOM 2746 C C . ASN A 1 356 ? -1.970 4.107 -11.673 1.00 68.75 356 ASN A C 1
ATOM 2748 O O . ASN A 1 356 ? -1.613 4.541 -12.763 1.00 68.75 356 ASN A O 1
ATOM 2752 N N . TYR A 1 357 ? -3.048 3.328 -11.544 1.00 60.66 357 TYR A N 1
ATOM 2753 C CA . TYR A 1 357 ? -3.940 3.012 -12.659 1.00 60.66 357 TYR A CA 1
ATOM 2754 C C . TYR A 1 357 ? -4.723 4.241 -13.157 1.00 60.66 357 TYR A C 1
ATOM 2756 O O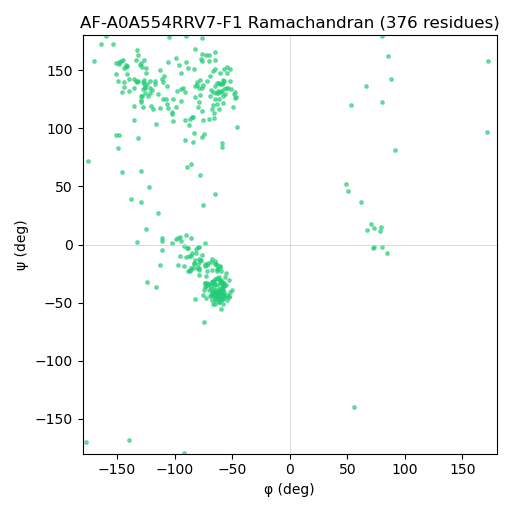 . TYR A 1 357 ? -5.045 4.317 -14.337 1.00 60.66 357 TYR A O 1
ATOM 2764 N N . SER A 1 358 ? -5.059 5.184 -12.268 1.00 66.62 358 SER A N 1
ATOM 2765 C CA . SER A 1 358 ? -5.738 6.444 -12.601 1.00 66.62 358 SER A CA 1
ATOM 2766 C C . SER A 1 358 ? -5.347 7.528 -11.598 1.00 66.62 358 SER A C 1
ATOM 2768 O O . SER A 1 358 ? -5.175 7.221 -10.419 1.00 66.62 358 SER A O 1
ATOM 2770 N N . LEU A 1 359 ? -5.262 8.782 -12.052 1.00 61.22 359 LEU A N 1
ATOM 2771 C CA . LEU A 1 359 ? -4.915 9.937 -11.214 1.00 61.22 359 LEU A CA 1
ATOM 2772 C C . LEU A 1 359 ? -5.901 10.132 -10.045 1.00 61.22 359 LEU A C 1
ATOM 2774 O O . LEU A 1 359 ? -5.481 10.506 -8.953 1.00 61.22 359 LEU A O 1
ATOM 2778 N N . ASP A 1 360 ? -7.174 9.779 -10.234 1.00 79.62 360 ASP A N 1
ATOM 2779 C CA . ASP A 1 360 ? -8.232 10.043 -9.247 1.00 79.62 360 ASP A CA 1
ATOM 2780 C C . ASP A 1 360 ? -8.238 9.059 -8.071 1.00 79.62 360 ASP A C 1
ATOM 2782 O O . ASP A 1 360 ? -8.745 9.368 -6.997 1.00 79.62 360 ASP A O 1
ATOM 2786 N N . ARG A 1 361 ? -7.654 7.862 -8.226 1.00 78.94 361 ARG A N 1
ATOM 2787 C CA . ARG A 1 361 ? -7.794 6.782 -7.227 1.00 78.94 361 ARG A CA 1
ATOM 2788 C C . ARG A 1 361 ? -7.166 7.105 -5.881 1.00 78.94 361 ARG A C 1
ATOM 2790 O O . ARG A 1 361 ? -7.604 6.584 -4.857 1.00 78.94 361 ARG A O 1
ATOM 2797 N N . ARG A 1 362 ? -6.111 7.922 -5.874 1.00 83.38 362 ARG A N 1
ATOM 2798 C CA . ARG A 1 362 ? -5.495 8.388 -4.627 1.00 83.38 362 ARG A CA 1
ATOM 2799 C C . ARG A 1 362 ? -6.430 9.351 -3.899 1.00 83.38 362 ARG A C 1
ATOM 2801 O O . ARG A 1 362 ? -6.599 9.210 -2.692 1.00 83.38 362 ARG A O 1
ATOM 2808 N N . THR A 1 363 ? -7.039 10.274 -4.636 1.00 83.12 363 THR A N 1
ATOM 2809 C CA . THR A 1 363 ? -8.032 11.214 -4.112 1.00 83.12 363 THR A CA 1
ATOM 2810 C C . THR A 1 363 ? -9.247 10.463 -3.577 1.00 83.12 363 THR A C 1
ATOM 2812 O O . THR A 1 363 ? -9.573 10.628 -2.409 1.00 83.12 363 THR A O 1
ATOM 2815 N N . GLU A 1 364 ? -9.805 9.530 -4.355 1.00 92.25 364 GLU A N 1
ATOM 2816 C CA . GLU A 1 364 ? -10.929 8.668 -3.953 1.00 92.25 364 GLU A CA 1
ATOM 2817 C C . GLU A 1 364 ? -10.632 7.907 -2.647 1.00 92.25 364 GLU A C 1
ATOM 2819 O O . GLU A 1 364 ? -11.467 7.855 -1.742 1.00 92.25 364 GLU A O 1
ATOM 2824 N N . LEU A 1 365 ? -9.421 7.348 -2.510 1.00 93.19 365 LEU A N 1
ATOM 2825 C CA . LEU A 1 365 ? -8.987 6.682 -1.280 1.00 93.19 365 LEU A CA 1
ATOM 2826 C C . LEU A 1 365 ? -8.968 7.631 -0.079 1.00 93.19 365 LEU A C 1
ATOM 2828 O O . LEU A 1 365 ? -9.516 7.299 0.972 1.00 93.19 365 LEU A O 1
ATOM 2832 N N . ILE A 1 366 ? -8.347 8.800 -0.225 1.00 93.25 366 ILE A N 1
ATOM 2833 C CA . ILE A 1 366 ? -8.221 9.773 0.864 1.00 93.25 366 ILE A CA 1
ATOM 2834 C C . ILE A 1 366 ? -9.591 10.334 1.254 1.00 93.25 366 ILE A C 1
ATOM 2836 O O . ILE A 1 366 ? -9.880 10.447 2.441 1.00 93.25 366 ILE A O 1
ATOM 2840 N N . GLU A 1 367 ? -10.444 10.660 0.286 1.00 96.31 367 GLU A N 1
ATOM 2841 C CA . GLU A 1 367 ? -11.783 11.200 0.532 1.00 96.31 367 GLU A CA 1
ATOM 2842 C C . GLU A 1 367 ? -12.692 10.185 1.219 1.00 96.31 367 GLU A C 1
ATOM 2844 O O . GLU A 1 367 ? -13.361 10.540 2.186 1.00 96.31 367 GLU A O 1
ATOM 2849 N N . THR A 1 368 ? -12.642 8.911 0.811 1.00 97.88 368 THR A N 1
ATOM 2850 C CA . THR A 1 368 ? -13.380 7.841 1.503 1.00 97.88 368 THR A CA 1
ATOM 2851 C C . THR A 1 368 ? -12.942 7.736 2.964 1.00 97.88 368 THR A C 1
ATOM 2853 O O . THR A 1 368 ? -13.773 7.689 3.867 1.00 97.88 368 THR A O 1
ATOM 2856 N N . LEU A 1 369 ? -11.629 7.721 3.227 1.00 97.88 369 LEU A N 1
ATOM 2857 C CA . LEU A 1 369 ? -11.116 7.647 4.597 1.00 97.88 369 LEU A CA 1
ATOM 2858 C C . LEU A 1 369 ? -11.425 8.912 5.406 1.00 97.88 369 LEU A C 1
ATOM 2860 O O . LEU A 1 369 ? -11.646 8.816 6.612 1.00 97.88 369 LEU A O 1
ATOM 2864 N N . ARG A 1 370 ? -11.462 10.082 4.761 1.00 97.88 370 ARG A N 1
ATOM 2865 C CA . ARG A 1 370 ? -11.830 11.351 5.398 1.00 97.88 370 ARG A CA 1
ATOM 2866 C C . ARG A 1 370 ? -13.295 11.348 5.809 1.00 97.88 370 ARG A C 1
ATOM 2868 O O . ARG A 1 370 ? -13.599 11.725 6.935 1.00 97.88 370 ARG A O 1
ATOM 2875 N N . ASP A 1 371 ? -14.183 10.876 4.939 1.00 97.81 371 ASP A N 1
ATOM 2876 C CA . ASP A 1 371 ? -15.596 10.724 5.277 1.00 97.81 371 ASP A CA 1
ATOM 2877 C C . ASP A 1 371 ? -15.789 9.730 6.431 1.00 97.81 371 ASP A C 1
ATOM 2879 O O . ASP A 1 371 ? -16.539 10.003 7.368 1.00 97.81 371 ASP A O 1
ATOM 2883 N N . VAL A 1 372 ? -15.044 8.619 6.442 1.00 97.88 372 VAL A N 1
ATOM 2884 C CA . VAL A 1 372 ? -15.030 7.699 7.589 1.00 97.88 372 VAL A CA 1
ATOM 2885 C C . VAL A 1 372 ? -14.602 8.422 8.863 1.00 97.88 372 VAL A C 1
ATOM 2887 O O . VAL A 1 372 ? -15.323 8.343 9.853 1.00 97.88 372 VAL A O 1
ATOM 2890 N N . ALA A 1 373 ? -13.477 9.144 8.840 1.00 96.81 373 ALA A N 1
ATOM 2891 C CA . ALA A 1 373 ? -12.934 9.841 10.005 1.00 96.81 373 ALA A CA 1
ATOM 2892 C C . ALA A 1 373 ? -13.911 10.877 10.587 1.00 96.81 373 ALA A C 1
ATOM 2894 O O . ALA A 1 373 ? -14.118 10.901 11.799 1.00 96.81 373 ALA A O 1
ATOM 2895 N N . VAL A 1 374 ? -14.548 11.687 9.735 1.00 96.12 374 VAL A N 1
ATOM 2896 C CA . VAL A 1 374 ? -15.515 12.723 10.148 1.00 96.12 374 VAL A CA 1
ATOM 2897 C C . VAL A 1 374 ? -16.778 12.118 10.768 1.00 96.12 374 VAL A C 1
ATOM 2899 O O . VAL A 1 374 ? -17.372 12.713 11.663 1.00 96.12 374 VAL A O 1
ATOM 2902 N N . ASN A 1 375 ? -17.178 10.926 10.326 1.00 95.06 375 ASN A N 1
ATOM 2903 C CA . ASN A 1 375 ? -18.392 10.259 10.791 1.00 95.06 375 ASN A CA 1
ATOM 2904 C C . ASN A 1 375 ? -18.155 9.245 11.924 1.00 95.06 375 ASN A C 1
ATOM 2906 O O . ASN A 1 375 ? -19.094 8.537 12.307 1.00 95.06 375 ASN A O 1
ATOM 2910 N N . LEU A 1 376 ? -16.934 9.147 12.464 1.00 94.00 376 LEU A N 1
ATOM 2911 C CA . LEU A 1 376 ? -16.687 8.321 13.643 1.00 94.00 376 LEU A CA 1
ATOM 2912 C C . LEU A 1 376 ? -17.403 8.918 14.849 1.00 94.00 376 LEU A C 1
ATOM 2914 O O . LEU A 1 376 ? -17.122 10.033 15.284 1.00 94.00 376 LEU A O 1
ATOM 2918 N N . ARG A 1 377 ? -18.302 8.133 15.434 1.00 85.69 377 ARG A N 1
ATOM 2919 C CA . ARG A 1 377 ? -18.975 8.504 16.675 1.00 85.69 377 ARG A CA 1
ATOM 2920 C C . ARG A 1 377 ? -17.979 8.402 17.831 1.00 85.69 377 ARG A C 1
ATOM 2922 O O . ARG A 1 377 ? -17.136 7.494 17.856 1.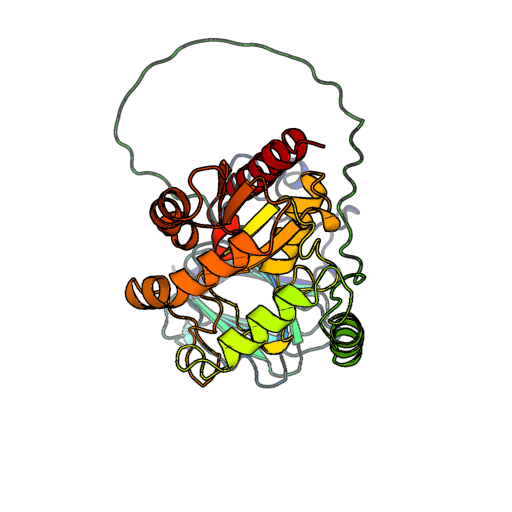00 85.69 377 ARG A O 1
ATOM 2929 N N . THR A 1 378 ? -18.058 9.361 18.745 1.00 72.69 378 THR A N 1
ATOM 2930 C CA . THR A 1 378 ? -17.320 9.384 20.018 1.00 72.69 378 THR A CA 1
ATOM 2931 C C . THR A 1 378 ? -17.722 8.236 20.926 1.00 72.69 378 THR A C 1
ATOM 2933 O O . THR A 1 378 ? -18.949 8.024 21.056 1.00 72.69 378 THR A O 1
#

Radius of gyration: 25.53 Å; Cα contacts (8 Å, |Δi|>4): 709; chains: 1; bounding box: 57×63×70 Å

Sequence (378 aa):
MQPKQLLAQNVEFGNAGGLDTDGTGWFIGFNDWTKNPPSHLRHVPTEELTAGLCVKWFCHPAGNPNGESKPLSEGRTMSVLVSPASEFRIEFSTSAEFVPHDTLSHTLRRHGDFVIWGPGVFHRAFGGQPACILTVRWSRPGRRGSAINGHGRGSRGESQHDPLTASTFIPVFRARDQVLASDEAVEARRARSFEPHVALLQALAERIGASRDAPDGVPRFDPLDGGINARVLLLQEAPGPRAVGSGFISSDNPDQTAANARHACESAGLSRRDVVRWNAVPWYLGNEEGTKIRPATREDVKRAEPWLAELLQLLSRLQVVVLMGKNAQRLAPVLKRIAPHLRVERTPHCSPLALNYSLDRRTELIETLRDVAVNLRT

Solvent-accessible surface area (backbone atoms only — not comparable to full-atom values): 20781 Å² total; per-residue (Å²): 130,60,63,55,60,56,46,62,76,39,45,47,74,53,40,65,83,74,55,72,31,76,90,68,80,52,67,61,43,57,46,74,79,30,72,40,83,84,36,74,33,52,60,42,59,68,86,58,60,77,30,74,75,43,76,51,71,47,76,32,52,57,63,32,52,72,53,63,75,48,75,67,28,82,26,39,38,34,43,30,30,74,35,78,60,37,38,39,34,40,37,35,18,81,47,94,78,53,54,76,91,41,42,50,76,51,70,36,43,45,50,35,18,32,40,37,34,41,51,70,34,25,39,29,35,34,12,75,26,48,36,31,40,39,34,43,33,34,26,71,65,76,82,76,80,89,79,83,88,80,90,85,82,88,78,93,78,92,73,93,76,87,84,90,90,75,90,71,77,73,78,72,86,66,93,77,66,56,57,36,70,47,71,69,42,37,50,61,48,54,74,40,44,72,41,82,53,29,31,68,55,37,56,49,30,51,53,50,28,72,34,93,88,13,87,90,30,38,44,29,63,41,57,79,35,16,35,34,60,9,33,31,38,44,31,30,46,52,53,51,65,61,26,58,72,56,41,29,44,46,56,34,36,75,45,65,36,22,46,41,46,41,51,32,31,59,77,21,69,35,54,55,54,36,28,33,57,50,37,54,28,55,30,68,49,45,49,98,84,58,81,49,73,55,83,83,48,75,63,52,45,61,68,23,42,64,58,50,52,53,51,57,64,58,26,75,49,52,49,36,40,38,20,34,17,77,72,23,47,67,42,52,68,55,44,51,68,78,43,63,86,49,45,76,46,76,37,58,30,50,36,60,77,56,31,70,70,40,87,58,39,54,55,51,34,24,50,50,42,25,54,49,43,75,66,57,79,131

Foldseek 3Di:
DALQVVFVVFKDKDFLVPDDQVPPSAQEDEDPVCVDPPGNHNYDYVPQDKALKDKDKDWDAAFPPPFPKDPFAQFKKKKFWQDAFFWKKKKKALDSVCDVVNIDMDTDTGHRIMMMGGGSIIMTMHGNHTTMMMMITIHGDDDDDDDDDDDDDDDDDDDDDDDDDDPPPPDPPDVPFLQQPDPVSLVVQVVLCCPPLNVVQQVLQVVVQVDPLAVLGFAGWGSQAQRLQAQEEEEEAEDALQSSVSSYPALSRPAQLSVLVVVLCVLLVNDRSNYTYAYLLRHFQDPPVSPDHDGDDPVSNVVSLVSVLVSVVSNPNYAEYEQEADSSVVCPVSCCVSPVRHHYHYAYRSHPVGCSVDVCRSVRSSVSSNVVRVPRDD

=== Feature glossary ===
The record interleaves many kinds of information about one protein. Here is each kind framed as the question it answers.

Q: What known structures does this most resemble?
A: Structural nearest neighbors (via Foldseek easy-search vs the PDB). Reported per hit: target PDB id, E-value, and alignment TM-score. A TM-score above ~0.5 is the conventional threshold for 'same fold'.

Q: Where is each backbone atom in 3D?
A: The mmCIF table is the protein's shape written out atom by atom. For each backbone N, Cα, C, and carbonyl O, it records an (x, y, z) coordinate triple in Å plus the residue type, chain letter, and residue number.

Q: What are the backbone torsion angles?
A: The φ/ψ torsion pair specifies the backbone conformation at each residue. φ rotates about the N–Cα bond, ψ about the Cα–C bond. Steric clashes forbid most of the (φ, ψ) plane — the allowed regions (α-helix basin, β-sheet basin, left-handed helix) are the Ramachandran-allowed regions.

Q: Which residues are buried vs exposed?
A: Solvent-accessible surface area (SASA) is the area in Å² traced out by the centre of a 1.4 Å probe sphere (a water molecule) rolled over the protein's van der Waals surface (Shrake–Rupley / Lee–Richards construction). Buried residues have near-zero SASA; fully exposed residues can exceed 200 Å². The total SASA scales roughly with the number of surface residues.

Q: How confident is the AlphaFold model at each residue?
A: pLDDT is the predicted lDDT-Cα score: AlphaFold's confidence that the local environment of each residue (all inter-atomic distances within 15 Å) is correctly placed. It is a per-residue number between 0 and 100, with higher meaning more reliable.

Q: What does the local fold look like, residue by residue?
A: 3Di is Foldseek's structural alphabet. Each residue is assigned one of twenty discrete states based on how its Cα sits relative to its spatial (not sequential) neighbors. Aligning 3Di strings finds structural homologs roughly as well as full 3D superposition, but orders of magnitude faster.

Q: How big and how compact is the whole molecule?
A: Radius of gyration (Rg) is the root-mean-square distance of Cα atoms from their centroid — a single number for overall size and compactness. A globular domain of N residues has Rg ≈ 2.2·N^0.38 Å; an extended or disordered chain has a much larger Rg. The Cα contact count is the number of residue pairs whose Cα atoms are within 8 Å and are more than four positions apart in sequence — a standard proxy for tertiary packing density. The bounding box is the smallest axis-aligned box enclosing all Cα atoms.

Q: Which residues are in helices, strands, or loops?
A: DSSP 8-state secondary structure assigns each residue one of H (α-helix), G (3₁₀-helix), I (π-helix), E (extended β-strand), B (isolated β-bridge), T (hydrogen-bonded turn), S (bend), or '-' (coil). The assignment is computed from backbone hydrogen-bond geometry via the Kabsch–Sander algorithm.

Q: How mobile is each atom in the crystal?
A: Crystallographic B-factors measure how much each atom's electron density is smeared out, in Å². They rise in mobile loops and surface residues and fall in the buried interior. In AlphaFold models this column is repurposed to hold pLDDT instead.

Q: What if only a Cα trace is available?
A: P-SEA three-state annotation labels each residue as helix, strand, or coil based purely on the geometry of the Cα trace. It serves as a fallback when the full backbone (and thus DSSP) is unavailable.

Q: What family and function is it annotated with?
A: Database cross-references. InterPro integrates a dozen domain/family signature databases into unified entries with residue-range hits. GO terms attach function/process/location labels with evidence codes. CATH codes position the fold in a four-level structural taxonomy. Organism is the NCBI-taxonomy species name.

Q: Are the domains correctly placed relative to each other?
A: Predicted Aligned Error (PAE) is an AlphaFold confidence matrix: entry (i, j) is the expected error in the position of residue j, in ångströms, when the prediction is superimposed on the true structure at residue i. Low PAE within a block of residues means that block is internally rigid and well-predicted; high PAE between two blocks means their relative placement is uncertain even if each block individually is confident.

Q: What do the diagnostic plots show?
A: Three diagnostic plots accompany the record. The Cα contact map visualizes the tertiary structure as a 2D adjacency matrix (8 Å cutoff, sequence-local contacts suppressed). The Ramachandran plot shows the distribution of backbone (φ, ψ) torsions, with points in the α and β basins reflecting secondary structure content. The PAE plot shows AlphaFold's inter-residue confidence as a color matrix.

Q: What is the amino-acid chain?
A: Primary structure: the covalent order of the twenty standard amino acids along the backbone. Two proteins with the same sequence will (almost always) fold to the same structure; two with 30% identity often share a fold but not the details.

Q: What do the rendered images show?
A: The six renders are orthographic views along the three Cartesian axes in both directions. Representation (cartoon, sticks, or surface) and color scheme (sequence-rainbow or by-chain) vary across proteins so the training set covers all the common visualization conventions.